Protein AF-0000000079722649 (afdb_homodimer)

Organism: NCBI:txid2484901

Sequence (412 aa):
MKKNTEKSTYHHGALKRALIEASLKLLKEDGYQALSLRKVAKLAGVSQSAPYRHYPDLESLMAEIATEGFKLLAEKLKKLRTQFANRSLLQFRESGIRYVEFALKNPDLFKIMYGNQIHDHSKYDTLIAAEEETFDVLVNIISDCKRDGLLVTSDVKKTSMASWTMVHGIAVLLSGKQMMFRKIDFKNAKTITKDMIEHLYLGMKPMKKNTEKSTYHHGALKRALIEASLKLLKEDGYQALSLRKVAKLAGVSQSAPYRHYPDLESLMAEIATEGFKLLAEKLKKLRTQFANRSLLQFRESGIRYVEFALKNPDLFKIMYGNQIHDHSKYDTLIAAEEETFDVLVNIISDCKRDGLLVTSDVKKTSMASWTMVHGIAVLLSGKQMMFRKIDFKNAKTITKDMIEHLYLGMKP

Secondary structure (DSSP, 8-state):
--HHHHHHHHHHHHHHHHHHHHHHHHHHHH-GGG--HHHHHHHHTS-TTGGGGT-SSHHHHHHHHHHHHHHHHHHHHHHHHHHTTT-HHHHHHHHHHHHHHHHHH-HHHHHHHHSSSSS-GGG-HHHHHHHHHHHHHHHHHHHHHHHTTS---S-HHHHHHHHHHHHHHHHHHHHTT-GGGTT--HHHHHHHHHHHHHHHHHTT--/--HHHHHHHHHHHHHHHHHHHHHHHHHHHH-GGG--HHHHHHHHTS-TTGGGGT-SSHHHHHHHHHHHHHHHHHHHHHHHHHHTTT-HHHHHHHHHHHHHHHHHH-HHHHHHHHSSSSS-GGG-HHHHHHHHHHHHHHHHHHHHHHHTTS---S-HHHHHHHHHHHHHHHHHHHHTT-GGGTT--HHHHHHHHHHHHHHHHHTT--

Nearest PDB structures (foldseek):
  5wm9-assembly1_A  TM=8.405E-01  e=3.262E-05  Mycobacterium tuberculosis H37Rv
  3him-assembly1_A  TM=7.443E-01  e=5.423E-05  Rhodococcus jostii
  3crj-assembly1_B  TM=7.479E-01  e=4.721E-05  Haloarcula marismortui ATCC 43049
  7w2q-assembly1_B  TM=6.969E-01  e=2.711E-05  Pseudomonas aeruginosa PAO1
  3on4-assembly2_H  TM=6.379E-01  e=5.769E-03  Legionella pneumophila subsp. pneumophila str. Philadelphia 1

Solvent-accessible surface area (backbone atoms only — not comparable to full-atom values): 21420 Å² total; per-residue (Å²): 126,71,73,63,52,57,56,49,52,52,49,50,54,48,50,54,50,38,39,47,53,26,41,54,49,41,30,72,76,64,28,59,86,61,66,43,63,54,56,25,18,54,68,47,70,48,55,67,66,57,55,51,79,80,24,87,44,64,51,54,45,46,46,50,49,23,24,50,50,31,46,53,51,30,52,61,51,56,48,34,56,70,76,37,58,98,34,40,63,59,35,50,57,47,42,47,41,52,53,34,48,47,33,63,76,32,51,46,57,43,41,49,57,64,37,78,72,46,87,55,62,83,80,35,66,65,35,46,51,24,51,50,53,33,53,44,53,51,33,50,34,52,46,44,16,35,74,71,62,61,32,53,73,97,44,56,64,60,53,36,48,43,54,45,28,27,43,49,16,47,28,51,33,49,63,56,39,38,79,92,31,48,80,56,48,76,75,50,46,50,52,53,46,52,55,42,50,47,46,46,43,51,33,22,48,110,124,70,71,65,52,56,55,48,53,52,49,49,54,48,48,54,50,38,39,48,54,28,41,55,49,41,29,73,75,64,29,60,88,61,68,42,63,55,56,24,18,54,68,48,70,46,56,67,66,56,55,51,81,78,24,88,45,64,49,54,46,46,45,50,48,24,24,49,50,32,46,55,51,31,50,61,50,54,46,34,56,70,75,38,58,96,31,40,63,58,36,47,56,48,42,47,42,52,51,33,48,47,34,64,75,32,52,42,58,43,42,49,57,64,36,77,72,48,86,56,61,82,81,35,66,67,36,47,52,24,50,50,54,33,53,44,53,51,34,51,34,51,46,46,16,36,75,70,61,61,32,53,74,96,45,56,65,62,52,36,49,43,53,46,28,28,42,48,14,48,27,51,33,49,63,55,39,39,78,93,32,46,81,56,47,76,75,51,45,48,54,52,47,53,55,43,52,48,47,47,41,52,33,22,48,110

Structure (mmCIF, N/CA/C/O backbone):
data_AF-0000000079722649-model_v1
#
loop_
_entity.id
_entity.type
_entity.pdbx_description
1 polymer 'TetR/AcrR family transcriptional regulator'
#
loop_
_atom_site.group_PDB
_atom_site.id
_atom_site.type_symbol
_atom_site.label_atom_id
_atom_site.label_alt_id
_atom_site.label_comp_id
_atom_site.label_asym_id
_atom_site.label_entity_id
_atom_site.label_seq_id
_atom_site.pdbx_PDB_ins_code
_atom_site.Cartn_x
_atom_site.Cartn_y
_atom_site.Cartn_z
_atom_site.occupancy
_atom_site.B_iso_or_equiv
_atom_site.auth_seq_id
_atom_site.auth_comp_id
_atom_site.auth_asym_id
_atom_site.auth_atom_id
_atom_site.pdbx_PDB_model_num
ATOM 1 N N . MET A 1 1 ? -51.219 10.266 13.273 1 37.66 1 MET A N 1
ATOM 2 C CA . MET A 1 1 ? -49.844 10.422 13.734 1 37.66 1 MET A CA 1
ATOM 3 C C . MET A 1 1 ? -48.875 9.562 12.906 1 37.66 1 MET A C 1
ATOM 5 O O . MET A 1 1 ? -47.688 9.461 13.227 1 37.66 1 MET A O 1
ATOM 9 N N . LYS A 1 2 ? -49.375 8.602 12.352 1 44.41 2 LYS A N 1
ATOM 10 C CA . LYS A 1 2 ? -48.594 7.66 11.555 1 44.41 2 LYS A CA 1
ATOM 11 C C . LYS A 1 2 ? -48.125 8.305 10.25 1 44.41 2 LYS A C 1
ATOM 13 O O . LYS A 1 2 ? -47.312 7.727 9.531 1 44.41 2 LYS A O 1
ATOM 18 N N . LYS A 1 3 ? -48.75 9.102 9.633 1 47.66 3 LYS A N 1
ATOM 19 C CA . LYS A 1 3 ? -48.375 9.656 8.336 1 47.66 3 LYS A CA 1
ATOM 20 C C . LYS A 1 3 ? -47.094 10.461 8.453 1 47.66 3 LYS A C 1
ATOM 22 O O . LYS A 1 3 ? -46.375 10.656 7.457 1 47.66 3 LYS A O 1
ATOM 27 N N . ASN A 1 4 ? -46.781 11.211 9.539 1 44.97 4 ASN A N 1
ATOM 28 C CA . ASN A 1 4 ? -45.625 12.078 9.734 1 44.97 4 ASN A CA 1
ATOM 29 C C . ASN A 1 4 ? -44.344 11.281 9.852 1 44.97 4 ASN A C 1
ATOM 31 O O . ASN A 1 4 ? -43.25 11.844 9.805 1 44.97 4 ASN A O 1
ATOM 35 N N . THR A 1 5 ? -44.438 10.062 10.281 1 47.91 5 THR A N 1
ATOM 36 C CA . THR A 1 5 ? -43.25 9.25 10.453 1 47.91 5 THR A CA 1
ATOM 37 C C . THR A 1 5 ? -42.625 8.914 9.102 1 47.91 5 THR A C 1
ATOM 39 O O . THR A 1 5 ? -41.406 8.797 8.984 1 47.91 5 THR A O 1
ATOM 42 N N . GLU A 1 6 ? -43.469 8.617 8.133 1 45.78 6 GLU A N 1
ATOM 43 C CA . GLU A 1 6 ? -42.906 8.211 6.836 1 45.78 6 GLU A CA 1
ATOM 44 C C . GLU A 1 6 ? -42.188 9.359 6.16 1 45.78 6 GLU A C 1
ATOM 46 O O . GLU A 1 6 ? -41.219 9.133 5.414 1 45.78 6 GLU A O 1
ATOM 51 N N . LYS A 1 7 ? -42.688 10.484 6.203 1 45.16 7 LYS A N 1
ATOM 52 C CA . LYS A 1 7 ? -42.031 11.641 5.617 1 45.16 7 LYS A CA 1
ATOM 53 C C . LYS A 1 7 ? -40.688 11.914 6.32 1 45.16 7 LYS A C 1
ATOM 55 O O . LYS A 1 7 ? -39.75 12.375 5.699 1 45.16 7 LYS A O 1
ATOM 60 N N . SER A 1 8 ? -40.688 11.688 7.613 1 47.81 8 SER A N 1
ATOM 61 C CA . SER A 1 8 ? -39.469 11.93 8.391 1 47.81 8 SER A CA 1
ATOM 62 C C . SER A 1 8 ? -38.375 10.953 8.016 1 47.81 8 SER A C 1
ATOM 64 O O . SER A 1 8 ? -37.219 11.352 7.863 1 47.81 8 SER A O 1
ATOM 66 N N . THR A 1 9 ? -38.781 9.672 7.867 1 47.19 9 THR A N 1
ATOM 67 C CA . THR A 1 9 ? -37.781 8.672 7.5 1 47.19 9 THR A CA 1
ATOM 68 C C . THR A 1 9 ? -37.25 8.922 6.09 1 47.19 9 THR A C 1
ATOM 70 O O . THR A 1 9 ? -36.062 8.711 5.82 1 47.19 9 THR A O 1
ATOM 73 N N . TYR A 1 10 ? -38.219 9.242 5.277 1 45.28 10 TYR A N 1
ATOM 74 C CA . TYR A 1 10 ? -37.844 9.57 3.904 1 45.28 10 TYR A CA 1
ATOM 75 C C . TYR A 1 10 ? -36.906 10.773 3.863 1 45.28 10 TYR A C 1
ATOM 77 O O . TYR A 1 10 ? -35.938 10.773 3.119 1 45.28 10 TYR A O 1
ATOM 85 N N . HIS A 1 11 ? -37.219 11.703 4.703 1 54.72 11 HIS A N 1
ATOM 86 C CA . HIS A 1 11 ? -36.438 12.922 4.738 1 54.72 11 HIS A CA 1
ATOM 87 C C . HIS A 1 11 ? -35.062 12.656 5.332 1 54.72 11 HIS A C 1
ATOM 89 O O . HIS A 1 11 ? -34.062 13.273 4.926 1 54.72 11 HIS A O 1
ATOM 95 N N . HIS A 1 12 ? -35.094 11.586 6.238 1 58.84 12 HIS A N 1
ATOM 96 C CA . HIS A 1 12 ? -33.812 11.273 6.859 1 58.84 12 HIS A CA 1
ATOM 97 C C . HIS A 1 12 ? -32.875 10.578 5.871 1 58.84 12 HIS A C 1
ATOM 99 O O . HIS A 1 12 ? -31.703 10.914 5.797 1 58.84 12 HIS A O 1
ATOM 105 N N . GLY A 1 13 ? -33.469 9.695 5.117 1 70.88 13 GLY A N 1
ATOM 106 C CA . GLY A 1 13 ? -32.688 9.016 4.094 1 70.88 13 GLY A CA 1
ATOM 107 C C . GLY A 1 13 ? -32.219 9.945 2.988 1 70.88 13 GLY A C 1
ATOM 108 O O . GLY A 1 13 ? -31.094 9.797 2.484 1 70.88 13 GLY A O 1
ATOM 109 N N . ALA A 1 14 ? -32.969 10.961 2.816 1 83.75 14 ALA A N 1
ATOM 110 C CA . ALA A 1 14 ? -32.656 11.914 1.753 1 83.75 14 ALA A CA 1
ATOM 111 C C . ALA A 1 14 ? -31.5 12.812 2.145 1 83.75 14 ALA A C 1
ATOM 113 O O . ALA A 1 14 ? -30.641 13.125 1.314 1 83.75 14 ALA A O 1
ATOM 114 N N . LEU A 1 15 ? -31.469 13.141 3.496 1 90.19 15 LEU A N 1
ATOM 115 C CA . LEU A 1 15 ? -30.391 14 3.971 1 90.19 15 LEU A CA 1
ATOM 116 C C . LEU A 1 15 ? -29.047 13.273 3.918 1 90.19 15 LEU A C 1
ATOM 118 O O . LEU A 1 15 ? -28.062 13.828 3.436 1 90.19 15 LEU A O 1
ATOM 122 N N . LYS A 1 16 ? -29.062 12.047 4.359 1 92.25 16 LYS A N 1
ATOM 123 C CA . LYS A 1 16 ? -27.828 11.266 4.348 1 92.25 16 LYS A CA 1
ATOM 124 C C . LYS A 1 16 ? -27.297 11.117 2.928 1 92.25 16 LYS A C 1
ATOM 126 O O . LYS A 1 16 ? -26.094 11.281 2.691 1 92.25 16 LYS A O 1
ATOM 131 N N . ARG A 1 17 ? -28.172 10.836 2.092 1 94 17 ARG A N 1
ATOM 132 C CA . ARG A 1 17 ? -27.781 10.672 0.696 1 94 17 ARG A CA 1
ATOM 133 C C . ARG A 1 17 ? -27.219 11.969 0.127 1 94 17 ARG A C 1
ATOM 135 O O . ARG A 1 17 ? -26.203 11.961 -0.571 1 94 17 ARG A O 1
ATOM 142 N N . ALA A 1 18 ? -27.859 13.031 0.412 1 94.81 18 ALA A N 1
ATOM 143 C CA . ALA A 1 18 ? -27.406 14.336 -0.063 1 94.81 18 ALA A CA 1
ATOM 144 C C . ALA A 1 18 ? -26.016 14.672 0.476 1 94.81 18 ALA A C 1
ATOM 146 O O . ALA A 1 18 ? -25.172 15.195 -0.254 1 94.81 18 ALA A O 1
ATOM 147 N N . LEU A 1 19 ? -25.812 14.359 1.713 1 96.06 19 LEU A N 1
ATOM 148 C CA . LEU A 1 19 ? -24.516 14.641 2.344 1 96.06 19 LEU A CA 1
ATOM 149 C C . LEU A 1 19 ? -23.422 13.781 1.737 1 96.06 19 LEU A C 1
ATOM 151 O O . LEU A 1 19 ? -22.312 14.266 1.495 1 96.06 19 LEU A O 1
ATOM 155 N N . ILE A 1 20 ? -23.734 12.562 1.486 1 96.56 20 ILE A N 1
ATOM 156 C CA . ILE A 1 20 ? -22.75 11.648 0.913 1 96.56 20 ILE A CA 1
ATOM 157 C C . ILE A 1 20 ? -22.438 12.078 -0.517 1 96.56 20 ILE A C 1
ATOM 159 O O . ILE A 1 20 ? -21.266 12.133 -0.901 1 96.56 20 ILE A O 1
ATOM 163 N N . GLU A 1 21 ? -23.438 12.422 -1.278 1 96.62 21 GLU A N 1
ATOM 164 C CA . GLU A 1 21 ? -23.219 12.891 -2.643 1 96.62 21 GLU A CA 1
ATOM 165 C C . GLU A 1 21 ? -22.375 14.164 -2.662 1 96.62 21 GLU A C 1
ATOM 167 O O . GLU A 1 21 ? -21.453 14.289 -3.475 1 96.62 21 GLU A O 1
ATOM 172 N N . ALA A 1 22 ? -22.656 15.039 -1.782 1 96.62 22 ALA A N 1
ATOM 173 C CA . ALA A 1 22 ? -21.875 16.266 -1.646 1 96.62 22 ALA A CA 1
ATOM 174 C C . ALA A 1 22 ? -20.438 15.961 -1.251 1 96.62 22 ALA A C 1
ATOM 176 O O . ALA A 1 22 ? -19.5 16.594 -1.76 1 96.62 22 ALA A O 1
ATOM 177 N N . SER A 1 23 ? -20.312 15.023 -0.349 1 96.94 23 SER A N 1
ATOM 178 C CA . SER A 1 23 ? -18.984 14.641 0.112 1 96.94 23 SER A CA 1
ATOM 179 C C . SER A 1 23 ? -18.141 14.07 -1.029 1 96.94 23 SER A C 1
ATOM 181 O O . SER A 1 23 ? -16.984 14.453 -1.207 1 96.94 23 SER A O 1
ATOM 183 N N . LEU A 1 24 ? -18.719 13.195 -1.759 1 96.19 24 LEU A N 1
ATOM 184 C CA . LEU A 1 24 ? -18 12.562 -2.869 1 96.19 24 LEU A CA 1
ATOM 185 C C . LEU A 1 24 ? -17.641 13.594 -3.932 1 96.19 24 LEU A C 1
ATOM 187 O O . LEU A 1 24 ? -16.547 13.547 -4.504 1 96.19 24 LEU A O 1
ATOM 191 N N . LYS A 1 25 ? -18.5 14.516 -4.195 1 95.81 25 LYS A N 1
ATOM 192 C CA . LYS A 1 25 ? -18.219 15.602 -5.125 1 95.81 25 LYS A CA 1
ATOM 193 C C . LYS A 1 25 ? -17.078 16.469 -4.625 1 95.81 25 LYS A C 1
ATOM 195 O O . LYS A 1 25 ? -16.172 16.828 -5.391 1 95.81 25 LYS A O 1
ATOM 200 N N . LEU A 1 26 ? -17.156 16.781 -3.354 1 95.81 26 LEU A N 1
ATOM 201 C CA . LEU A 1 26 ? -16.109 17.594 -2.744 1 95.81 26 LEU A CA 1
ATOM 202 C C . LEU A 1 26 ? -14.75 16.891 -2.846 1 95.81 26 LEU A C 1
ATOM 204 O O . LEU A 1 26 ? -13.742 17.531 -3.158 1 95.81 26 LEU A O 1
ATOM 208 N N . LEU A 1 27 ? -14.727 15.625 -2.617 1 94.56 27 LEU A N 1
ATOM 209 C CA . LEU A 1 27 ? -13.492 14.852 -2.709 1 94.56 27 LEU A CA 1
ATOM 210 C C . LEU A 1 27 ? -12.914 14.906 -4.121 1 94.56 27 LEU A C 1
ATOM 212 O O . LEU A 1 27 ? -11.703 15.062 -4.293 1 94.56 27 LEU A O 1
ATOM 216 N N . LYS A 1 28 ? -13.773 14.812 -5.043 1 93.12 28 LYS A N 1
ATOM 217 C CA . LYS A 1 28 ? -13.359 14.797 -6.441 1 93.12 28 LYS A CA 1
ATOM 218 C C . LYS A 1 28 ? -12.836 16.156 -6.879 1 93.12 28 LYS A C 1
ATOM 220 O O . LYS A 1 28 ? -11.836 16.25 -7.598 1 93.12 28 LYS A O 1
ATOM 225 N N . GLU A 1 29 ? -13.398 17.203 -6.379 1 93.69 29 GLU A N 1
ATOM 226 C CA . GLU A 1 29 ? -13.109 18.547 -6.879 1 93.69 29 GLU A CA 1
ATOM 227 C C . GLU A 1 29 ? -12.016 19.219 -6.055 1 93.69 29 GLU A C 1
ATOM 229 O O . GLU A 1 29 ? -11.148 19.906 -6.602 1 93.69 29 GLU A O 1
ATOM 234 N N . ASP A 1 30 ? -12.086 18.969 -4.652 1 93.19 30 ASP A N 1
ATOM 235 C CA . ASP A 1 30 ? -11.227 19.766 -3.785 1 93.19 30 ASP A CA 1
ATOM 236 C C . ASP A 1 30 ? -10.281 18.875 -2.982 1 93.19 30 ASP A C 1
ATOM 238 O O . ASP A 1 30 ? -9.367 19.375 -2.318 1 93.19 30 ASP A O 1
ATOM 242 N N . GLY A 1 31 ? -10.516 17.625 -3.047 1 91.19 31 GLY A N 1
ATOM 243 C CA . GLY A 1 31 ? -9.633 16.703 -2.338 1 91.19 31 GLY A CA 1
ATOM 244 C C . GLY A 1 31 ? -10.031 16.5 -0.888 1 91.19 31 GLY A C 1
ATOM 245 O O . GLY A 1 31 ? -10.922 17.188 -0.381 1 91.19 31 GLY A O 1
ATOM 246 N N . TYR A 1 32 ? -9.344 15.562 -0.221 1 87.56 32 TYR A N 1
ATOM 247 C CA . TYR A 1 32 ? -9.758 15.117 1.105 1 87.56 32 TYR A CA 1
ATOM 248 C C . TYR A 1 32 ? -9.477 16.188 2.152 1 87.56 32 TYR A C 1
ATOM 250 O O . TYR A 1 32 ? -10.188 16.297 3.152 1 87.56 32 TYR A O 1
ATOM 258 N N . GLN A 1 33 ? -8.539 17 1.928 1 86.12 33 GLN A N 1
ATOM 259 C CA . GLN A 1 33 ? -8.164 18.031 2.898 1 86.12 33 GLN A CA 1
ATOM 260 C C . GLN A 1 33 ? -9.25 19.094 3.021 1 86.12 33 GLN A C 1
ATOM 262 O O . GLN A 1 33 ? -9.305 19.812 4.016 1 86.12 33 GLN A O 1
ATOM 267 N N . ALA A 1 34 ? -10.062 19.156 2.119 1 91.62 34 ALA A N 1
ATOM 268 C CA . ALA A 1 34 ? -11.109 20.172 2.094 1 91.62 34 ALA A CA 1
ATOM 269 C C . ALA A 1 34 ? -12.367 19.672 2.803 1 91.62 34 ALA A C 1
ATOM 271 O O . ALA A 1 34 ? -13.305 20.438 3.041 1 91.62 34 ALA A O 1
ATOM 272 N N . LEU A 1 35 ? -12.375 18.438 3.154 1 94.5 35 LEU A N 1
ATOM 273 C CA . LEU A 1 35 ? -13.586 17.828 3.701 1 94.5 35 LEU A CA 1
ATOM 274 C C . LEU A 1 35 ? -13.867 18.359 5.109 1 94.5 35 LEU A C 1
ATOM 276 O O . LEU A 1 35 ? -13 18.281 5.984 1 94.5 35 LEU A O 1
ATOM 280 N N . SER A 1 36 ? -15 18.969 5.254 1 95.5 36 SER A N 1
ATOM 281 C CA . SER A 1 36 ? -15.531 19.391 6.551 1 95.5 36 SER A CA 1
ATOM 282 C C . SER A 1 36 ? -17.047 19.281 6.582 1 95.5 36 SER A C 1
ATOM 284 O O . SER A 1 36 ? -17.703 19.328 5.539 1 95.5 36 SER A O 1
ATOM 286 N N . LEU A 1 37 ? -17.594 19.156 7.797 1 95.81 37 LEU A N 1
ATOM 287 C CA . LEU A 1 37 ? -19.031 19.062 7.926 1 95.81 37 LEU A CA 1
ATOM 288 C C . LEU A 1 37 ? -19.719 20.328 7.422 1 95.81 37 LEU A C 1
ATOM 290 O O . LEU A 1 37 ? -20.75 20.266 6.754 1 95.81 37 LEU A O 1
ATOM 294 N N . ARG A 1 38 ? -19.094 21.406 7.703 1 95.25 38 ARG A N 1
ATOM 295 C CA . ARG A 1 38 ? -19.641 22.688 7.289 1 95.25 38 ARG A CA 1
ATOM 296 C C . ARG A 1 38 ? -19.656 22.828 5.77 1 95.25 38 ARG A C 1
ATOM 298 O O . ARG A 1 38 ? -20.656 23.234 5.18 1 95.25 38 ARG A O 1
ATOM 305 N N . LYS A 1 39 ? -18.578 22.453 5.109 1 96.12 39 LYS A N 1
ATOM 306 C CA . LYS A 1 39 ? -18.484 22.562 3.658 1 96.12 39 LYS A CA 1
ATOM 307 C C . LYS A 1 39 ? -19.422 21.594 2.969 1 96.12 39 LYS A C 1
ATOM 309 O O . LYS A 1 39 ? -20.047 21.922 1.955 1 96.12 39 LYS A O 1
ATOM 314 N N . VAL A 1 40 ? -19.547 20.422 3.535 1 96.81 40 VAL A N 1
ATOM 315 C CA . VAL A 1 40 ? -20.438 19.406 2.98 1 96.81 40 VAL A CA 1
ATOM 316 C C . VAL A 1 40 ? -21.891 19.875 3.082 1 96.81 40 VAL A C 1
ATOM 318 O O . VAL A 1 40 ? -22.672 19.719 2.133 1 96.81 40 VAL A O 1
ATOM 321 N N . ALA A 1 41 ? -22.234 20.422 4.219 1 96.62 41 ALA A N 1
ATOM 322 C CA . ALA A 1 41 ? -23.578 20.969 4.406 1 96.62 41 ALA A CA 1
ATOM 323 C C . ALA A 1 41 ? -23.906 22.047 3.375 1 96.62 41 ALA A C 1
ATOM 325 O O . ALA A 1 41 ? -24.969 22.016 2.75 1 96.62 41 ALA A O 1
ATOM 326 N N . LYS A 1 42 ? -22.969 22.906 3.188 1 96.5 42 LYS A N 1
ATOM 327 C CA . LYS A 1 42 ? -23.125 24 2.223 1 96.5 42 LYS A CA 1
ATOM 328 C C . LYS A 1 42 ? -23.344 23.453 0.812 1 96.5 42 LYS A C 1
ATOM 330 O O . LYS A 1 42 ? -24.266 23.859 0.11 1 96.5 42 LYS A O 1
ATOM 335 N N . LEU A 1 43 ? -22.578 22.547 0.438 1 95.44 43 LEU A N 1
ATOM 336 C CA . LEU A 1 43 ? -22.656 21.984 -0.904 1 95.44 43 LEU A CA 1
ATOM 337 C C . LEU A 1 43 ? -23.953 21.203 -1.1 1 95.44 43 LEU A C 1
ATOM 339 O O . LEU A 1 43 ? -24.5 21.172 -2.201 1 95.44 43 LEU A O 1
ATOM 343 N N . ALA A 1 44 ? -24.406 20.594 -0.014 1 95.88 44 ALA A N 1
ATOM 344 C CA . ALA A 1 44 ? -25.641 19.797 -0.062 1 95.88 44 ALA A CA 1
ATOM 345 C C . ALA A 1 44 ? -26.875 20.703 -0.021 1 95.88 44 ALA A C 1
ATOM 347 O O . ALA A 1 44 ? -28 20.234 -0.211 1 95.88 44 ALA A O 1
ATOM 348 N N . GLY A 1 45 ? -26.625 21.922 0.284 1 96 45 GLY A N 1
ATOM 349 C CA . GLY A 1 45 ? -27.734 22.875 0.331 1 96 45 GLY A CA 1
ATOM 350 C C . GLY A 1 45 ? -28.578 22.75 1.588 1 96 45 GLY A C 1
ATOM 351 O O . GLY A 1 45 ? -29.797 22.922 1.547 1 96 45 GLY A O 1
ATOM 352 N N . VAL A 1 46 ? -27.969 22.328 2.641 1 95 46 VAL A N 1
ATOM 353 C CA . VAL A 1 46 ? -28.688 22.188 3.906 1 95 46 VAL A CA 1
ATOM 354 C C . VAL A 1 46 ? -28.062 23.109 4.953 1 95 46 VAL A C 1
ATOM 356 O O . VAL A 1 46 ? -27 23.703 4.719 1 95 46 VAL A O 1
ATOM 359 N N . SER A 1 47 ? -28.766 23.172 6.059 1 93.81 47 SER A N 1
ATOM 360 C CA . SER A 1 47 ? -28.234 24 7.137 1 93.81 47 SER A CA 1
ATOM 361 C C . SER A 1 47 ? -26.922 23.438 7.676 1 93.81 47 SER A C 1
ATOM 363 O O . SER A 1 47 ? -26.688 22.234 7.617 1 93.81 47 SER A O 1
ATOM 365 N N . GLN A 1 48 ? -26.047 24.297 8.25 1 92.94 48 GLN A N 1
ATOM 366 C CA . GLN A 1 48 ? -24.75 23.922 8.789 1 92.94 48 GLN A CA 1
ATOM 367 C C . GLN A 1 48 ? -24.875 22.906 9.922 1 92.94 48 GLN A C 1
ATOM 369 O O . GLN A 1 48 ? -23.969 22.109 10.148 1 92.94 48 GLN A O 1
ATOM 374 N N . SER A 1 49 ? -26.047 22.922 10.578 1 92.62 49 SER A N 1
ATOM 375 C CA . SER A 1 49 ? -26.219 22.047 11.734 1 92.62 49 SER A CA 1
ATOM 376 C C . SER A 1 49 ? -26.812 20.703 11.336 1 92.62 49 SER A C 1
ATOM 378 O O . SER A 1 49 ? -26.766 19.75 12.094 1 92.62 49 SER A O 1
ATOM 380 N N . ALA A 1 50 ? -27.312 20.578 10.203 1 92.5 50 ALA A N 1
ATOM 381 C CA . ALA A 1 50 ? -28.094 19.422 9.758 1 92.5 50 ALA A CA 1
ATOM 382 C C . ALA A 1 50 ? -27.234 18.156 9.789 1 92.5 50 ALA A C 1
ATOM 384 O O . ALA A 1 50 ? -27.688 17.109 10.25 1 92.5 50 ALA A O 1
ATOM 385 N N . PRO A 1 51 ? -25.922 18.234 9.32 1 93.06 51 PRO A N 1
ATOM 386 C CA . PRO A 1 51 ? -25.125 17.016 9.297 1 93.06 51 PRO A CA 1
ATOM 387 C C . PRO A 1 51 ? -24.922 16.406 10.688 1 93.06 51 PRO A C 1
ATOM 389 O O . PRO A 1 51 ? -24.781 15.188 10.82 1 93.06 51 PRO A O 1
ATOM 392 N N . TYR A 1 52 ? -25 17.219 11.688 1 92.38 52 TYR A N 1
ATOM 393 C CA . TYR A 1 52 ? -24.688 16.781 13.047 1 92.38 52 TYR A CA 1
ATOM 394 C C . TYR A 1 52 ? -25.797 15.875 13.586 1 92.38 52 TYR A C 1
ATOM 396 O O . TYR A 1 52 ? -25.594 15.18 14.586 1 92.38 52 TYR A O 1
ATOM 404 N N . ARG A 1 53 ? -26.906 15.812 12.977 1 90.94 53 ARG A N 1
ATOM 405 C CA . ARG A 1 53 ? -27.984 14.891 13.32 1 90.94 53 ARG A CA 1
ATOM 406 C C . ARG A 1 53 ? -27.594 13.453 13.023 1 90.94 53 ARG A C 1
ATOM 408 O O . ARG A 1 53 ? -28.062 12.523 13.68 1 90.94 53 ARG A O 1
ATOM 415 N N . HIS A 1 54 ? -26.672 13.367 12.047 1 91.88 54 HIS A N 1
ATOM 416 C CA . HIS A 1 54 ? -26.281 12.031 11.602 1 91.88 54 HIS A CA 1
ATOM 417 C C . HIS A 1 54 ? -24.828 11.742 11.906 1 91.88 54 HIS A C 1
ATOM 419 O O . HIS A 1 54 ? -24.438 10.578 12.07 1 91.88 54 HIS A O 1
ATOM 425 N N . TYR A 1 55 ? -24.094 12.805 11.945 1 95.75 55 TYR A N 1
ATOM 426 C CA . TYR A 1 55 ? -22.656 12.648 12.133 1 95.75 55 TYR A CA 1
ATOM 427 C C . TYR A 1 55 ? -22.156 13.547 13.266 1 95.75 55 TYR A C 1
ATOM 429 O O . TYR A 1 55 ? -21.906 14.734 13.055 1 95.75 55 TYR A O 1
ATOM 437 N N . PRO A 1 56 ? -21.922 12.922 14.367 1 94.81 56 PRO A N 1
ATOM 438 C CA . PRO A 1 56 ? -21.484 13.711 15.516 1 94.81 56 PRO A CA 1
ATOM 439 C C . PRO A 1 56 ? -20.125 14.352 15.305 1 94.81 56 PRO A C 1
ATOM 441 O O . PRO A 1 56 ? -19.766 15.32 15.992 1 94.81 56 PRO A O 1
ATOM 444 N N . ASP A 1 57 ? -19.297 13.789 14.398 1 95.31 57 ASP A N 1
ATOM 445 C CA . ASP A 1 57 ? -17.984 14.336 14.078 1 95.31 57 ASP A CA 1
ATOM 446 C C . ASP A 1 57 ? -17.594 13.992 12.641 1 95.31 57 ASP A C 1
ATOM 448 O O . ASP A 1 57 ? -18.312 13.273 11.945 1 95.31 57 ASP A O 1
ATOM 452 N N . LEU A 1 58 ? -16.516 14.555 12.234 1 95 58 LEU A N 1
ATOM 453 C CA . LEU A 1 58 ? -16.031 14.352 10.867 1 95 58 LEU A CA 1
ATOM 454 C C . LEU A 1 58 ? -15.68 12.891 10.625 1 95 58 LEU A C 1
ATOM 456 O O . LEU A 1 58 ? -15.898 12.375 9.523 1 95 58 LEU A O 1
ATOM 460 N N . GLU A 1 59 ? -15.156 12.25 11.609 1 95.94 59 GLU A N 1
ATOM 461 C CA . GLU A 1 59 ? -14.781 10.844 11.461 1 95.94 59 GLU A CA 1
ATOM 462 C C . GLU A 1 59 ? -15.992 9.984 11.125 1 95.94 59 GLU A C 1
ATOM 464 O O . GLU A 1 59 ? -15.906 9.078 10.289 1 95.94 59 GLU A O 1
ATOM 469 N N . SER A 1 60 ? -17.078 10.25 11.766 1 96.56 60 SER A N 1
ATOM 470 C CA . SER A 1 60 ? -18.297 9.484 11.484 1 96.56 60 SER A CA 1
ATOM 471 C C . SER A 1 60 ? -18.766 9.711 10.055 1 96.56 60 SER A C 1
ATOM 473 O O . SER A 1 60 ? -19.266 8.781 9.406 1 96.56 60 SER A O 1
ATOM 475 N N . LEU A 1 61 ? -18.641 10.914 9.555 1 96.5 61 LEU A N 1
ATOM 476 C CA . LEU A 1 61 ? -18.953 11.172 8.148 1 96.5 61 LEU A CA 1
ATOM 477 C C . LEU A 1 61 ? -17.984 10.43 7.234 1 96.5 61 LEU A C 1
ATOM 479 O O . LEU A 1 61 ? -18.406 9.812 6.25 1 96.5 61 LEU A O 1
ATOM 483 N N . MET A 1 62 ? -16.734 10.43 7.535 1 97.19 62 MET A N 1
ATOM 484 C CA . MET A 1 62 ? -15.727 9.742 6.738 1 97.19 62 MET A CA 1
ATOM 485 C C . MET A 1 62 ? -15.992 8.242 6.699 1 97.19 62 MET A C 1
ATOM 487 O O . MET A 1 62 ? -15.781 7.594 5.676 1 97.19 62 MET A O 1
ATOM 491 N N . ALA A 1 63 ? -16.438 7.75 7.844 1 97.19 63 ALA A N 1
ATOM 492 C CA . ALA A 1 63 ? -16.797 6.332 7.883 1 97.19 63 ALA A CA 1
ATOM 493 C C . ALA A 1 63 ? -17.906 6.012 6.891 1 97.19 63 ALA A C 1
ATOM 495 O O . ALA A 1 63 ? -17.859 4.984 6.211 1 97.19 63 ALA A O 1
ATOM 496 N N . GLU A 1 64 ? -18.828 6.867 6.832 1 97.25 64 GLU A N 1
ATOM 497 C CA . GLU A 1 64 ? -19.906 6.664 5.879 1 97.25 64 GLU A CA 1
ATOM 498 C C . GLU A 1 64 ? -19.438 6.836 4.441 1 97.25 64 GLU A C 1
ATOM 500 O O . GLU A 1 64 ? -19.844 6.094 3.549 1 97.25 64 GLU A O 1
ATOM 505 N N . ILE A 1 65 ? -18.609 7.781 4.199 1 97.56 65 ILE A N 1
ATOM 506 C CA . ILE A 1 65 ? -18.016 7.977 2.885 1 97.56 65 ILE A CA 1
ATOM 507 C C . ILE A 1 65 ? -17.25 6.719 2.475 1 97.56 65 ILE A C 1
ATOM 509 O O . ILE A 1 65 ? -17.375 6.246 1.346 1 97.56 65 ILE A O 1
ATOM 513 N N . ALA A 1 66 ? -16.469 6.195 3.387 1 97.75 66 ALA A N 1
ATOM 514 C CA . ALA A 1 66 ? -15.727 4.961 3.125 1 97.75 66 ALA A CA 1
ATOM 515 C C . ALA A 1 66 ? -16.672 3.807 2.816 1 97.75 66 ALA A C 1
ATOM 517 O O . ALA A 1 66 ? -16.422 3.02 1.9 1 97.75 66 ALA A O 1
ATOM 518 N N . THR A 1 67 ? -17.75 3.711 3.613 1 98.06 67 THR A N 1
ATOM 519 C CA . THR A 1 67 ? -18.766 2.686 3.367 1 98.06 67 THR A CA 1
ATOM 520 C C . THR A 1 67 ? -19.281 2.768 1.936 1 98.06 67 THR A C 1
ATOM 522 O O . THR A 1 67 ? -19.344 1.757 1.232 1 98.06 67 THR A O 1
ATOM 525 N N . GLU A 1 68 ? -19.578 3.939 1.534 1 97.81 68 GLU A N 1
ATOM 526 C CA . GLU A 1 68 ? -20.062 4.141 0.171 1 97.81 68 GLU A CA 1
ATOM 527 C C . GLU A 1 68 ? -18.984 3.803 -0.853 1 97.81 68 GLU A C 1
ATOM 529 O O . GLU A 1 68 ? -19.281 3.256 -1.917 1 97.81 68 GLU A O 1
ATOM 534 N N . GLY A 1 69 ? -17.781 4.168 -0.578 1 98.12 69 GLY A N 1
ATOM 535 C CA . GLY A 1 69 ? -16.672 3.807 -1.447 1 98.12 69 GLY A CA 1
ATOM 536 C C . GLY A 1 69 ? -16.547 2.311 -1.668 1 98.12 69 GLY A C 1
ATOM 537 O O . GLY A 1 69 ? -16.422 1.854 -2.805 1 98.12 69 GLY A O 1
ATOM 538 N N . PHE A 1 70 ? -16.625 1.532 -0.601 1 98.5 70 PHE A N 1
ATOM 539 C CA . PHE A 1 70 ? -16.562 0.079 -0.702 1 98.5 70 PHE A CA 1
ATOM 540 C C . PHE A 1 70 ? -17.75 -0.465 -1.48 1 98.5 70 PHE A C 1
ATOM 542 O O . PHE A 1 70 ? -17.609 -1.396 -2.277 1 98.5 70 PHE A O 1
ATOM 549 N N . LYS A 1 71 ? -18.922 0.117 -1.247 1 98.31 71 LYS A N 1
ATOM 550 C CA . LYS A 1 71 ? -20.109 -0.314 -1.99 1 98.31 71 LYS A CA 1
ATOM 551 C C . LYS A 1 71 ? -19.938 -0.061 -3.486 1 98.31 71 LYS A C 1
ATOM 553 O O . LYS A 1 71 ? -20.266 -0.917 -4.309 1 98.31 71 LYS A O 1
ATOM 558 N N . LEU A 1 72 ? -19.438 1.101 -3.826 1 98 72 LEU A N 1
ATOM 559 C CA . LEU A 1 72 ? -19.188 1.442 -5.223 1 98 72 LEU A CA 1
ATOM 560 C C . LEU A 1 72 ? -18.188 0.474 -5.848 1 98 72 LEU A C 1
ATOM 562 O O . LEU A 1 72 ? -18.391 0.001 -6.969 1 98 72 LEU A O 1
ATOM 566 N N . LEU A 1 73 ? -17.141 0.142 -5.141 1 98.62 73 LEU A N 1
ATOM 567 C CA . LEU A 1 73 ? -16.125 -0.802 -5.617 1 98.62 73 LEU A CA 1
ATOM 568 C C . LEU A 1 73 ? -16.734 -2.191 -5.801 1 98.62 73 LEU A C 1
ATOM 570 O O . LEU A 1 73 ? -16.531 -2.828 -6.836 1 98.62 73 LEU A O 1
ATOM 574 N N . ALA A 1 74 ? -17.516 -2.629 -4.797 1 98.62 74 ALA A N 1
ATOM 575 C CA . ALA A 1 74 ? -18.156 -3.934 -4.883 1 98.62 74 ALA A CA 1
ATOM 576 C C . ALA A 1 74 ? -19.062 -4.02 -6.105 1 98.62 74 ALA A C 1
ATOM 578 O O . ALA A 1 74 ? -19.062 -5.023 -6.82 1 98.62 74 ALA A O 1
ATOM 579 N N . GLU A 1 75 ? -19.766 -2.945 -6.324 1 98.19 75 GLU A N 1
ATOM 580 C CA . GLU A 1 75 ? -20.672 -2.916 -7.465 1 98.19 75 GLU A CA 1
ATOM 581 C C . GLU A 1 75 ? -19.906 -3.025 -8.781 1 98.19 75 GLU A C 1
ATOM 583 O O . GLU A 1 75 ? -20.328 -3.744 -9.695 1 98.19 75 GLU A O 1
ATOM 588 N N . LYS A 1 76 ? -18.828 -2.342 -8.922 1 98.12 76 LYS A N 1
ATOM 589 C CA . LYS A 1 76 ? -18 -2.408 -10.117 1 98.12 76 LYS A CA 1
ATOM 590 C C . LYS A 1 76 ? -17.469 -3.82 -10.336 1 98.12 76 LYS A C 1
ATOM 592 O O . LYS A 1 76 ? -17.422 -4.301 -11.477 1 98.12 76 LYS A O 1
ATOM 597 N N . LEU A 1 77 ? -17.078 -4.484 -9.258 1 98.5 77 LEU A N 1
ATOM 598 C CA . LEU A 1 77 ? -16.547 -5.836 -9.352 1 98.5 77 LEU A CA 1
ATOM 599 C C . LEU A 1 77 ? -17.641 -6.84 -9.672 1 98.5 77 LEU A C 1
ATOM 601 O O . LEU A 1 77 ? -17.422 -7.762 -10.461 1 98.5 77 LEU A O 1
ATOM 605 N N . LYS A 1 78 ? -18.812 -6.637 -9.078 1 98.19 78 LYS A N 1
ATOM 606 C CA . LYS A 1 78 ? -19.938 -7.539 -9.312 1 98.19 78 LYS A CA 1
ATOM 607 C C . LYS A 1 78 ? -20.375 -7.508 -10.773 1 98.19 78 LYS A C 1
ATOM 609 O O . LYS A 1 78 ? -20.812 -8.523 -11.32 1 98.19 78 LYS A O 1
ATOM 614 N N . LYS A 1 79 ? -20.234 -6.41 -11.391 1 98 79 LYS A N 1
ATOM 615 C CA . LYS A 1 79 ? -20.641 -6.25 -12.781 1 98 79 LYS A CA 1
ATOM 616 C C . LYS A 1 79 ? -19.797 -7.148 -13.695 1 98 79 LYS A C 1
ATOM 618 O O . LYS A 1 79 ? -20.219 -7.461 -14.82 1 98 79 LYS A O 1
ATOM 623 N N . LEU A 1 80 ? -18.625 -7.547 -13.281 1 97.81 80 LEU A N 1
ATOM 624 C CA . LEU A 1 80 ? -17.734 -8.398 -14.07 1 97.81 80 LEU A CA 1
ATOM 625 C C . LEU A 1 80 ? -18.406 -9.75 -14.359 1 97.81 80 LEU A C 1
ATOM 627 O O . LEU A 1 80 ? -18.156 -10.352 -15.398 1 97.81 80 LEU A O 1
ATOM 631 N N . ARG A 1 81 ? -19.25 -10.234 -13.422 1 94.5 81 ARG A N 1
ATOM 632 C CA . ARG A 1 81 ? -19.938 -11.508 -13.594 1 94.5 81 ARG A CA 1
ATOM 633 C C . ARG A 1 81 ? -20.859 -11.477 -14.812 1 94.5 81 ARG A C 1
ATOM 635 O O . ARG A 1 81 ? -20.969 -12.469 -15.531 1 94.5 81 ARG A O 1
ATOM 642 N N . THR A 1 82 ? -21.484 -10.328 -15 1 95.5 82 THR A N 1
ATOM 643 C CA . THR A 1 82 ? -22.375 -10.195 -16.141 1 95.5 82 THR A CA 1
ATOM 644 C C . THR A 1 82 ? -21.578 -9.883 -17.406 1 95.5 82 THR A C 1
ATOM 646 O O . THR A 1 82 ? -21.891 -10.406 -18.484 1 95.5 82 THR A O 1
ATOM 649 N N . GLN A 1 83 ? -20.594 -9.086 -17.344 1 97.12 83 GLN A N 1
ATOM 650 C CA . GLN A 1 83 ? -19.781 -8.656 -18.484 1 97.12 83 GLN A CA 1
ATOM 651 C C . GLN A 1 83 ? -19 -9.82 -19.062 1 97.12 83 GLN A C 1
ATOM 653 O O . GLN A 1 83 ? -18.797 -9.898 -20.281 1 97.12 83 GLN A O 1
ATOM 658 N N . PHE A 1 84 ? -18.469 -10.672 -18.25 1 97.38 84 PHE A N 1
ATOM 659 C CA . PHE A 1 84 ? -17.672 -11.812 -18.656 1 97.38 84 PHE A CA 1
ATOM 660 C C . PHE A 1 84 ? -18.297 -13.117 -18.172 1 97.38 84 PHE A C 1
ATOM 662 O O . PHE A 1 84 ? -17.609 -13.953 -17.562 1 97.38 84 PHE A O 1
ATOM 669 N N . ALA A 1 85 ? -19.562 -13.258 -18.469 1 94.69 85 ALA A N 1
ATOM 670 C CA . ALA A 1 85 ? -20.312 -14.438 -18.047 1 94.69 85 ALA A CA 1
ATOM 671 C C . ALA A 1 85 ? -19.625 -15.719 -18.5 1 94.69 85 ALA A C 1
ATOM 673 O O . ALA A 1 85 ? -19.141 -15.812 -19.625 1 94.69 85 ALA A O 1
ATOM 674 N N . ASN A 1 86 ? -19.453 -16.688 -17.672 1 94 86 ASN A N 1
ATOM 675 C CA . ASN A 1 86 ? -18.891 -18.016 -17.906 1 94 86 ASN A CA 1
ATOM 676 C C . ASN A 1 86 ? -17.406 -17.953 -18.234 1 94 86 ASN A C 1
ATOM 678 O O . ASN A 1 86 ? -16.859 -18.875 -18.844 1 94 86 ASN A O 1
ATOM 682 N N . ARG A 1 87 ? -16.75 -16.875 -17.938 1 97.81 87 ARG A N 1
ATOM 683 C CA . ARG A 1 87 ? -15.32 -16.703 -18.109 1 97.81 87 ARG A CA 1
ATOM 684 C C . ARG A 1 87 ? -14.664 -16.281 -16.781 1 97.81 87 ARG A C 1
ATOM 686 O O . ARG A 1 87 ? -14.188 -15.164 -16.656 1 97.81 87 ARG A O 1
ATOM 693 N N . SER A 1 88 ? -14.633 -17.234 -15.844 1 97.44 88 SER A N 1
ATOM 694 C CA . SER A 1 88 ? -14.25 -16.969 -14.469 1 97.44 88 SER A CA 1
ATOM 695 C C . SER A 1 88 ? -12.812 -16.484 -14.375 1 97.44 88 SER A C 1
ATOM 697 O O . SER A 1 88 ? -12.5 -15.586 -13.586 1 97.44 88 SER A O 1
ATOM 699 N N . LEU A 1 89 ? -11.922 -17.016 -15.242 1 97.19 89 LEU A N 1
ATOM 700 C CA . LEU A 1 89 ? -10.531 -16.578 -15.203 1 97.19 89 LEU A CA 1
ATOM 701 C C . LEU A 1 89 ? -10.398 -15.133 -15.68 1 97.19 89 LEU A C 1
ATOM 703 O O . LEU A 1 89 ? -9.586 -14.375 -15.156 1 97.19 89 LEU A O 1
ATOM 707 N N . LEU A 1 90 ? -11.164 -14.805 -16.688 1 97.75 90 LEU A N 1
ATOM 708 C CA . LEU A 1 90 ? -11.172 -13.422 -17.141 1 97.75 90 LEU A CA 1
ATOM 709 C C . LEU A 1 90 ? -11.742 -12.492 -16.078 1 97.75 90 LEU A C 1
ATOM 711 O O . LEU A 1 90 ? -11.258 -11.367 -15.898 1 97.75 90 LEU A O 1
ATOM 715 N N . GLN A 1 91 ? -12.773 -12.961 -15.352 1 98.31 91 GLN A N 1
ATOM 716 C CA . GLN A 1 91 ? -13.297 -12.195 -14.227 1 98.31 91 GLN A CA 1
ATOM 717 C C . GLN A 1 91 ? -12.219 -11.961 -13.172 1 98.31 91 GLN A C 1
ATOM 719 O O . GLN A 1 91 ? -12.117 -10.859 -12.617 1 98.31 91 GLN A O 1
ATOM 724 N N . PHE A 1 92 ? -11.414 -12.992 -12.969 1 98.06 92 PHE A N 1
ATOM 725 C CA . PHE A 1 92 ? -10.328 -12.891 -12 1 98.06 92 PHE A CA 1
ATOM 726 C C . PHE A 1 92 ? -9.328 -11.82 -12.414 1 98.06 92 PHE A C 1
ATOM 728 O O . PHE A 1 92 ? -9.055 -10.891 -11.648 1 98.06 92 PHE A O 1
ATOM 735 N N . ARG A 1 93 ? -8.883 -11.859 -13.609 1 97.31 93 ARG A N 1
ATOM 736 C CA . ARG A 1 93 ? -7.93 -10.883 -14.117 1 97.31 93 ARG A CA 1
ATOM 737 C C . ARG A 1 93 ? -8.531 -9.477 -14.117 1 97.31 93 ARG A C 1
ATOM 739 O O . ARG A 1 93 ? -7.914 -8.531 -13.617 1 97.31 93 ARG A O 1
ATOM 746 N N . GLU A 1 94 ? -9.75 -9.32 -14.578 1 98.19 94 GLU A N 1
ATOM 747 C CA . GLU A 1 94 ? -10.398 -8.023 -14.711 1 98.19 94 GLU A CA 1
ATOM 748 C C . GLU A 1 94 ? -10.734 -7.43 -13.344 1 98.19 94 GLU A C 1
ATOM 750 O O . GLU A 1 94 ? -10.75 -6.211 -13.172 1 98.19 94 GLU A O 1
ATOM 755 N N . SER A 1 95 ? -10.984 -8.281 -12.359 1 98.5 95 SER A N 1
ATOM 756 C CA . SER A 1 95 ? -11.242 -7.766 -11.016 1 98.5 95 SER A CA 1
ATOM 757 C C . SER A 1 95 ? -10.047 -6.988 -10.484 1 98.5 95 SER A C 1
ATOM 759 O O . SER A 1 95 ? -10.211 -5.941 -9.859 1 98.5 95 SER A O 1
ATOM 761 N N . GLY A 1 96 ? -8.836 -7.512 -10.734 1 98.25 96 GLY A N 1
ATOM 762 C CA . GLY A 1 96 ? -7.645 -6.773 -10.352 1 98.25 96 GLY A CA 1
ATOM 763 C C . GLY A 1 96 ? -7.492 -5.457 -11.086 1 98.25 96 GLY A C 1
ATOM 764 O O . GLY A 1 96 ? -7.16 -4.438 -10.477 1 98.25 96 GLY A O 1
ATOM 765 N N . ILE A 1 97 ? -7.785 -5.477 -12.312 1 97.62 97 ILE A N 1
ATOM 766 C CA . ILE A 1 97 ? -7.668 -4.285 -13.148 1 97.62 97 ILE A CA 1
ATOM 767 C C . ILE A 1 97 ? -8.664 -3.229 -12.68 1 97.62 97 ILE A C 1
ATOM 769 O O . ILE A 1 97 ? -8.312 -2.061 -12.508 1 97.62 97 ILE A O 1
ATOM 773 N N . ARG A 1 98 ? -9.891 -3.639 -12.398 1 98.19 98 ARG A N 1
ATOM 774 C CA . ARG A 1 98 ? -10.93 -2.711 -11.953 1 98.19 98 ARG A CA 1
ATOM 775 C C . ARG A 1 98 ? -10.602 -2.139 -10.578 1 98.19 98 ARG A C 1
ATOM 777 O O . ARG A 1 98 ? -10.922 -0.986 -10.289 1 98.19 98 ARG A O 1
ATOM 784 N N . TYR A 1 99 ? -10.031 -2.967 -9.75 1 98.44 99 TYR A N 1
ATOM 785 C CA . TYR A 1 99 ? -9.602 -2.498 -8.438 1 98.44 99 TYR A CA 1
ATOM 786 C C . TYR A 1 99 ? -8.578 -1.374 -8.57 1 98.44 99 TYR A C 1
ATOM 788 O O . TYR A 1 99 ? -8.727 -0.316 -7.957 1 98.44 99 TYR A O 1
ATOM 796 N N . VAL A 1 100 ? -7.574 -1.581 -9.422 1 98.19 100 VAL A N 1
ATOM 797 C CA . VAL A 1 100 ? -6.52 -0.597 -9.625 1 98.19 100 VAL A CA 1
ATOM 798 C C . VAL A 1 100 ? -7.098 0.656 -10.281 1 98.19 100 VAL A C 1
ATOM 800 O O . VAL A 1 100 ? -6.785 1.777 -9.875 1 98.19 100 VAL A O 1
ATOM 803 N N . GLU A 1 101 ? -7.941 0.49 -11.203 1 97.69 101 GLU A N 1
ATOM 804 C CA . GLU A 1 101 ? -8.586 1.622 -11.859 1 97.69 101 GLU A CA 1
ATOM 805 C C . GLU A 1 101 ? -9.398 2.449 -10.867 1 97.69 101 GLU A C 1
ATOM 807 O O . GLU A 1 101 ? -9.398 3.68 -10.938 1 97.69 101 GLU A O 1
ATOM 812 N N . PHE A 1 102 ? -10.094 1.755 -10.047 1 98.06 102 PHE A N 1
ATOM 813 C CA . PHE A 1 102 ? -10.875 2.438 -9.023 1 98.06 102 PHE A CA 1
ATOM 814 C C . PHE A 1 102 ? -9.992 3.33 -8.172 1 98.06 102 PHE A C 1
ATOM 816 O O . PHE A 1 102 ? -10.328 4.488 -7.91 1 98.06 102 PHE A O 1
ATOM 823 N N . ALA A 1 103 ? -8.883 2.785 -7.691 1 97.25 103 ALA A N 1
ATOM 824 C CA . ALA A 1 103 ? -7.938 3.539 -6.879 1 97.25 103 ALA A CA 1
ATOM 825 C C . ALA A 1 103 ? -7.434 4.777 -7.621 1 97.25 103 ALA A C 1
ATOM 827 O O . ALA A 1 103 ? -7.375 5.867 -7.051 1 97.25 103 ALA A O 1
ATOM 828 N N . LEU A 1 104 ? -7.113 4.637 -8.906 1 96.06 104 LEU A N 1
ATOM 829 C CA . LEU A 1 104 ? -6.516 5.711 -9.695 1 96.06 104 LEU A CA 1
ATOM 830 C C . LEU A 1 104 ? -7.547 6.785 -10.031 1 96.06 104 LEU A C 1
ATOM 832 O O . LEU A 1 104 ? -7.215 7.969 -10.094 1 96.06 104 LEU A O 1
ATOM 836 N N . LYS A 1 105 ? -8.781 6.391 -10.188 1 95.44 105 LYS A N 1
ATOM 837 C CA . LYS A 1 105 ? -9.836 7.324 -10.57 1 95.44 105 LYS A CA 1
ATOM 838 C C . LYS A 1 105 ? -10.422 8.031 -9.352 1 95.44 105 LYS A C 1
ATOM 840 O O . LYS A 1 105 ? -11.062 9.078 -9.477 1 95.44 105 LYS A O 1
ATOM 845 N N . ASN A 1 106 ? -10.258 7.41 -8.211 1 95.5 106 ASN A N 1
ATOM 846 C CA . ASN A 1 106 ? -10.82 7.953 -6.977 1 95.5 106 ASN A CA 1
ATOM 847 C C . ASN A 1 106 ? -9.766 8.047 -5.875 1 95.5 106 ASN A C 1
ATOM 849 O O . ASN A 1 106 ? -9.945 7.504 -4.785 1 95.5 106 ASN A O 1
ATOM 853 N N . PRO A 1 107 ? -8.727 8.781 -6.133 1 93.56 107 PRO A N 1
ATOM 854 C CA . PRO A 1 107 ? -7.59 8.742 -5.207 1 93.56 107 PRO A CA 1
ATOM 855 C C . PRO A 1 107 ? -7.957 9.219 -3.803 1 93.56 107 PRO A C 1
ATOM 857 O O . PRO A 1 107 ? -7.535 8.609 -2.814 1 93.56 107 PRO A O 1
ATOM 860 N N . ASP A 1 108 ? -8.742 10.281 -3.639 1 94.75 108 ASP A N 1
ATOM 861 C CA . ASP A 1 108 ? -9.07 10.797 -2.316 1 94.75 108 ASP A CA 1
ATOM 862 C C . ASP A 1 108 ? -10.062 9.883 -1.6 1 94.75 108 ASP A C 1
ATOM 864 O O . ASP A 1 108 ? -9.961 9.68 -0.388 1 94.75 108 ASP A O 1
ATOM 868 N N . LEU A 1 109 ? -11.016 9.383 -2.367 1 96.44 109 LEU A N 1
ATOM 869 C CA . LEU A 1 109 ? -11.93 8.398 -1.788 1 96.44 109 LEU A CA 1
ATOM 870 C C . LEU A 1 109 ? -11.172 7.16 -1.325 1 96.44 109 LEU A C 1
ATOM 872 O O . LEU A 1 109 ? -11.391 6.676 -0.213 1 96.44 109 LEU A O 1
ATOM 876 N N . PHE A 1 110 ? -10.281 6.648 -2.148 1 96.25 110 PHE A N 1
ATOM 877 C CA . PHE A 1 110 ? -9.469 5.477 -1.834 1 96.25 110 PHE A CA 1
ATOM 878 C C . PHE A 1 110 ? -8.641 5.715 -0.575 1 96.25 110 PHE A C 1
ATOM 880 O O . PHE A 1 110 ? -8.516 4.82 0.265 1 96.25 110 PHE A O 1
ATOM 887 N N . LYS A 1 111 ? -8.164 6.879 -0.453 1 93.38 111 LYS A N 1
ATOM 888 C CA . LYS A 1 111 ? -7.398 7.266 0.729 1 93.38 111 LYS A CA 1
ATOM 889 C C . LYS A 1 111 ? -8.266 7.211 1.985 1 93.38 111 LYS A C 1
ATOM 891 O O . LYS A 1 111 ? -7.797 6.805 3.051 1 93.38 111 LYS A O 1
ATOM 896 N N . ILE A 1 112 ? -9.484 7.633 1.901 1 95.12 112 ILE A N 1
ATOM 897 C CA . ILE A 1 112 ? -10.391 7.586 3.045 1 95.12 112 ILE A CA 1
ATOM 898 C C . ILE A 1 112 ? -10.719 6.133 3.379 1 95.12 112 ILE A C 1
ATOM 900 O O . ILE A 1 112 ? -10.766 5.75 4.551 1 95.12 112 ILE A O 1
ATOM 904 N N . MET A 1 113 ? -10.898 5.328 2.357 1 96.62 113 MET A N 1
ATOM 905 C CA . MET A 1 113 ? -11.266 3.924 2.533 1 96.62 113 MET A CA 1
ATOM 906 C C . MET A 1 113 ? -10.156 3.16 3.258 1 96.62 113 MET A C 1
ATOM 908 O O . MET A 1 113 ? -10.438 2.303 4.098 1 96.62 113 MET A O 1
ATOM 912 N N . TYR A 1 114 ? -8.914 3.471 2.934 1 94.12 114 TYR A N 1
ATOM 913 C CA . TYR A 1 114 ? -7.812 2.627 3.387 1 94.12 114 TYR A CA 1
ATOM 914 C C . TYR A 1 114 ? -6.816 3.43 4.215 1 94.12 114 TYR A C 1
ATOM 916 O O . TYR A 1 114 ? -5.82 2.885 4.699 1 94.12 114 TYR A O 1
ATOM 924 N N . GLY A 1 115 ? -7.121 4.68 4.418 1 84.88 115 GLY A N 1
ATOM 925 C CA . GLY A 1 115 ? -6.184 5.52 5.145 1 84.88 115 GLY A CA 1
ATOM 926 C C . GLY A 1 115 ? -6.434 5.535 6.641 1 84.88 115 GLY A C 1
ATOM 927 O O . GLY A 1 115 ? -7.156 4.684 7.164 1 84.88 115 GLY A O 1
ATOM 928 N N . ASN A 1 116 ? -5.754 6.457 7.297 1 82.62 116 ASN A N 1
ATOM 929 C CA . ASN A 1 116 ? -5.797 6.508 8.75 1 82.62 116 ASN A CA 1
ATOM 930 C C . ASN A 1 116 ? -6.73 7.613 9.242 1 82.62 116 ASN A C 1
ATOM 932 O O . ASN A 1 116 ? -6.668 8.008 10.414 1 82.62 116 ASN A O 1
ATOM 936 N N . GLN A 1 117 ? -7.527 8.055 8.375 1 86.44 117 GLN A N 1
ATOM 937 C CA . GLN A 1 117 ? -8.461 9.109 8.75 1 86.44 117 GLN A CA 1
ATOM 938 C C . GLN A 1 117 ? -9.555 8.562 9.672 1 86.44 117 GLN A C 1
ATOM 940 O O . GLN A 1 117 ? -10.156 9.32 10.445 1 86.44 117 GLN A O 1
ATOM 945 N N . ILE A 1 118 ? -9.875 7.363 9.492 1 91.75 118 ILE A N 1
ATOM 946 C CA . ILE A 1 118 ? -10.766 6.645 10.391 1 91.75 118 ILE A CA 1
ATOM 947 C C . ILE A 1 118 ? -9.938 5.797 11.359 1 91.75 118 ILE A C 1
ATOM 949 O O . ILE A 1 118 ? -9.258 4.852 10.953 1 91.75 118 ILE A O 1
ATOM 953 N N . HIS A 1 119 ? -10.023 6.094 12.562 1 88.62 119 HIS A N 1
ATOM 954 C CA . HIS A 1 119 ? -9.141 5.504 13.562 1 88.62 119 HIS A CA 1
ATOM 955 C C . HIS A 1 119 ? -9.336 3.994 13.648 1 88.62 119 HIS A C 1
ATOM 957 O O . HIS A 1 119 ? -8.359 3.244 13.75 1 88.62 119 HIS A O 1
ATOM 963 N N . ASP A 1 120 ? -10.547 3.607 13.68 1 91.25 120 ASP A N 1
ATOM 964 C CA . ASP A 1 120 ? -10.891 2.195 13.812 1 91.25 120 ASP A CA 1
ATOM 965 C C . ASP A 1 120 ? -12.164 1.864 13.039 1 91.25 120 ASP A C 1
ATOM 967 O O . ASP A 1 120 ? -13.266 2.184 13.492 1 91.25 120 ASP A O 1
ATOM 971 N N . HIS A 1 121 ? -11.953 1.133 11.992 1 95.19 121 HIS A N 1
ATOM 972 C CA . HIS A 1 121 ? -13.094 0.783 11.164 1 95.19 121 HIS A CA 1
ATOM 973 C C . HIS A 1 121 ? -14.094 -0.082 11.922 1 95.19 121 HIS A C 1
ATOM 975 O O . HIS A 1 121 ? -15.289 -0.075 11.625 1 95.19 121 HIS A O 1
ATOM 981 N N . SER A 1 122 ? -13.625 -0.8 12.891 1 93.31 122 SER A N 1
ATOM 982 C CA . SER A 1 122 ? -14.453 -1.776 13.594 1 93.31 122 SER A CA 1
ATOM 983 C C . SER A 1 122 ? -15.539 -1.09 14.414 1 93.31 122 SER A C 1
ATOM 985 O O . SER A 1 122 ? -16.484 -1.737 14.867 1 93.31 122 SER A O 1
ATOM 987 N N . LYS A 1 123 ? -15.438 0.176 14.641 1 94.5 123 LYS A N 1
ATOM 988 C CA . LYS A 1 123 ? -16.438 0.943 15.367 1 94.5 123 LYS A CA 1
ATOM 989 C C . LYS A 1 123 ? -17.688 1.164 14.508 1 94.5 123 LYS A C 1
ATOM 991 O O . LYS A 1 123 ? -18.734 1.584 15.023 1 94.5 123 LYS A O 1
ATOM 996 N N . TYR A 1 124 ? -17.594 0.853 13.25 1 96.25 124 TYR A N 1
ATOM 997 C CA . TYR A 1 124 ? -18.672 1.12 12.305 1 96.25 124 TYR A CA 1
ATOM 998 C C . TYR A 1 124 ? -19.109 -0.157 11.594 1 96.25 124 TYR A C 1
ATOM 1000 O O . TYR A 1 124 ? -18.516 -0.54 10.578 1 96.25 124 TYR A O 1
ATOM 1008 N N . ASP A 1 125 ? -20.172 -0.706 11.984 1 96.88 125 ASP A N 1
ATOM 1009 C CA . ASP A 1 125 ? -20.641 -2.01 11.516 1 96.88 125 ASP A CA 1
ATOM 1010 C C . ASP A 1 125 ? -20.891 -1.992 10.008 1 96.88 125 ASP A C 1
ATOM 1012 O O . ASP A 1 125 ? -20.562 -2.945 9.305 1 96.88 125 ASP A O 1
ATOM 1016 N N . THR A 1 126 ? -21.516 -0.922 9.57 1 97 126 THR A N 1
ATOM 1017 C CA . THR A 1 126 ? -21.859 -0.842 8.156 1 97 126 THR A CA 1
ATOM 1018 C C . THR A 1 126 ? -20.594 -0.78 7.301 1 97 126 THR A C 1
ATOM 1020 O O . THR A 1 126 ? -20.562 -1.312 6.191 1 97 126 THR A O 1
ATOM 1023 N N . LEU A 1 127 ? -19.562 -0.124 7.824 1 97.44 127 LEU A N 1
ATOM 1024 C CA . LEU A 1 127 ? -18.281 -0.051 7.129 1 97.44 127 LEU A CA 1
ATOM 1025 C C . LEU A 1 127 ? -17.641 -1.429 7.039 1 97.44 127 LEU A C 1
ATOM 1027 O 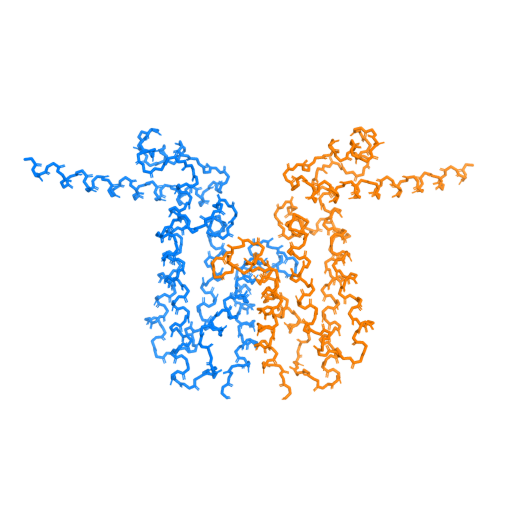O . LEU A 1 127 ? -17.219 -1.849 5.957 1 97.44 127 LEU A O 1
ATOM 1031 N N . ILE A 1 128 ? -17.672 -2.168 8.117 1 96.94 128 ILE A N 1
ATOM 1032 C CA . ILE A 1 128 ? -17.109 -3.512 8.148 1 96.94 128 ILE A CA 1
ATOM 1033 C C . ILE A 1 128 ? -17.875 -4.414 7.18 1 96.94 128 ILE A C 1
ATOM 1035 O O . ILE A 1 128 ? -17.266 -5.184 6.43 1 96.94 128 ILE A O 1
ATOM 1039 N N . ALA A 1 129 ? -19.156 -4.32 7.18 1 97.88 129 ALA A N 1
ATOM 1040 C CA . ALA A 1 129 ? -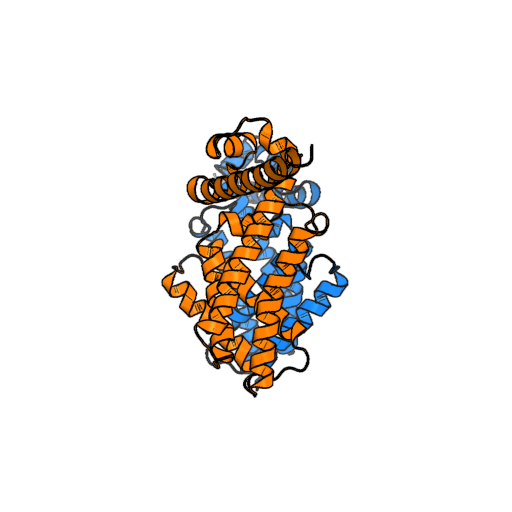19.984 -5.137 6.289 1 97.88 129 ALA A CA 1
ATOM 1041 C C . ALA A 1 129 ? -19.656 -4.848 4.828 1 97.88 129 ALA A C 1
ATOM 1043 O O . ALA A 1 129 ? -19.578 -5.766 4.012 1 97.88 129 ALA A O 1
ATOM 1044 N N . ALA A 1 130 ? -19.469 -3.555 4.504 1 98.06 130 ALA A N 1
ATOM 1045 C CA . ALA A 1 130 ? -19.156 -3.172 3.131 1 98.06 130 ALA A CA 1
ATOM 1046 C C . ALA A 1 130 ? -17.766 -3.689 2.727 1 98.06 130 ALA A C 1
ATOM 1048 O O . ALA A 1 130 ? -17.578 -4.133 1.592 1 98.06 130 ALA A O 1
ATOM 1049 N N . GLU A 1 131 ? -16.797 -3.641 3.607 1 97.38 131 GLU A N 1
ATOM 1050 C CA . GLU A 1 131 ? -15.477 -4.211 3.385 1 97.38 131 GLU A CA 1
ATOM 1051 C C . GLU A 1 131 ? -15.562 -5.699 3.051 1 97.38 131 GLU A C 1
ATOM 1053 O O . GLU A 1 131 ? -14.984 -6.152 2.064 1 97.38 131 GLU A O 1
ATOM 1058 N N . GLU A 1 132 ? -16.297 -6.367 3.881 1 96.94 132 GLU A N 1
ATOM 1059 C CA . GLU A 1 132 ? -16.422 -7.812 3.736 1 96.94 132 GLU A CA 1
ATOM 1060 C C . GLU A 1 132 ? -17.125 -8.172 2.43 1 96.94 132 GLU A C 1
ATOM 1062 O O . GLU A 1 132 ? -16.719 -9.109 1.735 1 96.94 132 GLU A O 1
ATOM 1067 N N . GLU A 1 133 ? -18.156 -7.449 2.127 1 97.81 133 GLU A N 1
ATOM 1068 C CA . GLU A 1 133 ? -18.875 -7.695 0.883 1 97.81 133 GLU A CA 1
ATOM 1069 C C . GLU A 1 133 ? -17.969 -7.52 -0.329 1 97.81 133 GLU A C 1
ATOM 1071 O O . GLU A 1 133 ? -18.016 -8.305 -1.275 1 97.81 133 GLU A O 1
ATOM 1076 N N . THR A 1 134 ? -17.172 -6.492 -0.285 1 98.12 134 THR A N 1
ATOM 1077 C CA . THR A 1 134 ? -16.266 -6.219 -1.391 1 98.12 134 THR A CA 1
ATOM 1078 C C . THR A 1 134 ? -15.258 -7.352 -1.553 1 98.12 134 THR A C 1
ATOM 1080 O O . THR A 1 134 ? -15.039 -7.844 -2.664 1 98.12 134 THR A O 1
ATOM 1083 N N . PHE A 1 135 ? -14.703 -7.812 -0.46 1 97.88 135 PHE A N 1
ATOM 1084 C CA . PHE A 1 135 ? -13.742 -8.906 -0.49 1 97.88 135 PHE A CA 1
ATOM 1085 C C . PHE A 1 135 ? -14.398 -10.195 -0.955 1 97.88 135 PHE A C 1
ATOM 1087 O O . PHE A 1 135 ? -13.797 -10.984 -1.686 1 97.88 135 PHE A O 1
ATOM 1094 N N . ASP A 1 136 ? -15.609 -10.414 -0.568 1 98.19 136 ASP A N 1
ATOM 1095 C CA . ASP A 1 136 ? -16.344 -11.633 -0.904 1 98.19 136 ASP A CA 1
ATOM 1096 C C . ASP A 1 136 ? -16.547 -11.742 -2.412 1 98.19 136 ASP A C 1
ATOM 1098 O O . ASP A 1 136 ? -16.641 -12.852 -2.949 1 98.19 136 ASP A O 1
ATOM 1102 N N . VAL A 1 137 ? -16.656 -10.617 -3.072 1 98.5 137 VAL A N 1
ATOM 1103 C CA . VAL A 1 137 ? -16.766 -10.688 -4.523 1 98.5 137 VAL A CA 1
ATOM 1104 C C . VAL A 1 137 ? -15.562 -11.406 -5.109 1 98.5 137 VAL A C 1
ATOM 1106 O O . VAL A 1 137 ? -15.703 -12.281 -5.973 1 98.5 137 VAL A O 1
ATOM 1109 N N . LEU A 1 138 ? -14.359 -11.062 -4.664 1 98.25 138 LEU A N 1
ATOM 1110 C CA . LEU A 1 138 ? -13.141 -11.719 -5.129 1 98.25 138 LEU A CA 1
ATOM 1111 C C . LEU A 1 138 ? -13.133 -13.195 -4.738 1 98.25 138 LEU A C 1
ATOM 1113 O O . LEU A 1 138 ? -12.758 -14.055 -5.543 1 98.25 138 LEU A O 1
ATOM 1117 N N . VAL A 1 139 ? -13.57 -13.477 -3.518 1 98.31 139 VAL A N 1
ATOM 1118 C CA . VAL A 1 139 ? -13.641 -14.859 -3.045 1 98.31 139 VAL A CA 1
ATOM 1119 C C . VAL A 1 139 ? -14.523 -15.68 -3.975 1 98.31 139 VAL A C 1
ATOM 1121 O O . VAL A 1 139 ? -14.164 -16.797 -4.359 1 98.31 139 VAL A O 1
ATOM 1124 N N . ASN A 1 140 ? -15.625 -15.117 -4.32 1 98.38 140 ASN A N 1
ATOM 1125 C CA . ASN A 1 140 ? -16.562 -15.82 -5.199 1 98.38 140 ASN A CA 1
ATOM 1126 C C . ASN A 1 140 ? -15.969 -16.047 -6.586 1 98.38 140 ASN A C 1
ATOM 1128 O O . ASN A 1 140 ? -16.141 -17.109 -7.184 1 98.38 140 ASN A O 1
ATOM 1132 N N . ILE A 1 141 ? -15.281 -15.078 -7.078 1 98.12 141 ILE A N 1
ATOM 1133 C CA . ILE A 1 141 ? -14.656 -15.195 -8.391 1 98.12 141 ILE A CA 1
ATOM 1134 C C . ILE A 1 141 ? -13.617 -16.312 -8.367 1 98.12 141 ILE A C 1
ATOM 1136 O O . ILE A 1 141 ? -13.578 -17.156 -9.273 1 98.12 141 ILE A O 1
ATOM 1140 N N . ILE A 1 142 ? -12.781 -16.375 -7.348 1 97.69 142 ILE A N 1
ATOM 1141 C CA . ILE A 1 142 ? -11.734 -17.391 -7.234 1 97.69 142 ILE A CA 1
ATOM 1142 C C . ILE A 1 142 ? -12.367 -18.766 -7.023 1 97.69 142 ILE A C 1
ATOM 1144 O O . ILE A 1 142 ? -11.898 -19.75 -7.574 1 97.69 142 ILE A O 1
ATOM 1148 N N . SER A 1 143 ? -13.461 -18.797 -6.227 1 98.19 143 SER A N 1
ATOM 1149 C CA . SER A 1 143 ? -14.219 -20.031 -6.062 1 98.19 143 SER A CA 1
ATOM 1150 C C . SER A 1 143 ? -14.727 -20.547 -7.402 1 98.19 143 SER A C 1
ATOM 1152 O O . SER A 1 143 ? -14.656 -21.75 -7.676 1 98.19 143 SER A O 1
ATOM 1154 N N . ASP A 1 144 ? -15.242 -19.672 -8.227 1 97.94 144 ASP A N 1
ATOM 1155 C CA . ASP A 1 144 ? -15.711 -20.047 -9.562 1 97.94 144 ASP A CA 1
ATOM 1156 C C . ASP A 1 144 ? -14.57 -20.562 -10.422 1 97.94 144 ASP A C 1
ATOM 1158 O O . ASP A 1 144 ? -14.727 -21.547 -11.141 1 97.94 144 ASP A O 1
ATOM 1162 N N . CYS A 1 145 ? -13.445 -19.906 -10.406 1 97.88 145 CYS A N 1
ATOM 1163 C CA . CYS A 1 145 ? -12.281 -20.359 -11.156 1 97.88 145 CYS A CA 1
ATOM 1164 C C . CYS A 1 145 ? -11.883 -21.766 -10.734 1 97.88 145 CYS A C 1
ATOM 1166 O O . CYS A 1 145 ? -11.539 -22.594 -11.578 1 97.88 145 CYS A O 1
ATOM 1168 N N . LYS A 1 146 ? -11.914 -21.984 -9.422 1 97.5 146 LYS A N 1
ATOM 1169 C CA . LYS A 1 146 ? -11.609 -23.312 -8.898 1 97.5 146 LYS A CA 1
ATOM 1170 C C . LYS A 1 146 ? -12.617 -24.344 -9.391 1 97.5 146 LYS A C 1
ATOM 1172 O O . LYS A 1 146 ? -12.234 -25.422 -9.875 1 97.5 146 LYS A O 1
ATOM 1177 N N . ARG A 1 147 ? -13.836 -24.047 -9.242 1 97.25 147 ARG A N 1
ATOM 1178 C CA . ARG A 1 147 ? -14.914 -24.922 -9.68 1 97.25 147 ARG A CA 1
ATOM 1179 C C . ARG A 1 147 ? -14.773 -25.266 -11.164 1 97.25 147 ARG A C 1
ATOM 1181 O O . ARG A 1 147 ? -15.008 -26.406 -11.562 1 97.25 147 ARG A O 1
ATOM 1188 N N . ASP A 1 148 ? -14.359 -24.297 -11.953 1 96.94 148 ASP A N 1
ATOM 1189 C CA . ASP A 1 148 ? -14.234 -24.453 -13.398 1 96.94 148 ASP A CA 1
ATOM 1190 C C . ASP A 1 148 ? -12.938 -25.156 -13.766 1 96.94 148 ASP A C 1
ATOM 1192 O O . ASP A 1 148 ? -12.656 -25.391 -14.945 1 96.94 148 ASP A O 1
ATOM 1196 N N . GLY A 1 149 ? -12.117 -25.469 -12.836 1 96.75 149 GLY A N 1
ATOM 1197 C CA . GLY A 1 149 ? -10.859 -26.172 -13.062 1 96.75 149 GLY A CA 1
ATOM 1198 C C . GLY A 1 149 ? -9.773 -25.281 -13.641 1 96.75 149 GLY A C 1
ATOM 1199 O O . GLY A 1 149 ? -8.812 -25.781 -14.227 1 96.75 149 GLY A O 1
ATOM 1200 N N . LEU A 1 150 ? -9.93 -23.969 -13.422 1 96.56 150 LEU A N 1
ATOM 1201 C CA . LEU A 1 150 ? -9.008 -23.016 -14.039 1 96.56 150 LEU A CA 1
ATOM 1202 C C . LEU A 1 150 ? -7.98 -22.516 -13.031 1 96.56 150 LEU A C 1
ATOM 1204 O O . LEU A 1 150 ? -6.969 -21.922 -13.414 1 96.56 150 LEU A O 1
ATOM 1208 N N . LEU A 1 151 ? -8.258 -22.719 -11.758 1 94.69 151 LEU A N 1
ATOM 1209 C CA . LEU A 1 151 ? -7.352 -22.406 -10.656 1 94.69 151 LEU A CA 1
ATOM 1210 C C . LEU A 1 151 ? -7.324 -23.547 -9.641 1 94.69 151 LEU A C 1
ATOM 1212 O O . LEU A 1 151 ? -8.359 -24.156 -9.344 1 94.69 151 LEU A O 1
ATOM 1216 N N . VAL A 1 152 ? -6.152 -23.844 -9.164 1 94.44 152 VAL A N 1
ATOM 1217 C CA . VAL A 1 152 ? -5.996 -24.859 -8.125 1 94.44 152 VAL A CA 1
ATOM 1218 C C . VAL A 1 152 ? -5.602 -24.203 -6.809 1 94.44 152 VAL A C 1
ATOM 1220 O O . VAL A 1 152 ? -4.613 -23.469 -6.75 1 94.44 152 VAL A O 1
ATOM 1223 N N . THR A 1 153 ? -6.391 -24.422 -5.848 1 92.69 153 THR A N 1
ATOM 1224 C CA . THR A 1 153 ? -6.094 -23.922 -4.512 1 92.69 153 THR A CA 1
ATOM 1225 C C . THR A 1 153 ? -6.758 -24.797 -3.445 1 92.69 153 THR A C 1
ATOM 1227 O O . THR A 1 153 ? -7.855 -25.312 -3.66 1 92.69 153 THR A O 1
ATOM 1230 N N . SER A 1 154 ? -5.957 -24.938 -2.328 1 90.81 154 SER A N 1
ATOM 1231 C CA . SER A 1 154 ? -6.516 -25.688 -1.209 1 90.81 154 SER A CA 1
ATOM 1232 C C . SER A 1 154 ? -7.301 -24.781 -0.27 1 90.81 154 SER A C 1
ATOM 1234 O O . SER A 1 154 ? -8.039 -25.25 0.593 1 90.81 154 SER A O 1
ATOM 1236 N N . ASP A 1 155 ? -7.184 -23.469 -0.412 1 94.19 155 ASP A N 1
ATOM 1237 C CA . ASP A 1 155 ? -7.82 -22.484 0.461 1 94.19 155 ASP A CA 1
ATOM 1238 C C . ASP A 1 155 ? -8.203 -21.234 -0.314 1 94.19 155 ASP A C 1
ATOM 1240 O O . ASP A 1 155 ? -7.383 -20.328 -0.48 1 94.19 155 ASP A O 1
ATOM 1244 N N . VAL A 1 156 ? -9.477 -21.125 -0.677 1 96.75 156 VAL A N 1
ATOM 1245 C CA . VAL A 1 156 ? -9.977 -20.062 -1.545 1 96.75 156 VAL A CA 1
ATOM 1246 C C . VAL A 1 156 ? -9.789 -18.719 -0.866 1 96.75 156 VAL A C 1
ATOM 1248 O O . VAL A 1 156 ? -9.383 -17.734 -1.508 1 96.75 156 VAL A O 1
ATOM 1251 N N . LYS A 1 157 ? -10.016 -18.609 0.402 1 95.69 157 LYS A N 1
ATOM 1252 C CA . LYS A 1 157 ? -9.898 -17.344 1.13 1 95.69 157 LYS A CA 1
ATOM 1253 C C . LYS A 1 157 ? -8.445 -16.875 1.19 1 95.69 157 LYS A C 1
ATOM 1255 O O . LYS A 1 157 ? -8.164 -15.695 0.989 1 95.69 157 LYS A O 1
ATOM 1260 N N . LYS A 1 158 ? -7.559 -17.797 1.428 1 92.38 158 LYS A N 1
ATOM 1261 C CA . LYS A 1 158 ? -6.141 -17.438 1.479 1 92.38 158 LYS A CA 1
ATOM 1262 C C . LYS A 1 158 ? -5.633 -17 0.111 1 92.38 158 LYS A C 1
ATOM 1264 O O . LYS A 1 158 ? -4.852 -16.047 0.01 1 92.38 158 LYS A O 1
ATOM 1269 N N . THR A 1 159 ? -6.078 -17.719 -0.894 1 94.19 159 THR A N 1
ATOM 1270 C CA . THR A 1 159 ? -5.715 -17.344 -2.254 1 94.19 159 THR A CA 1
ATOM 1271 C C . THR A 1 159 ? -6.27 -15.969 -2.602 1 94.19 159 THR A C 1
ATOM 1273 O O . THR A 1 159 ? -5.594 -15.164 -3.248 1 94.19 159 THR A O 1
ATOM 1276 N N . SER A 1 160 ? -7.492 -15.688 -2.141 1 96.62 160 SER A N 1
ATOM 1277 C CA . SER A 1 160 ? -8.102 -14.383 -2.359 1 96.62 160 SER A CA 1
ATOM 1278 C C . SER A 1 160 ? -7.309 -13.281 -1.65 1 96.62 160 SER A C 1
ATOM 1280 O O . SER A 1 160 ? -7.086 -12.211 -2.213 1 96.62 160 SER A O 1
ATOM 1282 N N . MET A 1 161 ? -6.848 -13.555 -0.48 1 94.38 161 MET A N 1
ATOM 1283 C CA . MET A 1 161 ? -6.055 -12.594 0.285 1 94.38 161 MET A CA 1
ATOM 1284 C C . MET A 1 161 ? -4.73 -12.305 -0.414 1 94.38 161 MET A C 1
ATOM 1286 O O . MET A 1 161 ? -4.328 -11.148 -0.535 1 94.38 161 MET A O 1
ATOM 1290 N N . ALA A 1 162 ? -4.102 -13.359 -0.894 1 93.12 162 ALA A N 1
ATOM 1291 C CA . ALA A 1 162 ? -2.842 -13.195 -1.612 1 93.12 162 ALA A CA 1
ATOM 1292 C C . ALA A 1 162 ? -3.037 -12.359 -2.875 1 93.12 162 ALA A C 1
ATOM 1294 O O . ALA A 1 162 ? -2.256 -11.445 -3.148 1 93.12 162 ALA A O 1
ATOM 1295 N N . SER A 1 163 ? -4.078 -12.664 -3.568 1 95.5 163 SER A N 1
ATOM 1296 C CA . SER A 1 163 ? -4.375 -11.938 -4.797 1 95.5 163 SER A CA 1
ATOM 1297 C C . SER A 1 163 ? -4.68 -10.469 -4.512 1 95.5 163 SER A C 1
ATOM 1299 O O . SER A 1 163 ? -4.168 -9.578 -5.191 1 95.5 163 SER A O 1
ATOM 1301 N N . TRP A 1 164 ? -5.426 -10.266 -3.48 1 96.88 164 TRP A N 1
ATOM 1302 C CA . TRP A 1 164 ? -5.816 -8.906 -3.123 1 96.88 164 TRP A CA 1
ATOM 1303 C C . TRP A 1 164 ? -4.613 -8.094 -2.652 1 96.88 164 TRP A C 1
ATOM 1305 O O . TRP A 1 164 ? -4.465 -6.926 -3.018 1 96.88 164 TRP A O 1
ATOM 1315 N N . THR A 1 165 ? -3.77 -8.672 -1.834 1 95.88 165 THR A N 1
ATOM 1316 C CA . THR A 1 165 ? -2.613 -7.953 -1.311 1 95.88 165 THR A CA 1
ATOM 1317 C C . THR A 1 165 ? -1.708 -7.484 -2.445 1 95.88 165 THR A C 1
ATOM 1319 O O . THR A 1 165 ? -1.201 -6.363 -2.42 1 95.88 165 THR A O 1
ATOM 1322 N N . MET A 1 166 ? -1.502 -8.297 -3.441 1 95.12 166 MET A N 1
ATOM 1323 C CA . MET A 1 166 ? -0.686 -7.902 -4.586 1 95.12 166 MET A CA 1
ATOM 1324 C C . MET A 1 166 ? -1.322 -6.734 -5.332 1 95.12 166 MET A C 1
ATOM 1326 O O . MET A 1 166 ? -0.662 -5.73 -5.602 1 95.12 166 MET A O 1
ATOM 1330 N N . VAL A 1 167 ? -2.604 -6.879 -5.621 1 97.56 167 VAL A N 1
ATOM 1331 C CA . VAL A 1 167 ? -3.301 -5.863 -6.406 1 97.56 167 VAL A CA 1
ATOM 1332 C C . VAL A 1 167 ? -3.379 -4.562 -5.617 1 97.56 167 VAL A C 1
ATOM 1334 O O . VAL A 1 167 ? -3.246 -3.475 -6.184 1 97.56 167 VAL A O 1
ATOM 1337 N N . HIS A 1 168 ? -3.588 -4.688 -4.32 1 97.5 168 HIS A N 1
ATOM 1338 C CA . HIS A 1 168 ? -3.578 -3.502 -3.469 1 97.5 168 HIS A CA 1
ATOM 1339 C C . HIS A 1 168 ? -2.213 -2.824 -3.482 1 97.5 168 HIS A C 1
ATOM 1341 O O . HIS A 1 168 ? -2.125 -1.595 -3.531 1 97.5 168 HIS A O 1
ATOM 1347 N N . GLY A 1 169 ? -1.177 -3.609 -3.438 1 97.06 169 GLY A N 1
ATOM 1348 C CA . GLY A 1 169 ? 0.161 -3.053 -3.57 1 97.06 169 GLY A CA 1
ATOM 1349 C C . GLY A 1 169 ? 0.362 -2.283 -4.859 1 97.06 169 GLY A C 1
ATOM 1350 O O . GLY A 1 169 ? 0.915 -1.182 -4.855 1 97.06 169 GLY A O 1
ATOM 1351 N N . ILE A 1 170 ? -0.117 -2.797 -5.945 1 97 170 ILE A N 1
ATOM 1352 C CA . ILE A 1 170 ? -0.044 -2.127 -7.238 1 97 170 ILE A CA 1
ATOM 1353 C C . ILE A 1 170 ? -0.8 -0.803 -7.18 1 97 170 ILE A C 1
ATOM 1355 O O . ILE A 1 170 ? -0.28 0.236 -7.594 1 97 170 ILE A O 1
ATOM 1359 N N . ALA A 1 171 ? -1.979 -0.886 -6.602 1 97.31 171 ALA A N 1
ATOM 1360 C CA . ALA A 1 171 ? -2.844 0.29 -6.535 1 97.31 171 ALA A CA 1
ATOM 1361 C C . ALA A 1 171 ? -2.188 1.406 -5.727 1 97.31 171 ALA A C 1
ATOM 1363 O O . ALA A 1 171 ? -2.186 2.566 -6.148 1 97.31 171 ALA A O 1
ATOM 1364 N N . VAL A 1 172 ? -1.643 1.031 -4.641 1 95.5 172 VAL A N 1
ATOM 1365 C CA . VAL A 1 172 ? -1.043 2.016 -3.746 1 95.5 172 VAL A CA 1
ATOM 1366 C C . VAL A 1 172 ? 0.209 2.605 -4.391 1 95.5 172 VAL A C 1
ATOM 1368 O O . VAL A 1 172 ? 0.419 3.82 -4.359 1 95.5 172 VAL A O 1
ATOM 1371 N N . LEU A 1 173 ? 1.008 1.813 -5.02 1 95.12 173 LEU A N 1
ATOM 1372 C CA . LEU A 1 173 ? 2.246 2.283 -5.633 1 95.12 173 LEU A CA 1
ATOM 1373 C C . LEU A 1 173 ? 1.952 3.166 -6.84 1 95.12 173 LEU A C 1
ATOM 1375 O O . LEU A 1 173 ? 2.609 4.191 -7.039 1 95.12 173 LEU A O 1
ATOM 1379 N N . LEU A 1 174 ? 0.987 2.797 -7.625 1 94.81 174 LEU A N 1
ATOM 1380 C CA . LEU A 1 174 ? 0.599 3.598 -8.781 1 94.81 174 LEU A CA 1
ATOM 1381 C C . LEU A 1 174 ? -0.026 4.918 -8.344 1 94.81 174 LEU A C 1
ATOM 1383 O O . LEU A 1 174 ? 0.325 5.98 -8.867 1 94.81 174 LEU A O 1
ATOM 1387 N N . SER A 1 175 ? -0.905 4.848 -7.367 1 92.5 175 SER A N 1
ATOM 1388 C CA . SER A 1 175 ? -1.595 6.043 -6.887 1 92.5 175 SER A CA 1
ATOM 1389 C C . SER A 1 175 ? -0.616 7.035 -6.273 1 92.5 175 SER A C 1
ATOM 1391 O O . SER A 1 175 ? -0.779 8.25 -6.422 1 92.5 175 SER A O 1
ATOM 1393 N N . GLY A 1 176 ? 0.347 6.516 -5.59 1 89.81 176 GLY A N 1
ATOM 1394 C CA . GLY A 1 176 ? 1.339 7.359 -4.941 1 89.81 176 GLY A CA 1
ATOM 1395 C C . GLY A 1 176 ? 2.486 7.738 -5.855 1 89.81 176 GLY A C 1
ATOM 1396 O O . GLY A 1 176 ? 3.381 8.492 -5.457 1 89.81 176 GLY A O 1
ATOM 1397 N N . LYS A 1 177 ? 2.49 7.207 -7.082 1 88.62 177 LYS A N 1
ATOM 1398 C CA . LYS A 1 177 ? 3.576 7.438 -8.031 1 88.62 177 LYS A CA 1
ATOM 1399 C C . LYS A 1 177 ? 4.934 7.141 -7.398 1 88.62 177 LYS A C 1
ATOM 1401 O O . LYS A 1 177 ? 5.84 7.977 -7.445 1 88.62 177 LYS A O 1
ATOM 1406 N N . GLN A 1 178 ? 5.027 5.961 -6.902 1 87.94 178 GLN A N 1
ATOM 1407 C CA . GLN A 1 178 ? 6.199 5.602 -6.113 1 87.94 178 GLN A CA 1
ATOM 1408 C C . GLN A 1 178 ? 7.152 4.719 -6.914 1 87.94 178 GLN A C 1
ATOM 1410 O O . GLN A 1 178 ? 6.715 3.848 -7.668 1 87.94 178 GLN A O 1
ATOM 1415 N N . MET A 1 179 ? 8.469 5.027 -6.742 1 89.75 179 MET A N 1
ATOM 1416 C CA . MET A 1 179 ? 9.531 4.18 -7.281 1 89.75 179 MET A CA 1
ATOM 1417 C C . MET A 1 179 ? 9.359 3.986 -8.781 1 89.75 179 MET A C 1
ATOM 1419 O O . MET A 1 179 ? 9.227 4.961 -9.531 1 89.75 179 MET A O 1
ATOM 1423 N N . MET A 1 180 ? 9.453 2.768 -9.273 1 85.62 180 MET A N 1
ATOM 1424 C CA . MET A 1 180 ? 9.391 2.48 -10.703 1 85.62 180 MET A CA 1
ATOM 1425 C C . MET A 1 180 ? 7.977 2.684 -11.234 1 85.62 180 MET A C 1
ATOM 1427 O O . MET A 1 180 ? 7.746 2.619 -12.445 1 85.62 180 MET A O 1
ATOM 1431 N N . PHE A 1 181 ? 7.055 3.045 -10.398 1 88.25 181 PHE A N 1
ATOM 1432 C CA . PHE A 1 181 ? 5.672 3.234 -10.82 1 88.25 181 PHE A CA 1
ATOM 1433 C C . PHE A 1 181 ? 5.379 4.711 -11.062 1 88.25 181 PHE A C 1
ATOM 1435 O O . PHE A 1 181 ? 4.289 5.066 -11.523 1 88.25 181 PHE A O 1
ATOM 1442 N N . ARG A 1 182 ? 6.309 5.582 -10.867 1 88.38 182 ARG A N 1
ATOM 1443 C CA . ARG A 1 182 ? 6.137 7.031 -10.93 1 88.38 182 ARG A CA 1
ATOM 1444 C C . ARG A 1 182 ? 5.758 7.484 -12.336 1 88.38 182 ARG A C 1
ATOM 1446 O O . ARG A 1 182 ? 5.02 8.453 -12.5 1 88.38 182 ARG A O 1
ATOM 1453 N N . LYS A 1 183 ? 6.254 6.762 -13.297 1 85.81 183 LYS A N 1
ATOM 1454 C CA . LYS A 1 183 ? 6.086 7.254 -14.664 1 85.81 183 LYS A CA 1
ATOM 1455 C C . LYS A 1 183 ? 5.047 6.438 -15.422 1 85.81 183 LYS A C 1
ATOM 1457 O O . LYS A 1 183 ? 4.891 6.59 -16.625 1 85.81 183 LYS A O 1
ATOM 1462 N N . ILE A 1 184 ? 4.402 5.617 -14.688 1 87.69 184 ILE A N 1
ATOM 1463 C CA . ILE A 1 184 ? 3.412 4.773 -15.344 1 87.69 184 ILE A CA 1
ATOM 1464 C C . ILE A 1 184 ? 2.09 5.527 -15.469 1 87.69 184 ILE A C 1
ATOM 1466 O O . ILE A 1 184 ? 1.525 5.969 -14.469 1 87.69 184 ILE A O 1
ATOM 1470 N N . ASP A 1 185 ? 1.681 5.695 -16.688 1 86.06 185 ASP A N 1
ATOM 1471 C CA . ASP A 1 185 ? 0.405 6.371 -16.906 1 86.06 185 ASP A CA 1
ATOM 1472 C C . ASP A 1 185 ? -0.759 5.387 -16.812 1 86.06 185 ASP A C 1
ATOM 1474 O O . ASP A 1 185 ? -0.554 4.191 -16.594 1 86.06 185 ASP A O 1
ATOM 1478 N N . PHE A 1 186 ? -1.972 5.879 -16.906 1 83.69 186 PHE A N 1
ATOM 1479 C CA . PHE A 1 186 ? -3.188 5.102 -16.703 1 83.69 186 PHE A CA 1
ATOM 1480 C C . PHE A 1 186 ? -3.258 3.941 -17.688 1 83.69 186 PHE A C 1
ATOM 1482 O O . PHE A 1 186 ? -3.648 2.832 -17.328 1 83.69 186 PHE A O 1
ATOM 1489 N N . LYS A 1 187 ? -2.895 4.168 -18.922 1 85 187 LYS A N 1
ATOM 1490 C CA . LYS A 1 187 ? -2.924 3.117 -19.938 1 85 187 LYS A CA 1
ATOM 1491 C C . LYS A 1 187 ? -1.961 1.986 -19.578 1 85 187 LYS A C 1
ATOM 1493 O O . LYS A 1 187 ? -2.316 0.81 -19.688 1 85 187 LYS A O 1
ATOM 1498 N N . ASN A 1 188 ? -0.827 2.32 -19.109 1 92.81 188 ASN A N 1
ATOM 1499 C CA . ASN A 1 188 ? 0.18 1.321 -18.781 1 92.81 188 ASN A CA 1
ATOM 1500 C C . ASN A 1 188 ? -0.115 0.663 -17.438 1 92.81 188 ASN A C 1
ATOM 1502 O O . ASN A 1 188 ? 0.395 -0.42 -17.141 1 92.81 188 ASN A O 1
ATOM 1506 N N . ALA A 1 189 ? -0.973 1.369 -16.656 1 94.5 189 ALA A N 1
ATOM 1507 C CA . ALA A 1 189 ? -1.381 0.794 -15.383 1 94.5 189 ALA A CA 1
ATOM 1508 C C . ALA A 1 189 ? -2.123 -0.523 -15.586 1 94.5 189 ALA A C 1
ATOM 1510 O O . ALA A 1 189 ? -1.904 -1.486 -14.852 1 94.5 189 ALA A O 1
ATOM 1511 N N . LYS A 1 190 ? -2.939 -0.551 -16.609 1 94.94 190 LYS A N 1
ATOM 1512 C CA . LYS A 1 190 ? -3.666 -1.774 -16.938 1 94.94 190 LYS A CA 1
ATOM 1513 C C . LYS A 1 190 ? -2.709 -2.902 -17.312 1 94.94 190 LYS A C 1
ATOM 1515 O O . LYS A 1 190 ? -2.842 -4.023 -16.812 1 94.94 190 LYS A O 1
ATOM 1520 N N . THR A 1 191 ? -1.763 -2.59 -18.141 1 94.44 191 THR A N 1
ATOM 1521 C CA . THR A 1 191 ? -0.816 -3.584 -18.625 1 94.44 191 THR A CA 1
ATOM 1522 C C . THR A 1 191 ? 0.028 -4.141 -17.484 1 94.44 191 THR A C 1
ATOM 1524 O O . THR A 1 191 ? 0.207 -5.355 -17.375 1 94.44 191 THR A O 1
ATOM 1527 N N . ILE A 1 192 ? 0.498 -3.281 -16.656 1 93.5 192 ILE A N 1
ATOM 1528 C CA . ILE A 1 192 ? 1.351 -3.725 -15.555 1 93.5 192 ILE A CA 1
ATOM 1529 C C . ILE A 1 192 ? 0.538 -4.574 -14.578 1 93.5 192 ILE A C 1
ATOM 1531 O O . ILE A 1 192 ? 1.037 -5.574 -14.055 1 93.5 192 ILE A O 1
ATOM 1535 N N . THR A 1 193 ? -0.716 -4.168 -14.305 1 96.19 193 THR A N 1
ATOM 1536 C CA . THR A 1 193 ? -1.59 -4.941 -13.43 1 96.19 193 THR A CA 1
ATOM 1537 C C . THR A 1 193 ? -1.814 -6.34 -14 1 96.19 193 THR A C 1
ATOM 1539 O O . THR A 1 193 ? -1.684 -7.336 -13.281 1 96.19 193 THR A O 1
ATOM 1542 N N . LYS A 1 194 ? -2.066 -6.402 -15.281 1 94.44 194 LYS A N 1
ATOM 1543 C CA . LYS A 1 194 ? -2.258 -7.684 -15.953 1 94.44 194 LYS A CA 1
ATOM 1544 C C . LYS A 1 194 ? -1.02 -8.57 -15.82 1 94.44 194 LYS A C 1
ATOM 1546 O O . LYS A 1 194 ? -1.13 -9.758 -15.508 1 94.44 194 LYS A O 1
ATOM 1551 N N . ASP A 1 195 ? 0.116 -7.984 -16.031 1 91.69 195 ASP A N 1
ATOM 1552 C CA . ASP A 1 195 ? 1.373 -8.727 -15.977 1 91.69 195 ASP A CA 1
ATOM 1553 C C . ASP A 1 195 ? 1.602 -9.297 -14.578 1 91.69 195 ASP A C 1
ATOM 1555 O O . ASP A 1 195 ? 2.031 -10.445 -14.43 1 91.69 195 ASP A O 1
ATOM 1559 N N . MET A 1 196 ? 1.318 -8.539 -13.602 1 91.62 196 MET A N 1
ATOM 1560 C CA . MET A 1 196 ? 1.553 -8.977 -12.234 1 91.62 196 MET A CA 1
ATOM 1561 C C . MET A 1 196 ? 0.553 -10.055 -11.82 1 91.62 196 MET A C 1
ATOM 1563 O O . MET A 1 196 ? 0.917 -11.023 -11.156 1 91.62 196 MET A O 1
ATOM 1567 N N . ILE A 1 197 ? -0.691 -9.875 -12.195 1 93.12 197 ILE A N 1
ATOM 1568 C CA . ILE A 1 197 ? -1.711 -10.875 -11.906 1 93.12 197 ILE A CA 1
ATOM 1569 C C . ILE A 1 197 ? -1.34 -12.203 -12.57 1 93.12 197 ILE A C 1
ATOM 1571 O O . ILE A 1 197 ? -1.573 -13.273 -12.008 1 93.12 197 ILE A O 1
ATOM 1575 N N . GLU A 1 198 ? -0.776 -12.133 -13.758 1 91 198 GLU A N 1
ATOM 1576 C CA . GLU A 1 198 ? -0.335 -13.336 -14.461 1 91 198 GLU A CA 1
ATOM 1577 C C . GLU A 1 198 ? 0.727 -14.078 -13.656 1 91 198 GLU A C 1
ATOM 1579 O O . GLU A 1 198 ? 0.731 -15.312 -13.617 1 91 198 GLU A O 1
ATOM 1584 N N . HIS A 1 199 ? 1.604 -13.367 -13.047 1 87.81 199 HIS A N 1
ATOM 1585 C CA . HIS A 1 199 ? 2.623 -13.992 -12.211 1 87.81 199 HIS A CA 1
ATOM 1586 C C . HIS A 1 199 ? 1.989 -14.773 -11.062 1 87.81 199 HIS A C 1
ATOM 1588 O O . HIS A 1 199 ? 2.424 -15.883 -10.742 1 87.81 199 HIS A O 1
ATOM 1594 N N . LEU A 1 200 ? 1.005 -14.188 -10.445 1 87.62 200 LEU A N 1
ATOM 1595 C CA . LEU A 1 200 ? 0.293 -14.852 -9.359 1 87.62 200 LEU A CA 1
ATOM 1596 C C . LEU A 1 200 ? -0.457 -16.078 -9.867 1 87.62 200 LEU A C 1
ATOM 1598 O O . LEU A 1 200 ? -0.423 -17.141 -9.234 1 87.62 200 LEU A O 1
ATOM 1602 N N . TYR A 1 201 ? -1.028 -15.93 -11.031 1 89.69 201 TYR A N 1
ATOM 1603 C CA . TYR A 1 201 ? -1.826 -17 -11.609 1 89.69 201 TYR A CA 1
ATOM 1604 C C . TYR A 1 201 ? -0.96 -18.219 -11.93 1 89.69 201 TYR A C 1
ATOM 1606 O O . TYR A 1 201 ? -1.408 -19.359 -11.805 1 89.69 201 TYR A O 1
ATOM 1614 N N . LEU A 1 202 ? 0.246 -18.016 -12.328 1 86.31 202 LEU A N 1
ATOM 1615 C CA . LEU A 1 202 ? 1.144 -19.125 -12.672 1 86.31 202 LEU A CA 1
ATOM 1616 C C . LEU A 1 202 ? 1.309 -20.078 -11.5 1 86.31 202 LEU A C 1
ATOM 1618 O O . LEU A 1 202 ? 1.476 -21.281 -11.695 1 86.31 202 LEU A O 1
ATOM 1622 N N . GLY A 1 203 ? 1.146 -19.531 -10.281 1 84 203 GLY A N 1
ATOM 1623 C CA . GLY A 1 203 ? 1.276 -20.359 -9.094 1 84 203 GLY A CA 1
ATOM 1624 C C . GLY A 1 203 ? 0.01 -21.125 -8.758 1 84 203 GLY A C 1
ATOM 1625 O O . GLY A 1 203 ? 0.023 -22.016 -7.895 1 84 203 GLY A O 1
ATOM 1626 N N . MET A 1 204 ? -1.019 -20.844 -9.508 1 89 204 MET A N 1
ATOM 1627 C CA . MET A 1 204 ? -2.32 -21.438 -9.203 1 89 204 MET A CA 1
ATOM 1628 C C . MET A 1 204 ? -2.859 -22.203 -10.398 1 89 204 MET A C 1
ATOM 1630 O O . MET A 1 204 ? -3.969 -22.75 -10.352 1 89 204 MET A O 1
ATOM 1634 N N . LYS A 1 205 ? -2.146 -22.109 -11.438 1 89.38 205 LYS A N 1
ATOM 1635 C CA . LYS A 1 205 ? -2.604 -22.781 -12.648 1 89.38 205 LYS A CA 1
ATOM 1636 C C . LYS A 1 205 ? -2.627 -24.297 -12.469 1 89.38 205 LYS A C 1
ATOM 1638 O O . LYS A 1 205 ? -1.749 -24.859 -11.812 1 89.38 205 LYS A O 1
ATOM 1643 N N . PRO A 1 206 ? -3.662 -24.984 -13.023 1 87.75 206 PRO A N 1
ATOM 1644 C CA . PRO A 1 206 ? -3.736 -26.438 -12.93 1 87.75 206 PRO A CA 1
ATOM 1645 C C . PRO A 1 206 ? -2.52 -27.125 -13.539 1 87.75 206 PRO A C 1
ATOM 1647 O O . PRO A 1 206 ? -1.91 -26.609 -14.477 1 87.75 206 PRO A O 1
ATOM 1650 N N . MET B 1 1 ? 45.656 28.109 4.375 1 37.75 1 MET B N 1
ATOM 1651 C CA . MET B 1 1 ? 44.25 28.25 4.023 1 37.75 1 MET B CA 1
ATOM 1652 C C . MET B 1 1 ? 43.594 26.875 3.816 1 37.75 1 MET B C 1
ATOM 1654 O O . MET B 1 1 ? 42.469 26.797 3.389 1 37.75 1 MET B O 1
ATOM 1658 N N . LYS B 1 2 ? 44.344 25.984 3.461 1 45.59 2 LYS B N 1
ATOM 1659 C CA . LYS B 1 2 ? 43.875 24.625 3.186 1 45.59 2 LYS B CA 1
ATOM 1660 C C . LYS B 1 2 ? 43.406 23.938 4.461 1 45.59 2 LYS B C 1
ATOM 1662 O O . LYS B 1 2 ? 42.812 22.859 4.406 1 45.59 2 LYS B O 1
ATOM 1667 N N . LYS B 1 3 ? 43.906 24.078 5.531 1 47.94 3 LYS B N 1
ATOM 1668 C CA . LYS B 1 3 ? 43.531 23.344 6.742 1 47.94 3 LYS B CA 1
ATOM 1669 C C . LYS B 1 3 ? 42.094 23.656 7.152 1 47.94 3 LYS B C 1
ATOM 1671 O O . LYS B 1 3 ? 41.469 22.875 7.871 1 47.94 3 LYS B O 1
ATOM 1676 N N . ASN B 1 4 ? 41.531 24.875 6.988 1 44.81 4 ASN B N 1
ATOM 1677 C CA . ASN B 1 4 ? 40.188 25.312 7.375 1 44.81 4 ASN B CA 1
ATOM 1678 C C . ASN B 1 4 ? 39.094 24.609 6.547 1 44.81 4 ASN B C 1
ATOM 1680 O O . ASN B 1 4 ? 37.938 24.594 6.93 1 44.81 4 ASN B O 1
ATOM 1684 N N . THR B 1 5 ? 39.438 24.203 5.355 1 48.03 5 THR B N 1
ATOM 1685 C CA . THR B 1 5 ? 38.469 23.547 4.504 1 48.03 5 THR B CA 1
ATOM 1686 C C . THR B 1 5 ? 38.062 22.188 5.066 1 48.03 5 THR B C 1
ATOM 1688 O O . THR B 1 5 ? 36.938 21.75 4.93 1 48.03 5 THR B O 1
ATOM 1691 N N . GLU B 1 6 ? 39.031 21.453 5.574 1 45.78 6 GLU B N 1
ATOM 1692 C CA . GLU B 1 6 ? 38.75 20.094 6.055 1 45.78 6 GLU B CA 1
ATOM 1693 C C . GLU B 1 6 ? 37.844 20.125 7.281 1 45.78 6 GLU B C 1
ATOM 1695 O O . GLU B 1 6 ? 37.062 19.203 7.504 1 45.78 6 GLU B O 1
ATOM 1700 N N . LYS B 1 7 ? 38.094 20.969 8.172 1 45.44 7 LYS B N 1
ATOM 1701 C CA . LYS B 1 7 ? 37.25 21.094 9.344 1 45.44 7 LYS B CA 1
ATOM 1702 C C . LYS B 1 7 ? 35.844 21.5 8.953 1 45.44 7 LYS B C 1
ATOM 1704 O O . LYS B 1 7 ? 34.875 21.094 9.609 1 45.44 7 LYS B O 1
ATOM 1709 N N . SER B 1 8 ? 35.719 22.328 7.965 1 47.44 8 SER B N 1
ATOM 1710 C CA . SER B 1 8 ? 34.406 22.797 7.512 1 47.44 8 SER B CA 1
ATOM 1711 C C . SER B 1 8 ? 33.625 21.656 6.902 1 47.44 8 SER B C 1
ATOM 1713 O O . SER B 1 8 ? 32.406 21.516 7.168 1 47.44 8 SER B O 1
ATOM 1715 N N . THR B 1 9 ? 34.281 20.828 6.07 1 47.12 9 THR B N 1
ATOM 1716 C CA . THR B 1 9 ? 33.594 19.703 5.445 1 47.12 9 THR B CA 1
ATOM 1717 C C . THR B 1 9 ? 33.188 18.688 6.492 1 47.12 9 THR B C 1
ATOM 1719 O O . THR B 1 9 ? 32.125 18.062 6.379 1 47.12 9 THR B O 1
ATOM 1722 N N . TYR B 1 10 ? 34.156 18.484 7.367 1 45.06 10 TYR B N 1
ATOM 1723 C CA . TYR B 1 10 ? 33.875 17.578 8.461 1 45.06 10 TYR B CA 1
ATOM 1724 C C . TYR B 1 10 ? 32.688 18.062 9.297 1 45.06 10 TYR B C 1
ATOM 1726 O O . TYR B 1 10 ? 31.828 17.281 9.68 1 45.06 10 TYR B O 1
ATOM 1734 N N . HIS B 1 11 ? 32.688 19.328 9.516 1 54.38 11 HIS B N 1
ATOM 1735 C CA . HIS B 1 11 ? 31.641 19.922 10.328 1 54.38 11 HIS B CA 1
ATOM 1736 C C . HIS B 1 11 ? 30.297 19.891 9.594 1 54.38 11 HIS B C 1
ATOM 1738 O O . HIS B 1 11 ? 29.25 19.734 10.219 1 54.38 11 HIS B O 1
ATOM 1744 N N . HIS B 1 12 ? 30.484 19.938 8.211 1 58.16 12 HIS B N 1
ATOM 1745 C CA . HIS B 1 12 ? 29.25 19.906 7.426 1 58.16 12 HIS B CA 1
ATOM 1746 C C . HIS B 1 12 ? 28.609 18.531 7.445 1 58.16 12 HIS B C 1
ATOM 1748 O O . HIS B 1 12 ? 27.406 18.406 7.617 1 58.16 12 HIS B O 1
ATOM 1754 N N . GLY B 1 13 ? 29.453 17.562 7.336 1 70.69 13 GLY B N 1
ATOM 1755 C CA . GLY B 1 13 ? 28.969 16.188 7.41 1 70.69 13 GLY B CA 1
ATOM 1756 C C . GLY B 1 13 ? 28.422 15.82 8.773 1 70.69 13 GLY B C 1
ATOM 1757 O O . GLY B 1 13 ? 27.422 15.102 8.875 1 70.69 13 GLY B O 1
ATOM 1758 N N . ALA B 1 14 ? 28.953 16.484 9.734 1 83.56 14 ALA B N 1
ATOM 1759 C CA . ALA B 1 14 ? 28.547 16.203 11.109 1 83.56 14 ALA B CA 1
ATOM 1760 C C . ALA B 1 14 ? 27.172 16.797 11.406 1 83.56 14 ALA B C 1
ATOM 1762 O O . ALA B 1 14 ? 26.344 16.172 12.086 1 83.56 14 ALA B O 1
ATOM 1763 N N . LEU B 1 15 ? 26.938 18.016 10.773 1 90 15 LEU B N 1
ATOM 1764 C CA . LEU B 1 15 ? 25.641 18.656 11 1 90 15 LEU B CA 1
ATOM 1765 C C . LEU B 1 15 ? 24.516 17.859 10.344 1 90 15 LEU B C 1
ATOM 1767 O O . LEU B 1 15 ? 23.484 17.625 10.969 1 90 15 LEU B O 1
ATOM 1771 N N . LYS B 1 16 ? 24.75 17.453 9.133 1 92.19 16 LYS B N 1
ATOM 1772 C CA . LYS B 1 16 ? 23.734 16.672 8.414 1 92.19 16 LYS B CA 1
ATOM 1773 C C . LYS B 1 16 ? 23.406 15.383 9.172 1 92.19 16 LYS B C 1
ATOM 1775 O O . LYS B 1 16 ? 22.219 15.039 9.32 1 92.19 16 LYS B O 1
ATOM 1780 N N . ARG B 1 17 ? 24.406 14.789 9.594 1 94 17 ARG B N 1
ATOM 1781 C CA . ARG B 1 17 ? 24.219 13.547 10.336 1 94 17 ARG B CA 1
ATOM 1782 C C . ARG B 1 17 ? 23.438 13.797 11.625 1 94 17 ARG B C 1
ATOM 1784 O O . ARG B 1 17 ? 22.531 13.031 11.961 1 94 17 ARG B O 1
ATOM 1791 N N . ALA B 1 18 ? 23.781 14.805 12.305 1 94.81 18 ALA B N 1
ATOM 1792 C CA . ALA B 1 18 ? 23.094 15.156 13.547 1 94.81 18 ALA B CA 1
ATOM 1793 C C . ALA B 1 18 ? 21.625 15.453 13.297 1 94.81 18 ALA B C 1
ATOM 1795 O O . ALA B 1 18 ? 20.766 15.031 14.078 1 94.81 18 ALA B O 1
ATOM 1796 N N . LEU B 1 19 ? 21.359 16.141 12.242 1 96 19 LEU B N 1
ATOM 1797 C CA . LEU B 1 19 ? 19.984 16.5 11.906 1 96 19 LEU B CA 1
ATOM 1798 C C . LEU B 1 19 ? 19.188 15.258 11.539 1 96 19 LEU B C 1
ATOM 1800 O O . LEU B 1 19 ? 18.031 15.125 11.9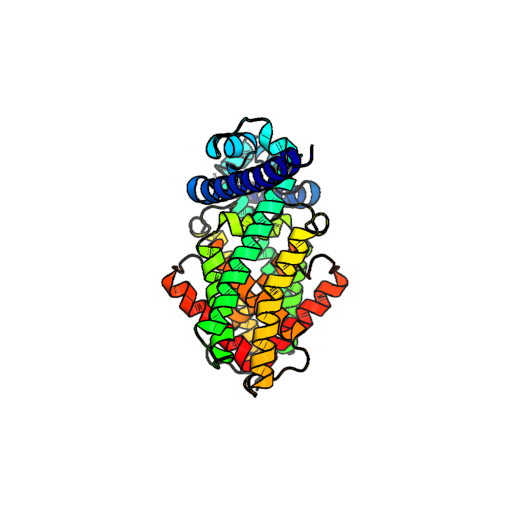45 1 96 19 LEU B O 1
ATOM 1804 N N . ILE B 1 20 ? 19.781 14.398 10.82 1 96.5 20 ILE B N 1
ATOM 1805 C CA . ILE B 1 20 ? 19.109 13.172 10.398 1 96.5 20 ILE B CA 1
ATOM 1806 C C . ILE B 1 20 ? 18.844 12.289 11.617 1 96.5 20 ILE B C 1
ATOM 1808 O O . ILE B 1 20 ? 17.734 11.766 11.781 1 96.5 20 ILE B O 1
ATOM 1812 N N . GLU B 1 21 ? 19.828 12.156 12.477 1 96.56 21 GLU B N 1
ATOM 1813 C CA . GLU B 1 21 ? 19.656 11.367 13.688 1 96.56 21 GLU B CA 1
ATOM 1814 C C . GLU B 1 21 ? 18.547 11.945 14.57 1 96.56 21 GLU B C 1
ATOM 1816 O O . GLU B 1 21 ? 17.719 11.203 15.094 1 96.56 21 GLU B O 1
ATOM 1821 N N . ALA B 1 22 ? 18.531 13.219 14.688 1 96.62 22 ALA B N 1
ATOM 1822 C CA . ALA B 1 22 ? 17.484 13.898 15.445 1 96.62 22 ALA B CA 1
ATOM 1823 C C . ALA B 1 22 ? 16.125 13.68 14.805 1 96.62 22 ALA B C 1
ATOM 1825 O O . ALA B 1 22 ? 15.125 13.469 15.508 1 96.62 22 ALA B O 1
ATOM 1826 N N . SER B 1 23 ? 16.109 13.75 13.492 1 96.94 23 SER B N 1
ATOM 1827 C CA . SER B 1 23 ? 14.859 13.555 12.766 1 96.94 23 SER B CA 1
ATOM 1828 C C . SER B 1 23 ? 14.297 12.156 12.992 1 96.94 23 SER B C 1
ATOM 1830 O O . SER B 1 23 ? 13.109 12 13.273 1 96.94 23 SER B O 1
ATOM 1832 N N . LEU B 1 24 ? 15.125 11.203 12.859 1 96.19 24 LEU B N 1
ATOM 1833 C CA . LEU B 1 24 ? 14.703 9.812 13.039 1 96.19 24 LEU B CA 1
ATOM 1834 C C . LEU B 1 24 ? 14.227 9.57 14.469 1 96.19 24 LEU B C 1
ATOM 1836 O O . LEU B 1 24 ? 13.242 8.859 14.688 1 96.19 24 LEU B O 1
ATOM 1840 N N . LYS B 1 25 ? 14.891 10.133 15.422 1 95.88 25 LYS B N 1
ATOM 1841 C CA . LYS B 1 25 ? 14.469 10.047 16.812 1 95.88 25 LYS B CA 1
ATOM 1842 C C . LYS B 1 25 ? 13.102 10.695 17.016 1 95.88 25 LYS B C 1
ATOM 1844 O O . LYS B 1 25 ? 12.234 10.125 17.688 1 95.88 25 LYS B O 1
ATOM 1849 N N . LEU B 1 26 ? 12.969 11.852 16.438 1 95.75 26 LEU B N 1
ATOM 1850 C CA . LEU B 1 26 ? 11.703 12.57 16.547 1 95.75 26 LEU B CA 1
ATOM 1851 C C . LEU B 1 26 ? 10.562 11.758 15.945 1 95.75 26 LEU B C 1
ATOM 1853 O O . LEU B 1 26 ? 9.477 11.688 16.516 1 95.75 26 LEU B O 1
ATOM 1857 N N . LEU B 1 27 ? 10.797 11.141 14.836 1 94.56 27 LEU B N 1
ATOM 1858 C CA . LEU B 1 27 ? 9.797 10.312 14.18 1 94.56 27 LEU B CA 1
ATOM 1859 C C . LEU B 1 27 ? 9.375 9.156 15.078 1 94.56 27 LEU B C 1
ATOM 1861 O O . LEU B 1 27 ? 8.188 8.844 15.18 1 94.56 27 LEU B O 1
ATOM 1865 N N . LYS B 1 28 ? 10.336 8.594 15.695 1 93.12 28 LYS B N 1
ATOM 1866 C CA . LYS B 1 28 ? 10.078 7.434 16.547 1 93.12 28 LYS B CA 1
ATOM 1867 C C . LYS B 1 28 ? 9.312 7.828 17.797 1 93.12 28 LYS B C 1
ATOM 1869 O O . LYS B 1 28 ? 8.406 7.113 18.234 1 93.12 28 LYS B O 1
ATOM 1874 N N . GLU B 1 29 ? 9.57 8.984 18.328 1 93.69 29 GLU B N 1
ATOM 1875 C CA . GLU B 1 29 ? 9.031 9.375 19.625 1 93.69 29 GLU B CA 1
ATOM 1876 C C . GLU B 1 29 ? 7.727 10.148 19.484 1 93.69 29 GLU B C 1
ATOM 1878 O O . GLU B 1 29 ? 6.789 9.953 20.25 1 93.69 29 GLU B O 1
ATOM 1883 N N . ASP B 1 30 ? 7.703 11.07 18.391 1 93.19 30 ASP B N 1
ATOM 1884 C CA . ASP B 1 30 ? 6.594 12.023 18.344 1 93.19 30 ASP B CA 1
ATOM 1885 C C . ASP B 1 30 ? 5.797 11.859 17.047 1 93.19 30 ASP B C 1
ATOM 1887 O O . ASP B 1 30 ? 4.73 12.453 16.891 1 93.19 30 ASP B O 1
ATOM 1891 N N . GLY B 1 31 ? 6.32 11.094 16.172 1 91.25 31 GLY B N 1
ATOM 1892 C CA . GLY B 1 31 ? 5.605 10.859 14.922 1 91.25 31 GLY B CA 1
ATOM 1893 C C . GLY B 1 31 ? 5.883 11.914 13.875 1 91.25 31 GLY B C 1
ATOM 1894 O O . GLY B 1 31 ? 6.531 12.93 14.156 1 91.25 31 GLY B O 1
ATOM 1895 N N . TYR B 1 32 ? 5.363 11.688 12.664 1 87.75 32 TYR B N 1
ATOM 1896 C CA . TYR B 1 32 ? 5.719 12.5 11.516 1 87.75 32 TYR B CA 1
ATOM 1897 C C . TYR B 1 32 ? 5.09 13.883 11.609 1 87.75 32 TYR B C 1
ATOM 1899 O O . TYR B 1 32 ? 5.648 14.867 11.109 1 87.75 32 TYR B O 1
ATOM 1907 N N . GLN B 1 33 ? 4.012 13.992 12.258 1 86.19 33 GLN B N 1
ATOM 1908 C CA . GLN B 1 33 ? 3.314 15.266 12.359 1 86.19 33 GLN B CA 1
ATOM 1909 C C . GLN B 1 33 ? 4.109 16.266 13.195 1 86.19 33 GLN B C 1
ATOM 1911 O O . GLN B 1 33 ? 3.887 17.484 13.102 1 86.19 33 GLN B O 1
ATOM 1916 N N . ALA B 1 34 ? 4.977 15.812 13.906 1 91.56 34 ALA B N 1
ATOM 1917 C CA . ALA B 1 34 ? 5.762 16.672 14.797 1 91.56 34 ALA B CA 1
ATOM 1918 C C . ALA B 1 34 ? 7.016 17.172 14.102 1 91.56 34 ALA B C 1
ATOM 1920 O O . ALA B 1 34 ? 7.715 18.047 14.617 1 91.56 34 ALA B O 1
ATOM 1921 N N . LEU B 1 35 ? 7.273 16.688 12.953 1 94.44 35 LEU B N 1
ATOM 1922 C CA . LEU B 1 35 ? 8.523 17 12.273 1 94.44 35 LEU B CA 1
ATOM 1923 C C . LEU B 1 35 ? 8.523 18.438 11.773 1 94.44 35 LEU B C 1
ATOM 1925 O O . LEU B 1 35 ? 7.609 18.859 11.062 1 94.44 35 LEU B O 1
ATOM 1929 N N . SER B 1 36 ? 9.469 19.188 12.273 1 95.44 36 SER B N 1
ATOM 1930 C CA . SER B 1 36 ? 9.75 20.531 11.789 1 95.44 36 SER B CA 1
ATOM 1931 C C . SER B 1 36 ? 11.242 20.844 11.852 1 95.44 36 SER B C 1
ATOM 1933 O O . SER B 1 36 ? 11.977 20.234 12.633 1 95.44 36 SER B O 1
ATOM 1935 N N . LEU B 1 37 ? 11.656 21.797 11.016 1 95.81 37 LEU B N 1
ATOM 1936 C CA . LEU B 1 37 ? 13.062 22.172 11.016 1 95.81 37 LEU B CA 1
ATOM 1937 C C . LEU B 1 37 ? 13.484 22.734 12.367 1 95.81 37 LEU B C 1
ATOM 1939 O O . LEU B 1 37 ? 14.57 22.422 12.859 1 95.81 37 LEU B O 1
ATOM 1943 N N . ARG B 1 38 ? 12.609 23.469 12.93 1 95.19 38 ARG B N 1
ATOM 1944 C CA . ARG B 1 38 ? 12.898 24.078 14.227 1 95.19 38 ARG B CA 1
ATOM 1945 C C . ARG B 1 38 ? 13.039 23.031 15.312 1 95.19 38 ARG B C 1
ATOM 1947 O O . ARG B 1 38 ? 13.984 23.062 16.109 1 95.19 38 ARG B O 1
ATOM 1954 N N . LYS B 1 39 ? 12.156 22.062 15.367 1 96.06 39 LYS B N 1
ATOM 1955 C CA . LYS B 1 39 ? 12.188 21.016 16.375 1 96.06 39 LYS B CA 1
ATOM 1956 C C . LYS B 1 39 ? 13.406 20.109 16.188 1 96.06 39 LYS B C 1
ATOM 1958 O O . LYS B 1 39 ? 14.039 19.703 17.172 1 96.06 39 LYS B O 1
ATOM 1963 N N . VAL B 1 40 ? 13.734 19.844 14.953 1 96.81 40 VAL B N 1
ATOM 1964 C CA . VAL B 1 40 ? 14.891 19 14.648 1 96.81 40 VAL B CA 1
ATOM 1965 C C . VAL B 1 40 ? 16.172 19.688 15.086 1 96.81 40 VAL B C 1
ATOM 1967 O O . VAL B 1 40 ? 17.062 19.062 15.672 1 96.81 40 VAL B O 1
ATOM 1970 N N . ALA B 1 41 ? 16.25 20.969 14.805 1 96.62 41 ALA B N 1
ATOM 1971 C CA . ALA B 1 41 ? 17.422 21.75 15.219 1 96.62 41 ALA B CA 1
ATOM 1972 C C . ALA B 1 41 ? 17.578 21.703 16.734 1 96.62 41 ALA B C 1
ATOM 1974 O O . ALA B 1 41 ? 18.688 21.469 17.234 1 96.62 41 ALA B O 1
ATOM 1975 N N . LYS B 1 42 ? 16.516 21.891 17.422 1 96.44 42 LYS B N 1
ATOM 1976 C CA . LYS B 1 42 ? 16.531 21.875 18.875 1 96.44 42 LYS B CA 1
ATOM 1977 C C . LYS B 1 42 ? 17 20.516 19.406 1 96.44 42 LYS B C 1
ATOM 1979 O O . LYS B 1 42 ? 17.875 20.453 20.266 1 96.44 42 LYS B O 1
ATOM 1984 N N . LEU B 1 43 ? 16.516 19.516 18.891 1 95.38 43 LEU B N 1
ATOM 1985 C CA . LEU B 1 43 ? 16.844 18.172 19.344 1 95.38 43 LEU B CA 1
ATOM 1986 C C . LEU B 1 43 ? 18.297 17.844 19.016 1 95.38 43 LEU B C 1
ATOM 1988 O O . LEU B 1 43 ? 18.953 17.125 19.781 1 95.38 43 LEU B O 1
ATOM 1992 N N . ALA B 1 44 ? 18.766 18.375 17.906 1 95.81 44 ALA B N 1
ATOM 1993 C CA . ALA B 1 44 ? 20.141 18.125 17.469 1 95.81 44 ALA B CA 1
ATOM 1994 C C . ALA B 1 44 ? 21.125 19 18.25 1 95.81 44 ALA B C 1
ATOM 1996 O O . ALA B 1 44 ? 22.344 18.828 18.141 1 95.81 44 ALA B O 1
ATOM 1997 N N . GLY B 1 45 ? 20.578 19.953 18.953 1 95.94 45 GLY B N 1
ATOM 1998 C CA . GLY B 1 45 ? 21.438 20.812 19.734 1 95.94 45 GLY B CA 1
ATOM 1999 C C . GLY B 1 45 ? 22.141 21.875 18.922 1 95.94 45 GLY B C 1
ATOM 2000 O O . GLY B 1 45 ? 23.297 22.234 19.203 1 95.94 45 GLY B O 1
ATOM 2001 N N . VAL B 1 46 ? 21.547 22.266 17.859 1 94.88 46 VAL B N 1
ATOM 2002 C CA . VAL B 1 46 ? 22.141 23.297 17 1 94.88 46 VAL B CA 1
ATOM 2003 C C . VAL B 1 46 ? 21.203 24.5 16.953 1 94.88 46 VAL B C 1
ATOM 2005 O O . VAL B 1 46 ? 20.078 24.453 17.438 1 94.88 46 VAL B O 1
ATOM 2008 N N . SER B 1 47 ? 21.766 25.531 16.344 1 93.69 47 SER B N 1
ATOM 2009 C CA . SER B 1 47 ? 20.953 26.734 16.219 1 93.69 47 SER B CA 1
ATOM 2010 C C . SER B 1 47 ? 19.75 26.5 15.305 1 93.69 47 SER B C 1
ATOM 2012 O O . SER B 1 47 ? 19.797 25.656 14.406 1 93.69 47 SER B O 1
ATOM 2014 N N . GLN B 1 48 ? 18.641 27.266 15.484 1 92.88 48 GLN B N 1
ATOM 2015 C CA . GLN B 1 48 ? 17.406 27.141 14.727 1 92.88 48 GLN B CA 1
ATOM 2016 C C . GLN B 1 48 ? 17.641 27.391 13.234 1 92.88 48 GLN B C 1
ATOM 2018 O O . GLN B 1 48 ? 16.922 26.859 12.391 1 92.88 48 GLN B O 1
ATOM 2023 N N . SER B 1 49 ? 18.688 28.156 12.938 1 92.5 49 SER B N 1
ATOM 2024 C CA . SER B 1 49 ? 18.938 28.531 11.547 1 92.5 49 SER B CA 1
ATOM 2025 C C . SER B 1 49 ? 19.859 27.531 10.867 1 92.5 49 SER B C 1
ATOM 2027 O O . SER B 1 49 ? 19.938 27.484 9.633 1 92.5 49 SER B O 1
ATOM 2029 N N . ALA B 1 50 ? 20.5 26.719 11.562 1 92.44 50 ALA B N 1
ATOM 2030 C CA . ALA B 1 50 ? 21.562 25.828 11.055 1 92.44 50 ALA B CA 1
ATOM 2031 C C . ALA B 1 50 ? 21.016 24.875 10 1 92.44 50 ALA B C 1
ATOM 2033 O O . ALA B 1 50 ? 21.641 24.688 8.953 1 92.44 50 ALA B O 1
ATOM 2034 N N . PRO B 1 51 ? 19.781 24.281 10.227 1 93 51 PRO B N 1
ATOM 2035 C CA . PRO B 1 51 ? 19.281 23.328 9.234 1 93 51 PRO B CA 1
ATOM 2036 C C . PRO B 1 51 ? 19.078 23.953 7.855 1 93 51 PRO B C 1
ATOM 2038 O O . PRO B 1 51 ? 19.219 23.266 6.836 1 93 51 PRO B O 1
ATOM 2041 N N . TYR B 1 52 ? 18.859 25.219 7.816 1 92.31 52 TYR B N 1
ATOM 2042 C CA . TYR B 1 52 ? 18.516 25.906 6.57 1 92.31 52 TYR B CA 1
ATOM 2043 C C . TYR B 1 52 ? 19.734 26 5.648 1 92.31 52 TYR B C 1
ATOM 2045 O O . TYR B 1 52 ? 19.594 26.281 4.457 1 92.31 52 TYR B O 1
ATOM 2053 N N . ARG B 1 53 ? 20.891 25.766 6.125 1 90.88 53 ARG B N 1
ATOM 2054 C CA . ARG B 1 53 ? 22.094 25.719 5.324 1 90.88 53 ARG B CA 1
ATOM 2055 C C . ARG B 1 53 ? 22.094 24.5 4.395 1 90.88 53 ARG B C 1
ATOM 2057 O O . ARG B 1 53 ? 22.688 24.531 3.316 1 90.88 53 ARG B O 1
ATOM 2064 N N . HIS B 1 54 ? 21.312 23.516 4.863 1 91.81 54 HIS B N 1
ATOM 2065 C CA . HIS B 1 54 ? 21.297 22.266 4.113 1 91.81 54 HIS B CA 1
ATOM 2066 C C . HIS B 1 54 ? 19.922 21.969 3.537 1 91.81 54 HIS B C 1
ATOM 2068 O O . HIS B 1 54 ? 19.797 21.281 2.52 1 91.81 54 HIS B O 1
ATOM 2074 N N . TYR B 1 55 ? 18.969 22.484 4.23 1 95.75 55 TYR B N 1
ATOM 2075 C CA . TYR B 1 55 ? 17.594 22.203 3.838 1 95.75 55 TYR B CA 1
ATOM 2076 C C . TYR B 1 55 ? 16.781 23.484 3.723 1 95.75 55 TYR B C 1
ATOM 2078 O O . TYR B 1 55 ? 16.281 24 4.723 1 95.75 55 TYR B O 1
ATOM 2086 N N . PRO B 1 56 ? 16.578 23.875 2.502 1 94.75 56 PRO B N 1
ATOM 2087 C CA . PRO B 1 56 ? 15.852 25.125 2.303 1 94.75 56 PRO B CA 1
ATOM 2088 C C . PRO B 1 56 ? 14.398 25.062 2.781 1 94.75 56 PRO B C 1
ATOM 2090 O O . PRO B 1 56 ? 13.773 26.094 3.02 1 94.75 56 PRO B O 1
ATOM 2093 N N . ASP B 1 57 ? 13.836 23.844 2.869 1 95.31 57 ASP B N 1
ATOM 2094 C CA . ASP B 1 57 ? 12.477 23.641 3.352 1 95.31 57 ASP B CA 1
ATOM 2095 C C . ASP B 1 57 ? 12.312 22.25 3.988 1 95.31 57 ASP B C 1
ATOM 2097 O O . ASP B 1 57 ? 13.25 21.453 3.975 1 95.31 57 ASP B O 1
ATOM 2101 N N . LEU B 1 58 ? 11.195 22.047 4.555 1 95 58 LEU B N 1
ATOM 2102 C CA . LEU B 1 58 ? 10.93 20.797 5.242 1 95 58 LEU B CA 1
ATOM 2103 C C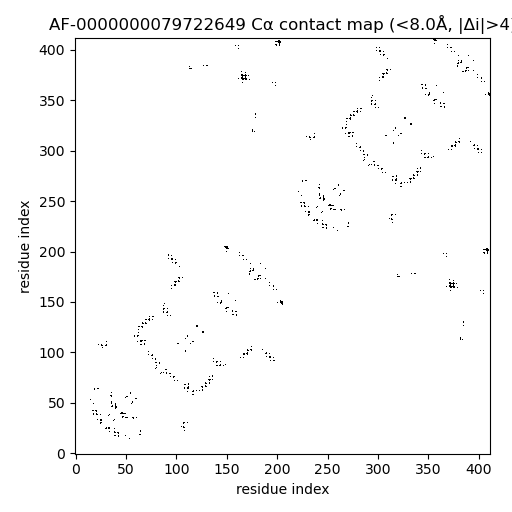 . LEU B 1 58 ? 10.945 19.625 4.266 1 95 58 LEU B C 1
ATOM 2105 O O . LEU B 1 58 ? 11.391 18.531 4.609 1 95 58 LEU B O 1
ATOM 2109 N N . GLU B 1 59 ? 10.477 19.844 3.086 1 95.94 59 GLU B N 1
ATOM 2110 C CA . GLU B 1 59 ? 10.453 18.781 2.09 1 95.94 59 GLU B CA 1
ATOM 2111 C C . GLU B 1 59 ? 11.859 18.266 1.789 1 95.94 59 GLU B C 1
ATOM 2113 O O . GLU B 1 59 ? 12.07 17.062 1.639 1 95.94 59 GLU B O 1
ATOM 2118 N N . SER B 1 60 ? 12.781 19.172 1.684 1 96.56 60 SER B N 1
ATOM 2119 C CA . SER B 1 60 ? 14.156 18.766 1.422 1 96.56 60 SER B CA 1
ATOM 2120 C C . SER B 1 60 ? 14.719 17.938 2.57 1 96.56 60 SER B C 1
ATOM 2122 O O . SER B 1 60 ? 15.484 16.984 2.346 1 96.56 60 SER B O 1
ATOM 2124 N N . LEU B 1 61 ? 14.375 18.281 3.789 1 96.56 61 LEU B N 1
ATOM 2125 C CA . LEU B 1 61 ? 14.758 17.453 4.934 1 96.56 61 LEU B CA 1
ATOM 2126 C C . LEU B 1 61 ? 14.094 16.078 4.867 1 96.56 61 LEU B C 1
ATOM 2128 O O . LEU B 1 61 ? 14.75 15.062 5.09 1 96.56 61 LEU B O 1
ATOM 2132 N N . MET B 1 62 ? 12.859 16.016 4.539 1 97.19 62 MET B N 1
ATOM 2133 C CA . MET B 1 62 ? 12.125 14.766 4.43 1 97.19 62 MET B CA 1
ATOM 2134 C C . MET B 1 62 ? 12.734 13.867 3.355 1 97.19 62 MET B C 1
ATOM 2136 O O . MET B 1 62 ? 12.789 12.648 3.514 1 97.19 62 MET B O 1
ATOM 2140 N N . ALA B 1 63 ? 13.164 14.531 2.295 1 97.25 63 ALA B N 1
ATOM 2141 C CA . ALA B 1 63 ? 13.82 13.766 1.239 1 97.25 63 ALA B CA 1
ATOM 2142 C C . ALA B 1 63 ? 15.078 13.078 1.764 1 97.25 63 ALA B C 1
ATOM 2144 O O . ALA B 1 63 ? 15.344 11.922 1.428 1 97.25 63 ALA B O 1
ATOM 2145 N N . GLU B 1 64 ? 15.781 13.766 2.539 1 97.25 64 GLU B N 1
ATOM 2146 C CA . GLU B 1 64 ? 16.984 13.172 3.121 1 97.25 64 GLU B CA 1
ATOM 2147 C C . GLU B 1 64 ? 16.625 12.094 4.133 1 97.25 64 GLU B C 1
ATOM 2149 O O . GLU B 1 64 ? 17.297 11.055 4.203 1 97.25 64 GLU B O 1
ATOM 2154 N N . ILE B 1 65 ? 15.641 12.305 4.918 1 97.62 65 ILE B N 1
ATOM 2155 C CA . ILE B 1 65 ? 15.156 11.297 5.859 1 97.62 65 ILE B CA 1
ATOM 2156 C C . ILE B 1 65 ? 14.75 10.039 5.098 1 97.62 65 ILE B C 1
ATOM 2158 O O . ILE B 1 65 ? 15.109 8.93 5.492 1 97.62 65 ILE B O 1
ATOM 2162 N N . ALA B 1 66 ? 14.016 10.219 4.023 1 97.75 66 ALA B N 1
ATOM 2163 C CA . ALA B 1 66 ? 13.609 9.094 3.188 1 97.75 66 ALA B CA 1
ATOM 2164 C C . ALA B 1 66 ? 14.82 8.367 2.621 1 97.75 66 ALA B C 1
ATOM 2166 O O . ALA B 1 66 ? 14.859 7.133 2.594 1 97.75 66 ALA B O 1
ATOM 2167 N N . THR B 1 67 ? 15.797 9.148 2.145 1 98.06 67 THR B N 1
ATOM 2168 C CA . THR B 1 67 ? 17.031 8.562 1.64 1 98.06 67 THR B CA 1
ATOM 2169 C C . THR B 1 67 ? 17.672 7.656 2.688 1 98.06 67 THR B C 1
ATOM 2171 O O . THR B 1 67 ? 18.031 6.516 2.391 1 98.06 67 THR B O 1
ATOM 2174 N N . GLU B 1 68 ? 17.734 8.148 3.861 1 97.81 68 GLU B N 1
ATOM 2175 C CA . GLU B 1 68 ? 18.297 7.359 4.949 1 97.81 68 GLU B CA 1
ATOM 2176 C C . GLU B 1 68 ? 17.453 6.133 5.25 1 97.81 68 GLU B C 1
ATOM 2178 O O . GLU B 1 68 ? 17.969 5.062 5.562 1 97.81 68 GLU B O 1
ATOM 2183 N N . GLY B 1 69 ? 16.156 6.285 5.219 1 98.12 69 GLY B N 1
ATOM 2184 C CA . GLY B 1 69 ? 15.266 5.152 5.395 1 98.12 69 GLY B CA 1
ATOM 2185 C C . GLY B 1 69 ? 15.516 4.035 4.402 1 98.12 69 GLY B C 1
ATOM 2186 O O . GLY B 1 69 ? 15.617 2.867 4.785 1 98.12 69 GLY B O 1
ATOM 2187 N N . PHE B 1 70 ? 15.664 4.379 3.129 1 98.56 70 PHE B N 1
ATOM 2188 C CA . PHE B 1 70 ? 15.945 3.387 2.096 1 98.56 70 PHE B CA 1
ATOM 2189 C C . PHE B 1 70 ? 17.297 2.738 2.322 1 98.56 70 PHE B C 1
ATOM 2191 O O . PHE B 1 70 ? 17.469 1.531 2.125 1 98.56 70 PHE B O 1
ATOM 2198 N N . LYS B 1 71 ? 18.281 3.541 2.734 1 98.31 71 LYS B N 1
ATOM 2199 C CA . LYS B 1 71 ? 19.609 2.986 3.023 1 98.31 71 LYS B CA 1
ATOM 2200 C C . LYS B 1 71 ? 19.531 1.979 4.168 1 98.31 71 LYS B C 1
ATOM 2202 O O . LYS B 1 71 ? 20.141 0.91 4.098 1 98.31 71 LYS B O 1
ATOM 2207 N N . LEU B 1 72 ? 18.828 2.332 5.211 1 98.06 72 LEU B N 1
ATOM 2208 C CA . LEU B 1 72 ? 18.641 1.438 6.352 1 98.06 72 LEU B CA 1
ATOM 2209 C C . LEU B 1 72 ? 17.969 0.141 5.922 1 98.06 72 LEU B C 1
ATOM 2211 O O . LEU B 1 72 ? 18.391 -0.947 6.32 1 98.06 72 LEU B O 1
ATOM 2215 N N . LEU B 1 73 ? 16.953 0.215 5.098 1 98.62 73 LEU B N 1
ATOM 2216 C CA . LEU B 1 73 ? 16.25 -0.957 4.59 1 98.62 73 LEU B CA 1
ATOM 2217 C C . LEU B 1 73 ? 17.172 -1.815 3.729 1 98.62 73 LEU B C 1
ATOM 2219 O O . LEU B 1 73 ? 17.234 -3.033 3.904 1 98.62 73 LEU B O 1
ATOM 2223 N N . ALA B 1 74 ? 17.922 -1.15 2.832 1 98.62 74 ALA B N 1
ATOM 2224 C CA . ALA B 1 74 ? 18.859 -1.874 1.976 1 98.62 74 ALA B CA 1
ATOM 2225 C C . ALA B 1 74 ? 19.875 -2.641 2.809 1 98.62 74 ALA B C 1
ATOM 2227 O O . ALA B 1 74 ? 20.188 -3.801 2.516 1 98.62 74 ALA B O 1
ATOM 2228 N N . GLU B 1 75 ? 20.328 -1.979 3.832 1 98.19 75 GLU B N 1
ATOM 2229 C CA . GLU B 1 75 ? 21.328 -2.609 4.695 1 98.19 75 GLU B CA 1
ATOM 2230 C C . GLU B 1 75 ? 20.75 -3.842 5.391 1 98.19 75 GLU B C 1
ATOM 2232 O O . GLU B 1 75 ? 21.422 -4.875 5.488 1 98.19 75 GLU B O 1
ATOM 2237 N N . LYS B 1 76 ? 19.562 -3.762 5.879 1 98.19 76 LYS B N 1
ATOM 2238 C CA . LYS B 1 76 ? 18.906 -4.895 6.52 1 98.19 76 LYS B CA 1
ATOM 2239 C C . LYS B 1 76 ? 18.734 -6.055 5.543 1 98.19 76 LYS B C 1
ATOM 2241 O O . LYS B 1 76 ? 18.922 -7.215 5.914 1 98.19 76 LYS B O 1
ATOM 2246 N N . LEU B 1 77 ? 18.406 -5.742 4.301 1 98.5 77 LEU B N 1
ATOM 2247 C CA . LEU B 1 77 ? 18.203 -6.77 3.287 1 98.5 77 LEU B CA 1
ATOM 2248 C C . LEU B 1 77 ? 19.531 -7.383 2.859 1 98.5 77 LEU B C 1
ATOM 2250 O O . LEU B 1 77 ? 19.625 -8.602 2.66 1 98.5 77 LEU B O 1
ATOM 2254 N N . LYS B 1 78 ? 20.562 -6.535 2.754 1 98.19 78 LYS B N 1
ATOM 2255 C CA . LYS B 1 78 ? 21.875 -7.012 2.35 1 98.19 78 LYS B CA 1
ATOM 2256 C C . LYS B 1 78 ? 22.438 -7.992 3.375 1 98.19 78 LYS B C 1
ATOM 2258 O O . LYS B 1 78 ? 23.156 -8.93 3.016 1 98.19 78 LYS B O 1
ATOM 2263 N N . LYS B 1 79 ? 22.125 -7.805 4.578 1 98 79 LYS B N 1
ATOM 2264 C CA . LYS B 1 79 ? 22.625 -8.664 5.648 1 98 79 LYS B CA 1
ATOM 2265 C C . LYS B 1 79 ? 22.125 -10.094 5.484 1 98 79 LYS B C 1
ATOM 2267 O O . LYS B 1 79 ? 22.719 -11.031 6.023 1 98 79 LYS B O 1
ATOM 2272 N N . LEU B 1 80 ? 21.031 -10.305 4.781 1 97.81 80 LEU B N 1
ATOM 2273 C CA . LEU B 1 80 ? 20.453 -11.633 4.566 1 97.81 80 LEU B CA 1
ATOM 2274 C C . LEU B 1 80 ? 21.438 -12.523 3.814 1 97.81 80 LEU B C 1
ATOM 2276 O O . LEU B 1 80 ? 21.453 -13.742 4.016 1 97.81 80 LEU B O 1
ATOM 2280 N N . ARG B 1 81 ? 22.281 -11.922 2.934 1 94.56 81 ARG B N 1
ATOM 2281 C CA . ARG B 1 81 ? 23.25 -12.688 2.164 1 94.56 81 ARG B CA 1
ATOM 2282 C C . ARG B 1 81 ? 24.25 -13.375 3.082 1 94.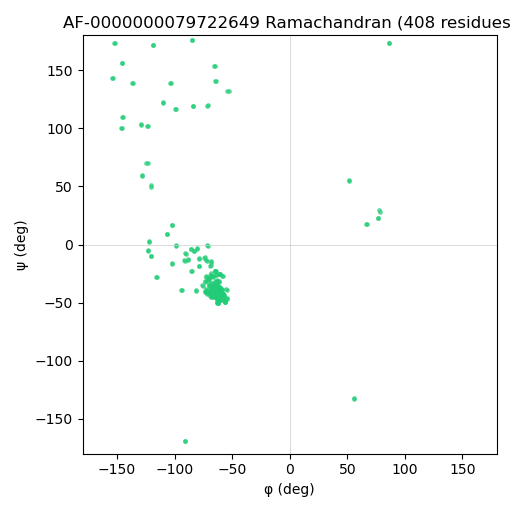56 81 ARG B C 1
ATOM 2284 O O . ARG B 1 81 ? 24.672 -14.5 2.816 1 94.56 81 ARG B O 1
ATOM 2291 N N . THR B 1 82 ? 24.625 -12.656 4.133 1 95.5 82 THR B N 1
ATOM 2292 C CA . THR B 1 82 ? 25.578 -13.234 5.074 1 95.5 82 THR B CA 1
ATOM 2293 C C . THR B 1 82 ? 24.859 -14.172 6.047 1 95.5 82 THR B C 1
ATOM 2295 O O . THR B 1 82 ? 25.406 -15.234 6.391 1 95.5 82 THR B O 1
ATOM 2298 N N . GLN B 1 83 ? 23.719 -13.867 6.496 1 97.06 83 GLN B N 1
ATOM 2299 C CA . GLN B 1 83 ? 22.953 -14.641 7.473 1 97.06 83 GLN B CA 1
ATOM 2300 C C . GLN B 1 83 ? 22.516 -15.984 6.891 1 97.06 83 GLN B C 1
ATOM 2302 O O . GLN B 1 83 ? 22.469 -16.984 7.598 1 97.06 83 GLN B O 1
ATOM 2307 N N . PHE B 1 84 ? 22.125 -16 5.656 1 97.38 84 PHE B N 1
ATOM 2308 C CA . PHE B 1 84 ? 21.656 -17.188 4.973 1 97.38 84 PHE B CA 1
ATOM 2309 C C . PHE B 1 84 ? 22.516 -17.5 3.75 1 97.38 84 PHE B C 1
ATOM 2311 O O . PHE B 1 84 ? 21.984 -17.719 2.658 1 97.38 84 PHE B O 1
ATOM 2318 N N . ALA B 1 85 ? 23.812 -17.5 3.975 1 94.62 85 ALA B N 1
ATOM 2319 C CA . ALA B 1 85 ? 24.766 -17.75 2.896 1 94.62 85 ALA B CA 1
ATOM 2320 C C . ALA B 1 85 ? 24.438 -19.047 2.152 1 94.62 85 ALA B C 1
ATOM 2322 O O . ALA B 1 85 ? 24.109 -20.062 2.773 1 94.62 85 ALA B O 1
ATOM 2323 N N . ASN B 1 86 ? 24.406 -19.062 0.864 1 93.94 86 ASN B N 1
ATOM 2324 C CA . ASN B 1 86 ? 24.188 -20.172 -0.049 1 93.94 86 ASN B CA 1
ATOM 2325 C C . ASN B 1 86 ? 22.766 -20.734 0.06 1 93.94 86 ASN B C 1
ATOM 2327 O O . ASN B 1 86 ? 22.516 -21.875 -0.294 1 93.94 86 ASN B O 1
ATOM 2331 N N . ARG B 1 87 ? 21.859 -20 0.622 1 97.81 87 ARG B N 1
ATOM 2332 C CA . ARG B 1 87 ? 20.438 -20.344 0.697 1 97.81 87 ARG B CA 1
ATOM 2333 C C . ARG B 1 87 ? 19.578 -19.25 0.079 1 97.81 87 ARG B C 1
ATOM 2335 O O . ARG B 1 87 ? 18.844 -18.562 0.786 1 97.81 87 ARG B O 1
ATOM 2342 N N . SER B 1 88 ? 19.672 -19.141 -1.252 1 97.44 88 SER B N 1
ATOM 2343 C CA . SER B 1 88 ? 19.094 -18.016 -1.987 1 97.44 88 SER B CA 1
ATOM 2344 C C . SER B 1 88 ? 17.578 -17.984 -1.836 1 97.44 88 SER B C 1
ATOM 2346 O O . SER B 1 88 ? 16.984 -16.906 -1.711 1 97.44 88 SER B O 1
ATOM 2348 N N . LEU B 1 89 ? 16.938 -19.156 -1.771 1 97.12 89 LEU B N 1
ATOM 2349 C CA . LEU B 1 89 ? 15.484 -19.188 -1.616 1 97.12 89 LEU B CA 1
ATOM 2350 C C . LEU B 1 89 ? 15.078 -18.688 -0.235 1 97.12 89 LEU B C 1
ATOM 2352 O O . LEU B 1 89 ? 14.055 -18.016 -0.091 1 97.12 89 LEU B O 1
ATOM 2356 N N . LEU B 1 90 ? 15.844 -19.062 0.746 1 97.75 90 LEU B N 1
ATOM 2357 C CA . LEU B 1 90 ? 15.578 -18.547 2.088 1 97.75 90 LEU B CA 1
ATOM 2358 C C . LEU B 1 90 ? 15.805 -17.031 2.146 1 97.75 90 LEU B C 1
ATOM 2360 O O . LEU B 1 90 ? 15.062 -16.328 2.83 1 97.75 90 LEU B O 1
ATOM 2364 N N . GLN B 1 91 ? 16.828 -16.547 1.439 1 98.31 91 GLN B N 1
ATOM 2365 C CA . GLN B 1 91 ? 17.047 -15.109 1.338 1 98.31 91 GLN B CA 1
ATOM 2366 C C . GLN B 1 91 ? 15.836 -14.422 0.714 1 98.31 91 GLN B C 1
ATOM 2368 O O . GLN B 1 91 ? 15.422 -13.352 1.167 1 98.31 91 GLN B O 1
ATOM 2373 N N . PHE B 1 92 ? 15.266 -15.086 -0.285 1 98.06 92 PHE B N 1
ATOM 2374 C CA . PHE B 1 92 ? 14.094 -14.547 -0.957 1 98.06 92 PHE B CA 1
ATOM 2375 C C . PHE B 1 92 ? 12.922 -14.422 0.013 1 98.06 92 PHE B C 1
ATOM 2377 O O . PHE B 1 92 ? 12.352 -13.344 0.18 1 98.06 92 PHE B O 1
ATOM 2384 N N . ARG B 1 93 ? 12.625 -15.453 0.713 1 97.25 93 ARG B N 1
ATOM 2385 C CA . ARG B 1 93 ? 11.539 -15.453 1.681 1 97.25 93 ARG B CA 1
ATOM 2386 C C . ARG B 1 93 ? 11.797 -14.445 2.797 1 97.25 93 ARG B C 1
ATOM 2388 O O . ARG B 1 93 ? 10.93 -13.633 3.115 1 97.25 93 ARG B O 1
ATOM 2395 N N . GLU B 1 94 ? 12.992 -14.414 3.338 1 98.19 94 GLU B N 1
ATOM 2396 C CA . GLU B 1 94 ? 13.336 -13.555 4.469 1 98.19 94 GLU B CA 1
ATOM 2397 C C . GLU B 1 94 ? 13.375 -12.086 4.059 1 98.19 94 GLU B C 1
ATOM 2399 O O . GLU B 1 94 ? 13.094 -11.203 4.871 1 98.19 94 GLU B O 1
ATOM 2404 N N . SER B 1 95 ? 13.711 -11.82 2.803 1 98.5 95 SER B N 1
ATOM 2405 C CA . SER B 1 95 ? 13.703 -10.438 2.344 1 98.5 95 SER B CA 1
ATOM 2406 C C . SER B 1 95 ? 12.305 -9.828 2.453 1 98.5 95 SER B C 1
ATOM 2408 O O . SER B 1 95 ? 12.156 -8.672 2.85 1 98.5 95 SER B O 1
ATOM 2410 N N . GLY B 1 96 ? 11.281 -10.625 2.102 1 98.31 96 GLY B N 1
ATOM 2411 C CA . GLY B 1 96 ? 9.914 -10.148 2.275 1 98.31 96 GLY B CA 1
ATOM 2412 C C . GLY B 1 96 ? 9.539 -9.922 3.727 1 98.31 96 GLY B C 1
ATOM 2413 O O . GLY B 1 96 ? 8.93 -8.906 4.062 1 98.31 96 GLY B O 1
ATOM 2414 N N . ILE B 1 97 ? 9.961 -10.781 4.547 1 97.62 97 ILE B N 1
ATOM 2415 C CA . ILE B 1 97 ? 9.664 -10.695 5.973 1 97.62 97 ILE B CA 1
ATOM 2416 C C . ILE B 1 97 ? 10.336 -9.469 6.566 1 97.62 97 ILE B C 1
ATOM 2418 O O . ILE B 1 97 ? 9.703 -8.695 7.293 1 97.62 97 ILE B O 1
ATOM 2422 N N . ARG B 1 98 ? 11.594 -9.234 6.211 1 98.19 98 ARG B N 1
ATOM 2423 C CA . ARG B 1 98 ? 12.336 -8.094 6.734 1 98.19 98 ARG B CA 1
ATOM 2424 C C . ARG B 1 98 ? 11.742 -6.777 6.234 1 98.19 98 ARG B C 1
ATOM 2426 O O . ARG B 1 98 ? 11.758 -5.77 6.945 1 98.19 98 ARG B O 1
ATOM 2433 N N . TYR B 1 99 ? 11.289 -6.797 5.004 1 98.44 99 TYR B N 1
ATOM 2434 C CA . TYR B 1 99 ? 10.625 -5.621 4.457 1 98.44 99 TYR B CA 1
ATOM 2435 C C . TYR B 1 99 ? 9.391 -5.258 5.281 1 98.44 99 TYR B C 1
ATOM 2437 O O . TYR B 1 99 ? 9.227 -4.105 5.691 1 98.44 99 TYR B O 1
ATOM 2445 N N . VAL B 1 100 ? 8.562 -6.25 5.574 1 98.19 100 VAL B N 1
ATOM 2446 C CA . VAL B 1 100 ? 7.332 -6.039 6.336 1 98.19 100 VAL B CA 1
ATOM 2447 C C . VAL B 1 100 ? 7.676 -5.621 7.766 1 98.19 100 VAL B C 1
ATOM 2449 O O . VAL B 1 100 ? 7.074 -4.691 8.305 1 98.19 100 VAL B O 1
ATOM 2452 N N . GLU B 1 101 ? 8.625 -6.23 8.336 1 97.69 101 GLU B N 1
ATOM 2453 C CA . GLU B 1 101 ? 9.062 -5.875 9.68 1 97.69 101 GLU B CA 1
ATOM 2454 C C . GLU B 1 101 ? 9.547 -4.43 9.742 1 97.69 101 GLU B C 1
ATOM 2456 O O . GLU B 1 101 ? 9.273 -3.717 10.711 1 97.69 101 GLU B O 1
ATOM 2461 N N . PHE B 1 102 ? 10.297 -4.086 8.758 1 98.06 102 PHE B N 1
ATOM 2462 C CA . PHE B 1 102 ? 10.789 -2.715 8.688 1 98.06 102 PHE B CA 1
ATOM 2463 C C . PHE B 1 102 ? 9.633 -1.723 8.703 1 98.06 102 PHE B C 1
ATOM 2465 O O . PHE B 1 102 ? 9.664 -0.735 9.438 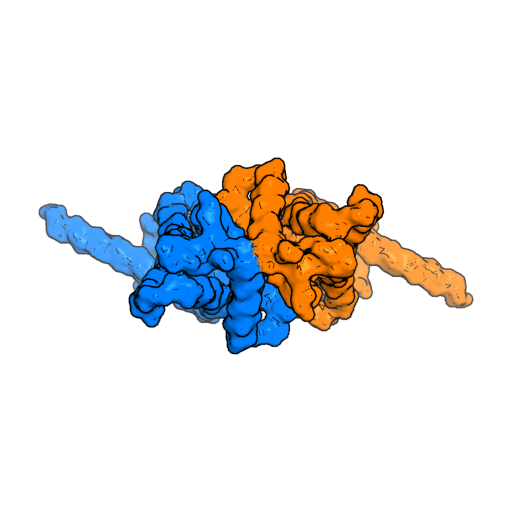1 98.06 102 PHE B O 1
ATOM 2472 N N . ALA B 1 103 ? 8.633 -1.952 7.867 1 97.25 103 ALA B N 1
ATOM 2473 C CA . ALA B 1 103 ? 7.457 -1.091 7.801 1 97.25 103 ALA B CA 1
ATOM 2474 C C . ALA B 1 103 ? 6.766 -0.999 9.164 1 97.25 103 ALA B C 1
ATOM 2476 O O . ALA B 1 103 ? 6.398 0.091 9.602 1 97.25 103 ALA B O 1
ATOM 2477 N N . LEU B 1 104 ? 6.625 -2.127 9.859 1 96.12 104 LEU B N 1
ATOM 2478 C CA . LEU B 1 104 ? 5.883 -2.197 11.109 1 96.12 104 LEU B CA 1
ATOM 2479 C C . LEU B 1 104 ? 6.668 -1.546 12.242 1 96.12 104 LEU B C 1
ATOM 2481 O O . LEU B 1 104 ? 6.082 -0.941 13.141 1 96.12 104 LEU B O 1
ATOM 2485 N N . LYS B 1 105 ? 7.98 -1.622 12.188 1 95.44 105 LYS B N 1
ATOM 2486 C CA . LYS B 1 105 ? 8.828 -1.091 13.25 1 95.44 105 LYS B CA 1
ATOM 2487 C C . LYS B 1 105 ? 9.094 0.397 13.047 1 95.44 105 LYS B C 1
ATOM 2489 O O . LYS B 1 105 ? 9.5 1.095 13.984 1 95.44 105 LYS B O 1
ATOM 2494 N N . ASN B 1 106 ? 8.961 0.83 11.82 1 95.56 106 ASN B N 1
ATOM 2495 C CA . ASN B 1 106 ? 9.242 2.221 11.492 1 95.56 106 ASN B CA 1
ATOM 2496 C C . ASN B 1 106 ? 8.086 2.865 10.734 1 95.56 106 ASN B C 1
ATOM 2498 O O . ASN B 1 106 ? 8.266 3.393 9.641 1 95.56 106 ASN B O 1
ATOM 2502 N N . PRO B 1 107 ? 6.941 2.889 11.352 1 93.56 107 PRO B N 1
ATOM 2503 C CA . PRO B 1 107 ? 5.75 3.297 10.602 1 93.56 107 PRO B CA 1
ATOM 2504 C C . PRO B 1 107 ? 5.848 4.73 10.078 1 93.56 107 PRO B C 1
ATOM 2506 O O . PRO B 1 107 ? 5.469 5 8.93 1 93.56 107 PRO B O 1
ATOM 2509 N N . ASP B 1 108 ? 6.344 5.695 10.844 1 94.75 108 ASP B N 1
ATOM 2510 C CA . ASP B 1 108 ? 6.41 7.086 10.406 1 94.75 108 ASP B CA 1
ATOM 2511 C C . ASP B 1 108 ? 7.5 7.281 9.359 1 94.75 108 ASP B C 1
ATOM 2513 O O . ASP B 1 108 ? 7.316 8.039 8.406 1 94.75 108 ASP B O 1
ATOM 2517 N N . LEU B 1 109 ? 8.617 6.617 9.586 1 96.5 109 LEU B N 1
ATOM 2518 C CA . LEU B 1 109 ? 9.664 6.656 8.57 1 96.5 109 LEU B CA 1
ATOM 2519 C C . LEU B 1 109 ? 9.172 6.062 7.254 1 96.5 109 LEU B C 1
ATOM 2521 O O . LEU B 1 109 ? 9.375 6.648 6.188 1 96.5 109 LEU B O 1
ATOM 2525 N N . PHE B 1 110 ? 8.508 4.922 7.309 1 96.31 110 PHE B N 1
ATOM 2526 C CA . PHE B 1 110 ? 7.953 4.246 6.141 1 96.31 110 PHE B CA 1
ATOM 2527 C C . PHE B 1 110 ? 6.969 5.148 5.41 1 96.31 110 PHE B C 1
ATOM 2529 O O . PHE B 1 110 ? 6.961 5.199 4.176 1 96.31 110 PHE B O 1
ATOM 2536 N N . LYS B 1 111 ? 6.227 5.852 6.152 1 93.44 111 LYS B N 1
ATOM 2537 C CA . LYS B 1 111 ? 5.273 6.805 5.59 1 93.44 111 LYS B CA 1
ATOM 2538 C C . LYS B 1 111 ? 5.984 7.914 4.828 1 93.44 111 LYS B C 1
ATOM 2540 O O . LYS B 1 111 ? 5.508 8.359 3.783 1 93.44 111 LYS B O 1
ATOM 2545 N N . ILE B 1 112 ? 7.082 8.391 5.324 1 95.25 112 ILE B N 1
ATOM 2546 C CA . ILE B 1 112 ? 7.844 9.43 4.637 1 95.25 112 ILE B CA 1
ATOM 2547 C C . ILE B 1 112 ? 8.461 8.852 3.363 1 95.25 112 ILE B C 1
ATOM 2549 O O . ILE B 1 112 ? 8.469 9.508 2.32 1 95.25 112 ILE B O 1
ATOM 2553 N N . MET B 1 113 ? 8.93 7.629 3.447 1 96.69 113 MET B N 1
ATOM 2554 C CA . MET B 1 113 ? 9.586 6.977 2.318 1 96.69 113 MET B CA 1
ATOM 2555 C C . MET B 1 113 ? 8.617 6.793 1.155 1 96.69 113 MET B C 1
ATOM 2557 O O . MET B 1 113 ? 9 6.961 -0.006 1 96.69 113 MET B O 1
ATOM 2561 N N . TYR B 1 114 ? 7.379 6.453 1.464 1 94.19 114 TYR B N 1
ATOM 2562 C CA . TYR B 1 114 ? 6.461 6.016 0.417 1 94.19 114 TYR B CA 1
ATOM 2563 C C . TYR B 1 114 ? 5.223 6.902 0.375 1 94.19 114 TYR B C 1
ATOM 2565 O O . TYR B 1 114 ? 4.328 6.691 -0.448 1 94.19 114 TYR B O 1
ATOM 2573 N N . GLY B 1 115 ? 5.203 7.902 1.2 1 85.25 115 GLY B N 1
ATOM 2574 C CA . GLY B 1 115 ? 4.027 8.758 1.258 1 85.25 115 GLY B CA 1
ATOM 2575 C C . GLY B 1 115 ? 4.105 9.945 0.326 1 85.25 115 GLY B C 1
ATOM 2576 O O . GLY B 1 115 ? 4.945 9.984 -0.578 1 85.25 115 GLY B O 1
ATOM 2577 N N . ASN B 1 116 ? 3.168 10.852 0.52 1 83 116 ASN B N 1
ATOM 2578 C CA . ASN B 1 116 ? 3.043 11.992 -0.381 1 83 116 ASN B CA 1
ATOM 2579 C C . ASN B 1 116 ? 3.635 13.258 0.232 1 83 116 ASN B C 1
ATOM 2581 O O . ASN B 1 116 ? 3.357 14.367 -0.232 1 83 116 ASN B O 1
ATOM 2585 N N . GLN B 1 117 ? 4.406 13.055 1.229 1 86.62 117 GLN B N 1
ATOM 2586 C CA . GLN B 1 117 ? 5.031 14.203 1.876 1 86.62 117 GLN B CA 1
ATOM 2587 C C . GLN B 1 117 ? 6.113 14.812 0.989 1 86.62 117 GLN B C 1
ATOM 2589 O O . GLN B 1 117 ? 6.426 16 1.112 1 86.62 117 GLN B O 1
ATOM 2594 N N . ILE B 1 118 ? 6.703 14.008 0.24 1 91.88 118 ILE B N 1
ATOM 2595 C CA . ILE B 1 118 ? 7.633 14.453 -0.795 1 91.88 118 ILE B CA 1
ATOM 2596 C C . ILE B 1 118 ? 6.926 14.461 -2.148 1 91.88 118 ILE B C 1
ATOM 2598 O O . ILE B 1 118 ? 6.531 13.414 -2.66 1 91.88 118 ILE B O 1
ATOM 2602 N N . HIS B 1 119 ? 6.816 15.562 -2.697 1 88.75 119 HIS B N 1
ATOM 2603 C CA . HIS B 1 119 ? 5.988 15.75 -3.885 1 88.75 119 HIS B CA 1
ATOM 2604 C C . HIS B 1 119 ? 6.516 14.922 -5.055 1 88.75 119 HIS B C 1
ATOM 2606 O O . HIS B 1 119 ? 5.738 14.312 -5.793 1 88.75 119 HIS B O 1
ATOM 2612 N N . ASP B 1 120 ? 7.77 15 -5.242 1 91.25 120 ASP B N 1
ATOM 2613 C CA . ASP B 1 120 ? 8.414 14.305 -6.359 1 91.25 120 ASP B CA 1
ATOM 2614 C C . ASP B 1 120 ? 9.805 13.812 -5.969 1 91.25 120 ASP B C 1
ATOM 2616 O O . ASP B 1 120 ? 10.75 14.602 -5.902 1 91.25 120 ASP B O 1
ATOM 2620 N N . HIS B 1 121 ? 9.867 12.523 -5.859 1 95.19 121 HIS B N 1
ATOM 2621 C CA . HIS B 1 121 ? 11.141 11.945 -5.457 1 95.19 121 HIS B CA 1
ATOM 2622 C C . HIS B 1 121 ? 12.227 12.211 -6.5 1 95.19 121 HIS B C 1
ATOM 2624 O O . HIS B 1 121 ? 13.414 12.258 -6.172 1 95.19 121 HIS B O 1
ATOM 2630 N N . SER B 1 122 ? 11.836 12.391 -7.719 1 93.25 122 SER B N 1
ATOM 2631 C CA . SER B 1 122 ? 12.789 12.5 -8.82 1 93.25 122 SER B CA 1
ATOM 2632 C C . SER B 1 122 ? 13.594 13.789 -8.727 1 93.25 122 SER B C 1
ATOM 2634 O O . SER B 1 122 ? 14.609 13.945 -9.406 1 93.25 122 SER B O 1
ATOM 2636 N N . LYS B 1 123 ? 13.188 14.711 -7.93 1 94.44 123 LYS B N 1
ATOM 2637 C CA . LYS B 1 123 ? 13.906 15.961 -7.719 1 94.44 123 LYS B CA 1
ATOM 2638 C C . LYS B 1 123 ? 15.156 15.742 -6.867 1 94.44 123 LYS B C 1
ATOM 2640 O O . LYS B 1 123 ? 16.016 16.625 -6.773 1 94.44 123 LYS B O 1
ATOM 2645 N N . TYR B 1 124 ? 15.266 14.578 -6.285 1 96.31 124 TYR B N 1
ATOM 2646 C CA . TYR B 1 124 ? 16.344 14.281 -5.359 1 96.31 124 TYR B CA 1
ATOM 2647 C C . TYR B 1 124 ? 17.141 13.055 -5.812 1 96.31 124 TYR B C 1
ATOM 2649 O O . TYR B 1 124 ? 16.766 11.922 -5.504 1 96.31 124 TYR B O 1
ATOM 2657 N N . ASP B 1 125 ? 18.25 13.258 -6.367 1 96.88 125 ASP B N 1
ATOM 2658 C CA . ASP B 1 125 ? 19.047 12.203 -6.996 1 96.88 125 ASP B CA 1
ATOM 2659 C C . ASP B 1 125 ? 19.469 11.148 -5.973 1 96.88 125 ASP B C 1
ATOM 2661 O O . ASP B 1 125 ? 19.422 9.953 -6.266 1 96.88 125 ASP B O 1
ATOM 2665 N N . THR B 1 126 ? 19.875 11.625 -4.816 1 96.94 126 THR B N 1
ATOM 2666 C CA . THR B 1 126 ? 20.328 10.688 -3.795 1 96.94 126 THR B CA 1
ATOM 2667 C C . THR B 1 126 ? 19.188 9.797 -3.326 1 96.94 126 THR B C 1
ATOM 2669 O O . THR B 1 126 ? 19.391 8.625 -3.006 1 96.94 126 THR B O 1
ATOM 2672 N N . LEU B 1 127 ? 17.984 10.359 -3.283 1 97.5 127 LEU B N 1
ATOM 2673 C CA . LEU B 1 127 ? 16.812 9.586 -2.912 1 97.5 127 LEU B CA 1
ATOM 2674 C C . LEU B 1 127 ? 16.5 8.516 -3.957 1 97.5 127 LEU B C 1
ATOM 2676 O O . LEU B 1 127 ? 16.297 7.348 -3.615 1 97.5 127 LEU B O 1
ATOM 2680 N N . ILE B 1 128 ? 16.594 8.875 -5.207 1 96.94 128 ILE B N 1
ATOM 2681 C CA . ILE B 1 128 ? 16.359 7.938 -6.301 1 96.94 128 ILE B CA 1
ATOM 2682 C C . ILE B 1 128 ? 17.391 6.824 -6.266 1 96.94 128 ILE B C 1
ATOM 2684 O O . ILE B 1 128 ? 17.062 5.648 -6.422 1 96.94 128 ILE B O 1
ATOM 2688 N N . ALA B 1 129 ? 18.625 7.188 -6.059 1 97.88 129 ALA B N 1
ATOM 2689 C CA . ALA B 1 129 ? 19.703 6.203 -6.004 1 97.88 129 ALA B CA 1
ATOM 2690 C C . ALA B 1 129 ? 19.484 5.207 -4.867 1 97.88 129 ALA B C 1
ATOM 2692 O O . ALA B 1 129 ? 19.688 4.004 -5.039 1 97.88 129 ALA B O 1
ATOM 2693 N N . ALA B 1 130 ? 19.031 5.711 -3.707 1 98.06 130 ALA B N 1
ATOM 2694 C CA . ALA B 1 130 ? 18.781 4.844 -2.561 1 98.06 130 ALA B CA 1
ATOM 2695 C C . ALA B 1 130 ? 17.609 3.902 -2.834 1 98.06 130 ALA B C 1
ATOM 2697 O O . ALA B 1 130 ? 17.641 2.73 -2.449 1 98.06 130 ALA B O 1
ATOM 2698 N N . GLU B 1 131 ? 16.562 4.379 -3.473 1 97.38 131 GLU B N 1
ATOM 2699 C CA . GLU B 1 131 ? 15.445 3.557 -3.896 1 97.38 131 GLU B CA 1
ATOM 2700 C C . GLU B 1 131 ? 15.898 2.406 -4.789 1 97.38 131 GLU B C 1
ATOM 2702 O O . GLU B 1 131 ? 15.547 1.25 -4.551 1 97.38 131 GLU B O 1
ATOM 2707 N N . GLU B 1 132 ? 16.672 2.785 -5.754 1 97 132 GLU B N 1
ATOM 2708 C CA . GLU B 1 132 ? 17.141 1.812 -6.734 1 97 132 GLU B CA 1
ATOM 2709 C C . GLU B 1 132 ? 18.047 0.766 -6.086 1 97 132 GLU B C 1
ATOM 2711 O O . GLU B 1 132 ? 17.938 -0.427 -6.379 1 97 132 GLU B O 1
ATOM 2716 N N . GLU B 1 133 ? 18.906 1.223 -5.234 1 97.81 133 GLU B N 1
ATOM 2717 C CA . GLU B 1 133 ? 19.797 0.302 -4.535 1 97.81 133 GLU B CA 1
ATOM 2718 C C . GLU B 1 133 ? 19 -0.709 -3.707 1 97.81 133 GLU B C 1
ATOM 2720 O O . GLU B 1 133 ? 19.344 -1.895 -3.68 1 97.81 133 GLU B O 1
ATOM 2725 N N . THR B 1 134 ? 18 -0.228 -3.049 1 98.12 134 THR B N 1
ATOM 2726 C CA . THR B 1 134 ? 17.172 -1.103 -2.221 1 98.12 134 THR B CA 1
ATOM 2727 C C . THR B 1 134 ? 16.484 -2.158 -3.074 1 98.12 134 THR B C 1
ATOM 2729 O O . THR B 1 134 ? 16.5 -3.346 -2.744 1 98.12 134 THR B O 1
ATOM 2732 N N . PHE B 1 135 ? 15.938 -1.75 -4.188 1 97.94 135 PHE B N 1
ATOM 2733 C CA . PHE B 1 135 ? 15.258 -2.67 -5.094 1 97.94 135 PHE B CA 1
ATOM 2734 C C . PHE B 1 135 ? 16.25 -3.668 -5.688 1 97.94 135 PHE B C 1
ATOM 2736 O O . PHE B 1 135 ? 15.914 -4.844 -5.867 1 97.94 135 PHE B O 1
ATOM 2743 N N . ASP B 1 136 ? 17.422 -3.225 -5.973 1 98.19 136 ASP B N 1
ATOM 2744 C CA . ASP B 1 136 ? 18.438 -4.062 -6.59 1 98.19 136 ASP B CA 1
ATOM 2745 C C . ASP B 1 136 ? 18.828 -5.219 -5.676 1 98.19 136 ASP B C 1
ATOM 2747 O O . ASP B 1 136 ? 19.234 -6.289 -6.145 1 98.19 136 ASP B O 1
ATOM 2751 N N . VAL B 1 137 ? 18.75 -5 -4.387 1 98.5 137 VAL B N 1
ATOM 2752 C CA . VAL B 1 137 ? 19.031 -6.105 -3.477 1 98.5 137 VAL B CA 1
ATOM 2753 C C . VAL B 1 137 ? 18.078 -7.27 -3.771 1 98.5 137 VAL B C 1
ATOM 2755 O O . VAL B 1 137 ? 18.516 -8.422 -3.848 1 98.5 137 VAL B O 1
ATOM 2758 N N . LEU B 1 138 ? 16.797 -6.996 -3.93 1 98.25 138 LEU B N 1
ATOM 2759 C CA . LEU B 1 138 ? 15.82 -8.031 -4.25 1 98.25 138 LEU B CA 1
ATOM 2760 C C . LEU B 1 138 ? 16.109 -8.648 -5.613 1 98.25 138 LEU B C 1
ATOM 2762 O O . LEU B 1 138 ? 16.031 -9.867 -5.77 1 98.25 138 LEU B O 1
ATOM 2766 N N . VAL B 1 139 ? 16.469 -7.805 -6.574 1 98.31 139 VAL B N 1
ATOM 2767 C CA . VAL B 1 139 ? 16.797 -8.281 -7.91 1 98.31 139 VAL B CA 1
ATOM 2768 C C . VAL B 1 139 ? 17.938 -9.289 -7.832 1 98.31 139 VAL B C 1
ATOM 2770 O O . VAL B 1 139 ? 17.891 -10.352 -8.453 1 98.31 139 VAL B O 1
ATOM 2773 N N . ASN B 1 140 ? 18.906 -8.945 -7.066 1 98.38 140 ASN B N 1
ATOM 2774 C CA . ASN B 1 140 ? 20.078 -9.82 -6.922 1 98.38 140 ASN B CA 1
ATOM 2775 C C . ASN B 1 140 ? 19.703 -11.141 -6.246 1 98.38 140 ASN B C 1
ATOM 2777 O O . ASN B 1 140 ? 20.172 -12.203 -6.637 1 98.38 140 ASN B O 1
ATOM 2781 N N . ILE B 1 141 ? 18.875 -11.07 -5.273 1 98.12 141 ILE B N 1
ATOM 2782 C CA . ILE B 1 141 ? 18.438 -12.273 -4.574 1 98.12 141 ILE B CA 1
ATOM 2783 C C . ILE B 1 141 ? 17.688 -13.188 -5.539 1 98.12 141 ILE B C 1
ATOM 2785 O O . ILE B 1 141 ? 17.938 -14.398 -5.586 1 98.12 141 ILE B O 1
ATOM 2789 N N . ILE B 1 142 ? 16.781 -12.656 -6.336 1 97.75 142 ILE B N 1
ATOM 2790 C CA . ILE B 1 142 ? 15.992 -13.43 -7.285 1 97.75 142 ILE B CA 1
ATOM 2791 C C . ILE B 1 142 ? 16.891 -13.977 -8.383 1 97.75 142 ILE B C 1
ATOM 2793 O O . ILE B 1 142 ? 16.734 -15.117 -8.828 1 97.75 142 ILE B O 1
ATOM 2797 N N . SER B 1 143 ? 17.875 -13.141 -8.82 1 98.19 143 SER B N 1
ATOM 2798 C CA . SER B 1 143 ? 18.875 -13.609 -9.773 1 98.19 143 SER B CA 1
ATOM 2799 C C . SER B 1 143 ? 19.625 -14.82 -9.234 1 98.19 143 SER B C 1
ATOM 2801 O O . SER B 1 143 ? 19.859 -15.781 -9.969 1 98.19 143 SER B O 1
ATOM 2803 N N . ASP B 1 144 ? 20 -14.781 -7.98 1 97.94 144 ASP B N 1
ATOM 2804 C CA . ASP B 1 144 ? 20.688 -15.898 -7.344 1 97.94 144 ASP B CA 1
ATOM 2805 C C . ASP B 1 144 ? 19.797 -17.141 -7.297 1 97.94 144 ASP B C 1
ATOM 2807 O O . ASP B 1 144 ? 20.25 -18.25 -7.551 1 97.94 144 ASP B O 1
ATOM 2811 N N . CYS B 1 145 ? 18.547 -16.984 -6.93 1 97.88 145 CYS B N 1
ATOM 2812 C CA . CYS B 1 145 ? 17.609 -18.094 -6.91 1 97.88 145 CYS B CA 1
ATOM 2813 C C . CYS B 1 145 ? 17.5 -18.734 -8.289 1 97.88 145 CYS B C 1
ATOM 2815 O O . CYS B 1 145 ? 17.453 -19.969 -8.398 1 97.88 145 CYS B O 1
ATOM 2817 N N . LYS B 1 146 ? 17.438 -17.875 -9.289 1 97.5 146 LYS B N 1
ATOM 2818 C CA . LYS B 1 146 ? 17.391 -18.375 -10.664 1 97.5 146 LYS B CA 1
ATOM 2819 C C . LYS B 1 146 ? 18.656 -19.156 -11.016 1 97.5 146 LYS B C 1
ATOM 2821 O O . LYS B 1 146 ? 18.594 -20.266 -11.539 1 97.5 146 LYS B O 1
ATOM 2826 N N . ARG B 1 147 ? 19.766 -18.578 -10.75 1 97.25 147 ARG B N 1
ATOM 2827 C CA . ARG B 1 147 ? 21.062 -19.188 -11.008 1 97.25 147 ARG B CA 1
ATOM 2828 C C . ARG B 1 147 ? 21.156 -20.562 -10.328 1 97.25 147 ARG B C 1
ATOM 2830 O O . ARG B 1 147 ? 21.688 -21.5 -10.898 1 97.25 147 ARG B O 1
ATOM 2837 N N . ASP B 1 148 ? 20.609 -20.656 -9.125 1 97 148 ASP B N 1
ATOM 2838 C CA . ASP B 1 148 ? 20.672 -21.859 -8.32 1 97 148 ASP B CA 1
ATOM 2839 C C . ASP B 1 148 ? 19.625 -22.875 -8.75 1 97 148 ASP B C 1
ATOM 2841 O O . ASP B 1 148 ? 19.531 -23.969 -8.188 1 97 148 ASP B O 1
ATOM 2845 N N . GLY B 1 149 ? 18.797 -22.547 -9.672 1 96.69 149 GLY B N 1
ATOM 2846 C CA . GLY B 1 149 ? 17.766 -23.438 -10.18 1 96.69 149 GLY B CA 1
ATOM 2847 C C . GLY B 1 149 ? 16.578 -23.578 -9.25 1 96.69 149 GLY B C 1
ATOM 2848 O O . GLY B 1 149 ? 15.82 -24.547 -9.336 1 96.69 149 GLY B O 1
ATOM 2849 N N . LEU B 1 150 ? 16.406 -22.562 -8.391 1 96.56 150 LEU B N 1
ATOM 2850 C CA . LEU B 1 150 ? 15.367 -22.656 -7.367 1 96.56 150 LEU B CA 1
ATOM 2851 C C . LEU B 1 150 ? 14.148 -21.828 -7.762 1 96.56 150 LEU B C 1
ATOM 2853 O O . LEU B 1 150 ? 13.078 -21.984 -7.176 1 96.56 150 LEU B O 1
ATOM 2857 N N . LEU B 1 151 ? 14.328 -20.938 -8.727 1 94.69 151 LEU B N 1
ATOM 2858 C CA . LEU B 1 151 ? 13.266 -20.125 -9.305 1 94.69 151 LEU B CA 1
ATOM 2859 C C . LEU B 1 151 ? 13.391 -20.062 -10.82 1 94.69 151 LEU B C 1
ATOM 2861 O O . LEU B 1 151 ? 14.5 -19.984 -11.352 1 94.69 151 LEU B O 1
ATOM 2865 N N . VAL B 1 152 ? 12.266 -20.156 -11.469 1 94.44 152 VAL B N 1
ATOM 2866 C CA . VAL B 1 152 ? 12.242 -20.047 -12.922 1 94.44 152 VAL B CA 1
ATOM 2867 C C . VAL B 1 152 ? 11.562 -18.734 -13.328 1 94.44 152 VAL B C 1
ATOM 2869 O O . VAL B 1 152 ? 10.438 -18.469 -12.914 1 94.44 152 VAL B O 1
ATOM 2872 N N . THR B 1 153 ? 12.281 -17.969 -14.047 1 92.62 153 THR B N 1
ATOM 2873 C CA . THR B 1 153 ? 11.734 -16.734 -14.57 1 92.62 153 THR B CA 1
ATOM 2874 C C . THR B 1 153 ? 12.469 -16.312 -15.844 1 92.62 153 THR B C 1
ATOM 2876 O O . THR B 1 153 ? 13.664 -16.547 -15.984 1 92.62 153 THR B O 1
ATOM 2879 N N . SER B 1 154 ? 11.602 -15.75 -16.75 1 90.69 154 SER B N 1
ATOM 2880 C CA . SER B 1 154 ? 12.195 -15.25 -17.984 1 90.69 154 SER B CA 1
ATOM 2881 C C . SER B 1 154 ? 12.648 -13.797 -17.828 1 90.69 154 SER B C 1
ATOM 2883 O O . SER B 1 154 ? 13.383 -13.281 -18.672 1 90.69 154 SER B O 1
ATOM 2885 N N . ASP B 1 155 ? 12.234 -13.117 -16.781 1 94.12 155 ASP B N 1
ATOM 2886 C CA . ASP B 1 155 ? 12.531 -11.703 -16.531 1 94.12 155 ASP B CA 1
ATOM 2887 C C . ASP B 1 155 ? 12.695 -11.422 -15.047 1 94.12 155 ASP B C 1
ATOM 2889 O O . ASP B 1 155 ? 11.711 -11.172 -14.344 1 94.12 155 ASP B O 1
ATOM 2893 N N . VAL B 1 156 ? 13.953 -11.336 -14.602 1 96.75 156 VAL B N 1
ATOM 2894 C CA . VAL B 1 156 ? 14.281 -11.219 -13.188 1 96.75 156 VAL B CA 1
ATOM 2895 C C . VAL B 1 156 ? 13.719 -9.914 -12.633 1 96.75 156 VAL B C 1
ATOM 2897 O O . VAL B 1 156 ? 13.164 -9.891 -11.523 1 96.75 156 VAL B O 1
ATOM 2900 N N . LYS B 1 157 ? 13.781 -8.836 -13.359 1 95.62 157 LYS B N 1
ATOM 2901 C CA . LYS B 1 157 ? 13.305 -7.539 -12.898 1 95.62 157 LYS B CA 1
ATOM 2902 C C . LYS B 1 157 ? 11.789 -7.539 -12.734 1 95.62 157 LYS B C 1
ATOM 2904 O O . LYS B 1 157 ? 11.258 -7.016 -11.75 1 95.62 157 LYS B O 1
ATOM 2909 N N . LYS B 1 158 ? 11.109 -8.133 -13.672 1 92.31 158 LYS B N 1
ATOM 2910 C CA . LYS B 1 158 ? 9.656 -8.203 -13.594 1 92.31 158 LYS B CA 1
ATOM 2911 C C . LYS B 1 158 ? 9.203 -9.07 -12.422 1 92.31 158 LYS B C 1
ATOM 2913 O O . LYS B 1 158 ? 8.242 -8.742 -11.734 1 92.31 158 LYS B O 1
ATOM 2918 N N . THR B 1 159 ? 9.906 -10.172 -12.273 1 94.19 159 THR B N 1
ATOM 2919 C CA . THR B 1 159 ? 9.617 -11.047 -11.141 1 94.19 159 THR B CA 1
ATOM 2920 C C . THR B 1 159 ? 9.875 -10.32 -9.82 1 94.19 159 THR B C 1
ATOM 2922 O O . THR B 1 159 ? 9.102 -10.461 -8.867 1 94.19 159 THR B O 1
ATOM 2925 N N . SER B 1 160 ? 10.945 -9.523 -9.773 1 96.62 160 SER B N 1
ATOM 2926 C CA . SER B 1 160 ? 11.258 -8.734 -8.586 1 96.62 160 SER B CA 1
ATOM 2927 C C . SER B 1 160 ? 10.164 -7.707 -8.305 1 96.62 160 SER B C 1
ATOM 2929 O O . SER B 1 160 ? 9.766 -7.516 -7.16 1 96.62 160 SER B O 1
ATOM 2931 N N . MET B 1 161 ? 9.648 -7.109 -9.328 1 94.31 161 MET B N 1
ATOM 2932 C CA . MET B 1 161 ? 8.586 -6.121 -9.188 1 94.31 161 MET B CA 1
ATOM 2933 C C . MET B 1 161 ? 7.309 -6.77 -8.656 1 94.31 161 MET B C 1
ATOM 2935 O O . MET B 1 161 ? 6.668 -6.234 -7.75 1 94.31 161 MET B O 1
ATOM 2939 N N . ALA B 1 162 ? 6.996 -7.922 -9.203 1 93 162 ALA B N 1
ATOM 2940 C CA . ALA B 1 162 ? 5.812 -8.648 -8.742 1 93 162 ALA B CA 1
ATOM 2941 C C . ALA B 1 162 ? 5.945 -9.039 -7.273 1 93 162 ALA B C 1
ATOM 2943 O O . ALA B 1 162 ? 5.008 -8.859 -6.492 1 93 162 ALA B O 1
ATOM 2944 N N . SER B 1 163 ? 7.094 -9.508 -6.945 1 95.5 163 SER B N 1
ATOM 2945 C CA . SER B 1 163 ? 7.348 -9.914 -5.566 1 95.5 163 SER B CA 1
ATOM 2946 C C . SER B 1 163 ? 7.273 -8.727 -4.617 1 95.5 163 SER B C 1
ATOM 2948 O O . SER B 1 163 ? 6.641 -8.805 -3.561 1 95.5 163 SER B O 1
ATOM 2950 N N . TRP B 1 164 ? 7.84 -7.656 -5.047 1 96.94 164 TRP B N 1
ATOM 2951 C CA . TRP B 1 164 ? 7.875 -6.457 -4.219 1 96.94 164 TRP B CA 1
ATOM 2952 C C . TRP B 1 164 ? 6.477 -5.875 -4.047 1 96.94 164 TRP B C 1
ATOM 2954 O O . TRP B 1 164 ? 6.102 -5.461 -2.947 1 96.94 164 TRP B O 1
ATOM 2964 N N . THR B 1 165 ? 5.699 -5.809 -5.102 1 95.81 165 THR B N 1
ATOM 2965 C CA . THR B 1 165 ? 4.363 -5.227 -5.031 1 95.81 165 THR B CA 1
ATOM 2966 C C . THR B 1 165 ? 3.492 -5.996 -4.043 1 95.81 165 THR B C 1
ATOM 2968 O O . THR B 1 165 ? 2.74 -5.395 -3.273 1 95.81 165 THR B O 1
ATOM 2971 N N . MET B 1 166 ? 3.582 -7.293 -4.035 1 95.12 166 MET B N 1
ATOM 2972 C CA . MET B 1 166 ? 2.816 -8.094 -3.082 1 95.12 166 MET B CA 1
ATOM 2973 C C . MET B 1 166 ? 3.242 -7.789 -1.649 1 95.12 166 MET B C 1
ATOM 2975 O O . MET B 1 166 ? 2.4 -7.52 -0.791 1 95.12 166 MET B O 1
ATOM 2979 N N . VAL B 1 167 ? 4.547 -7.809 -1.427 1 97.62 167 VAL B N 1
ATOM 2980 C CA . VAL B 1 167 ? 5.07 -7.613 -0.079 1 97.62 167 VAL B CA 1
ATOM 2981 C C . VAL B 1 167 ? 4.762 -6.195 0.395 1 97.62 167 VAL B C 1
ATOM 2983 O O . VAL B 1 167 ? 4.441 -5.98 1.566 1 97.62 167 VAL B O 1
ATOM 2986 N N . HIS B 1 168 ? 4.863 -5.25 -0.517 1 97.56 168 HIS B N 1
ATOM 2987 C CA . HIS B 1 168 ? 4.496 -3.879 -0.179 1 97.56 168 HIS B CA 1
ATOM 2988 C C . HIS B 1 168 ? 3.018 -3.781 0.192 1 97.56 168 HIS B C 1
ATOM 2990 O O . HIS B 1 168 ? 2.656 -3.076 1.137 1 97.56 168 HIS B O 1
ATOM 2996 N N . GLY B 1 169 ? 2.191 -4.477 -0.54 1 97.06 169 GLY B N 1
ATOM 2997 C CA . GLY B 1 169 ? 0.785 -4.539 -0.178 1 97.06 169 GLY B CA 1
ATOM 2998 C C . GLY B 1 169 ? 0.551 -5.078 1.22 1 97.06 169 GLY B C 1
ATOM 2999 O O . GLY B 1 169 ? -0.239 -4.52 1.983 1 97.06 169 GLY B O 1
ATOM 3000 N N . ILE B 1 170 ? 1.246 -6.098 1.59 1 97.06 170 ILE B N 1
ATOM 3001 C CA . ILE B 1 170 ? 1.159 -6.676 2.926 1 97.06 170 ILE B CA 1
ATOM 3002 C C . ILE B 1 170 ? 1.584 -5.637 3.965 1 97.06 170 ILE B C 1
ATOM 3004 O O . ILE B 1 170 ? 0.888 -5.426 4.961 1 97.06 170 ILE B O 1
ATOM 3008 N N . ALA B 1 171 ? 2.689 -4.988 3.654 1 97.31 171 ALA B N 1
ATOM 3009 C CA . ALA B 1 171 ? 3.248 -4.012 4.586 1 97.31 171 ALA B CA 1
ATOM 3010 C C . ALA B 1 171 ? 2.273 -2.863 4.828 1 97.31 171 ALA B C 1
ATOM 3012 O O . ALA B 1 171 ? 2.051 -2.461 5.973 1 97.31 171 ALA B O 1
ATOM 3013 N N . VAL B 1 172 ? 1.713 -2.404 3.781 1 95.5 172 VAL B N 1
ATOM 3014 C CA . VAL B 1 172 ? 0.808 -1.264 3.871 1 95.5 172 VAL B CA 1
ATOM 3015 C C . VAL B 1 172 ? -0.467 -1.672 4.605 1 95.5 172 VAL B C 1
ATOM 3017 O O . VAL B 1 172 ? -0.947 -0.945 5.48 1 95.5 172 VAL B O 1
ATOM 3020 N N . LEU B 1 173 ? -0.994 -2.809 4.328 1 95.12 173 LEU B N 1
ATOM 3021 C CA . LEU B 1 173 ? -2.232 -3.264 4.949 1 95.12 173 LEU B CA 1
ATOM 3022 C C . LEU B 1 173 ? -2.023 -3.557 6.434 1 95.12 173 LEU B C 1
ATOM 3024 O O . LEU B 1 173 ? -2.873 -3.223 7.262 1 95.12 173 LEU B O 1
ATOM 3028 N N . LEU B 1 174 ? -0.924 -4.16 6.77 1 94.81 174 LEU B N 1
ATOM 3029 C CA . LEU B 1 174 ? -0.611 -4.445 8.164 1 94.81 174 LEU B CA 1
ATOM 3030 C C . LEU B 1 174 ? -0.357 -3.154 8.938 1 94.81 174 LEU B C 1
ATOM 3032 O O . LEU B 1 174 ? -0.882 -2.973 10.039 1 94.81 174 LEU B O 1
ATOM 3036 N N . SER B 1 175 ? 0.407 -2.266 8.344 1 92.56 175 SER B N 1
ATOM 3037 C CA . SER B 1 175 ? 0.748 -1.01 9 1 92.56 175 SER B CA 1
ATOM 3038 C C . SER B 1 175 ? -0.493 -0.159 9.25 1 92.56 175 SER B C 1
ATOM 3040 O O . SER B 1 175 ? -0.596 0.516 10.273 1 92.56 175 SER B O 1
ATOM 3042 N N . GLY B 1 176 ? -1.376 -0.181 8.312 1 89.81 176 GLY B N 1
ATOM 3043 C CA . GLY B 1 176 ? -2.598 0.601 8.422 1 89.81 176 GLY B CA 1
ATOM 3044 C C . GLY B 1 176 ? -3.697 -0.115 9.18 1 89.81 176 GLY B C 1
ATOM 3045 O O . GLY B 1 176 ? -4.777 0.444 9.398 1 89.81 176 GLY B O 1
ATOM 3046 N N . LYS B 1 177 ? -3.443 -1.371 9.578 1 88.69 177 LYS B N 1
ATOM 3047 C CA . LYS B 1 177 ? -4.445 -2.193 10.258 1 88.69 177 LYS B CA 1
ATOM 3048 C C . LYS B 1 177 ? -5.758 -2.211 9.477 1 88.69 177 LYS B C 1
ATOM 3050 O O . LYS B 1 177 ? -6.82 -1.937 10.039 1 88.69 177 LYS B O 1
ATOM 3055 N N . GLN B 1 178 ? -5.625 -2.576 8.258 1 87.88 178 GLN B N 1
ATOM 3056 C CA . GLN B 1 178 ? -6.762 -2.471 7.348 1 87.88 178 GLN B CA 1
ATOM 3057 C C . GLN B 1 178 ? -7.398 -3.836 7.098 1 87.88 178 GLN B C 1
ATOM 3059 O O . GLN B 1 178 ? -6.691 -4.84 6.977 1 87.88 178 GLN B O 1
ATOM 3064 N N . MET B 1 179 ? -8.773 -3.826 7.074 1 89.56 179 MET B N 1
ATOM 3065 C CA . MET B 1 179 ? -9.547 -4.996 6.676 1 89.56 179 MET B CA 1
ATOM 3066 C C . MET B 1 179 ? -9.172 -6.211 7.523 1 89.56 179 MET B C 1
ATOM 3068 O O . MET B 1 179 ? -9.188 -6.145 8.75 1 89.56 179 MET B O 1
ATOM 3072 N N . MET B 1 180 ? -8.93 -7.348 6.91 1 85.25 180 MET B N 1
ATOM 3073 C CA . MET B 1 180 ? -8.656 -8.586 7.629 1 85.25 180 MET B CA 1
ATOM 3074 C C . MET B 1 180 ? -7.273 -8.547 8.281 1 85.25 180 MET B C 1
ATOM 3076 O O . MET B 1 180 ? -6.914 -9.445 9.039 1 85.25 180 MET B O 1
ATOM 3080 N N . PHE B 1 181 ? -6.555 -7.477 8.109 1 88.31 181 PHE B N 1
ATOM 3081 C CA . PHE B 1 181 ? -5.215 -7.363 8.68 1 88.31 181 PHE B CA 1
ATOM 3082 C C . PHE B 1 181 ? -5.242 -6.562 9.977 1 88.31 181 PHE B C 1
ATOM 3084 O O . PHE B 1 181 ? -4.223 -6.441 10.656 1 88.31 181 PHE B O 1
ATOM 3091 N N . ARG B 1 182 ? -6.359 -6.09 10.406 1 88.44 182 ARG B N 1
ATOM 3092 C CA . ARG B 1 182 ? -6.516 -5.191 11.547 1 88.44 182 ARG B CA 1
ATOM 3093 C C . ARG B 1 182 ? -6.105 -5.879 12.844 1 88.44 182 ARG B C 1
ATOM 3095 O O . ARG B 1 182 ? -5.59 -5.234 13.758 1 88.44 182 ARG B O 1
ATOM 3102 N N . LYS B 1 183 ? -6.32 -7.18 12.883 1 86 183 LYS B N 1
ATOM 3103 C CA . LYS B 1 183 ? -6.125 -7.855 14.156 1 86 183 LYS B CA 1
ATOM 3104 C C . LYS B 1 183 ? -4.852 -8.695 14.141 1 86 183 LYS B C 1
ATOM 3106 O O . LYS B 1 183 ? -4.609 -9.484 15.062 1 86 183 LYS B O 1
ATOM 3111 N N . ILE B 1 184 ? -4.125 -8.508 13.125 1 87.81 184 ILE B N 1
ATOM 3112 C CA . ILE B 1 184 ? -2.904 -9.297 13.023 1 87.81 184 ILE B CA 1
ATOM 3113 C C . ILE B 1 184 ? -1.783 -8.625 13.812 1 87.81 184 ILE B C 1
ATOM 3115 O O . ILE B 1 184 ? -1.442 -7.465 13.555 1 87.81 184 ILE B O 1
ATOM 3119 N N . ASP B 1 185 ? -1.295 -9.344 14.773 1 86.06 185 ASP B N 1
ATOM 3120 C CA . ASP B 1 185 ? -0.191 -8.797 15.555 1 86.06 185 ASP B CA 1
ATOM 3121 C C . ASP B 1 185 ? 1.15 -9.07 14.883 1 86.06 185 ASP B C 1
ATOM 3123 O O . ASP B 1 185 ? 1.2 -9.688 13.812 1 86.06 185 ASP B O 1
ATOM 3127 N N . PHE B 1 186 ? 2.227 -8.555 15.438 1 83.62 186 PHE B N 1
ATOM 3128 C CA . PHE B 1 186 ? 3.559 -8.602 14.844 1 83.62 186 PHE B CA 1
ATOM 3129 C C . PHE B 1 186 ? 3.996 -10.047 14.625 1 83.62 186 PHE B C 1
ATOM 3131 O O . PHE B 1 186 ? 4.59 -10.367 13.586 1 83.62 186 PHE B O 1
ATOM 3138 N N . LYS B 1 187 ? 3.7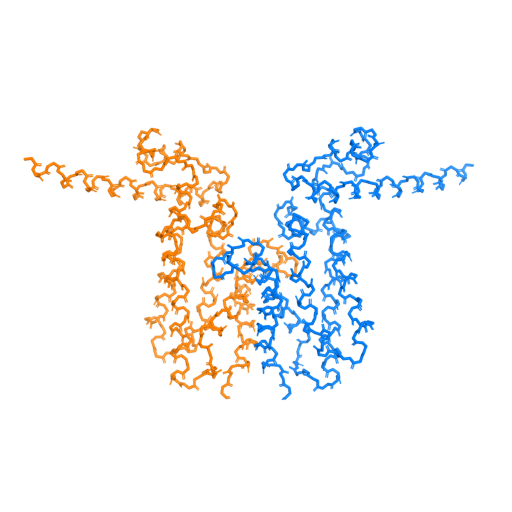29 -10.914 15.562 1 84.94 187 LYS B N 1
ATOM 3139 C CA . LYS B 1 187 ? 4.105 -12.32 15.438 1 84.94 187 LYS B CA 1
ATOM 3140 C C . LYS B 1 187 ? 3.393 -12.977 14.258 1 84.94 187 LYS B C 1
ATOM 3142 O O . LYS B 1 187 ? 4.016 -13.688 13.469 1 84.94 187 LYS B O 1
ATOM 3147 N N . ASN B 1 188 ? 2.168 -12.672 14.086 1 92.94 188 ASN B N 1
ATOM 3148 C CA . ASN B 1 188 ? 1.385 -13.266 13.008 1 92.94 188 ASN B CA 1
ATOM 3149 C C . ASN B 1 188 ? 1.677 -12.594 11.672 1 92.94 188 ASN B C 1
ATOM 3151 O O . ASN B 1 188 ? 1.405 -13.164 10.617 1 92.94 188 ASN B O 1
ATOM 3155 N N . ALA B 1 189 ? 2.254 -11.383 11.789 1 94.62 189 ALA B N 1
ATOM 3156 C CA . ALA B 1 189 ? 2.643 -10.688 10.562 1 94.62 189 ALA B CA 1
ATOM 3157 C C . ALA B 1 189 ? 3.686 -11.477 9.789 1 94.62 189 ALA B C 1
ATOM 3159 O O . ALA B 1 189 ? 3.615 -11.57 8.555 1 94.62 189 ALA B O 1
ATOM 3160 N N . LYS B 1 1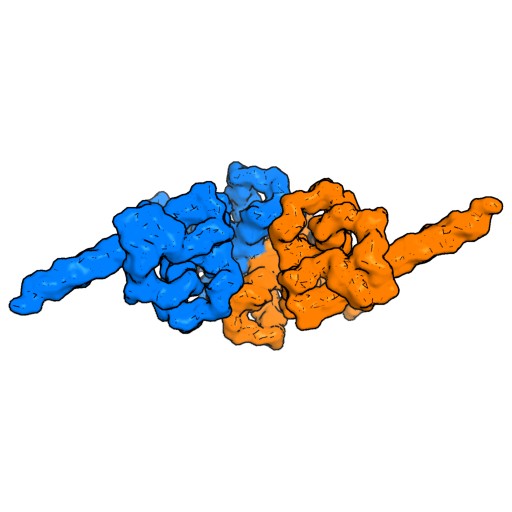90 ? 4.594 -12.086 10.523 1 94.94 190 LYS B N 1
ATOM 3161 C CA . LYS B 1 190 ? 5.617 -12.914 9.891 1 94.94 190 LYS B CA 1
ATOM 3162 C C . LYS B 1 190 ? 4.988 -14.109 9.18 1 94.94 190 LYS B C 1
ATOM 3164 O O . LYS B 1 190 ? 5.32 -14.391 8.031 1 94.94 190 LYS B O 1
ATOM 3169 N N . THR B 1 191 ? 4.09 -14.758 9.852 1 94.5 191 THR B N 1
ATOM 3170 C CA . THR B 1 191 ? 3.457 -15.961 9.32 1 94.5 191 THR B CA 1
ATOM 3171 C C . THR B 1 191 ? 2.643 -15.633 8.07 1 94.5 191 THR B C 1
ATOM 3173 O O . THR B 1 191 ? 2.73 -16.344 7.07 1 94.5 191 THR B O 1
ATOM 3176 N N . ILE B 1 192 ? 1.908 -14.594 8.133 1 93.56 192 ILE B N 1
ATOM 3177 C CA . ILE B 1 192 ? 1.066 -14.234 6.996 1 93.56 192 ILE B CA 1
ATOM 3178 C C . ILE B 1 192 ? 1.942 -13.836 5.809 1 93.56 192 ILE B C 1
ATOM 3180 O O . ILE B 1 192 ? 1.633 -14.172 4.664 1 93.56 192 ILE B O 1
ATOM 3184 N N . THR B 1 193 ? 3.025 -13.086 6.066 1 96.19 193 THR B N 1
ATOM 3185 C CA . THR B 1 193 ? 3.953 -12.711 5.004 1 96.19 193 THR B CA 1
ATOM 3186 C C . THR B 1 193 ? 4.555 -13.953 4.348 1 96.19 193 THR B C 1
ATOM 3188 O O . THR B 1 193 ? 4.578 -14.055 3.119 1 96.19 193 THR B O 1
ATOM 3191 N N . LYS B 1 194 ? 4.957 -14.898 5.168 1 94.5 194 LYS B N 1
ATOM 3192 C CA . LYS B 1 194 ? 5.508 -16.156 4.664 1 94.5 194 LYS B CA 1
ATOM 3193 C C . LYS B 1 194 ? 4.5 -16.875 3.781 1 94.5 194 LYS B C 1
ATOM 3195 O O . LYS B 1 194 ? 4.844 -17.359 2.697 1 94.5 194 LYS B O 1
ATOM 3200 N N . ASP B 1 195 ? 3.285 -16.938 4.242 1 91.69 195 ASP B N 1
ATOM 3201 C CA . ASP B 1 195 ? 2.23 -17.641 3.508 1 91.69 195 ASP B CA 1
ATOM 3202 C C . ASP B 1 195 ? 1.993 -17 2.145 1 91.69 195 ASP B C 1
ATOM 3204 O O . ASP B 1 195 ? 1.821 -17.688 1.144 1 91.69 195 ASP B O 1
ATOM 3208 N N . MET B 1 196 ? 1.991 -15.742 2.107 1 91.69 196 MET B N 1
ATOM 3209 C CA . MET B 1 196 ? 1.72 -15.031 0.862 1 91.69 196 MET B CA 1
ATOM 3210 C C . MET B 1 196 ? 2.891 -15.164 -0.106 1 91.69 196 MET B C 1
ATOM 3212 O O . MET B 1 196 ? 2.689 -15.352 -1.309 1 91.69 196 MET B O 1
ATOM 3216 N N . ILE B 1 197 ? 4.102 -15.047 0.4 1 93.06 197 ILE B N 1
ATOM 3217 C CA . ILE B 1 197 ? 5.289 -15.211 -0.431 1 93.06 197 ILE B CA 1
ATOM 3218 C C . ILE B 1 197 ? 5.305 -16.625 -1.029 1 93.06 197 ILE B C 1
ATOM 3220 O O . ILE B 1 197 ? 5.715 -16.812 -2.176 1 93.06 197 ILE B O 1
ATOM 3224 N N . GLU B 1 198 ? 4.863 -17.594 -0.271 1 91 198 GLU B N 1
ATOM 3225 C CA . GLU B 1 198 ? 4.781 -18.969 -0.765 1 91 198 GLU B CA 1
ATOM 3226 C C . GLU B 1 198 ? 3.842 -19.062 -1.961 1 91 198 GLU B C 1
ATOM 3228 O O . GLU B 1 198 ? 4.113 -19.812 -2.91 1 91 198 GLU B O 1
ATOM 3233 N N . HIS B 1 199 ? 2.764 -18.359 -1.911 1 87.94 199 HIS B N 1
ATOM 3234 C CA . HIS B 1 199 ? 1.833 -18.359 -3.035 1 87.94 199 HIS B CA 1
ATOM 3235 C C . HIS B 1 199 ? 2.502 -17.828 -4.301 1 87.94 199 HIS B C 1
ATOM 3237 O O . HIS B 1 199 ? 2.303 -18.375 -5.387 1 87.94 199 HIS B O 1
ATOM 3243 N N . LEU B 1 200 ? 3.246 -16.781 -4.168 1 87.56 200 LEU B N 1
ATOM 3244 C CA . LEU B 1 200 ? 3.973 -16.219 -5.297 1 87.56 200 LEU B CA 1
ATOM 3245 C C . LEU B 1 200 ? 5.035 -17.188 -5.805 1 87.56 200 LEU B C 1
ATOM 3247 O O . LEU B 1 200 ? 5.176 -17.375 -7.016 1 87.56 200 LEU B O 1
ATOM 3251 N N . TYR B 1 201 ? 5.684 -17.844 -4.871 1 89.56 201 TYR B N 1
ATOM 3252 C CA . TYR B 1 201 ? 6.766 -18.75 -5.207 1 89.56 201 TYR B CA 1
ATOM 3253 C C . TYR B 1 201 ? 6.242 -19.953 -6.004 1 89.56 201 TYR B C 1
ATOM 3255 O O . TYR B 1 201 ? 6.926 -20.453 -6.891 1 89.56 201 TYR B O 1
ATOM 3263 N N . LEU B 1 202 ? 5.066 -20.391 -5.738 1 86.31 202 LEU B N 1
ATOM 3264 C CA . LEU B 1 202 ? 4.488 -21.547 -6.434 1 86.31 202 LEU B CA 1
ATOM 3265 C C . LEU B 1 202 ? 4.426 -21.297 -7.934 1 86.31 202 LEU B C 1
ATOM 3267 O O . LEU B 1 202 ? 4.566 -22.219 -8.727 1 86.31 202 LEU B O 1
ATOM 3271 N N . GLY B 1 203 ? 4.344 -20 -8.305 1 84 203 GLY B N 1
ATOM 3272 C CA . GLY B 1 203 ? 4.285 -19.656 -9.719 1 84 203 GLY B CA 1
ATOM 3273 C C . GLY B 1 203 ? 5.652 -19.594 -10.375 1 84 203 GLY B C 1
ATOM 3274 O O . GLY B 1 203 ? 5.754 -19.5 -11.602 1 84 203 GLY B O 1
ATOM 3275 N N . MET B 1 204 ? 6.652 -19.75 -9.562 1 89.06 204 MET B N 1
ATOM 3276 C CA . MET B 1 204 ? 8.016 -19.594 -10.062 1 89.06 204 MET B CA 1
ATOM 3277 C C . MET B 1 204 ? 8.844 -20.844 -9.805 1 89.06 204 MET B C 1
ATOM 3279 O O . MET B 1 204 ? 10.031 -20.875 -10.117 1 89.06 204 MET B O 1
ATOM 3283 N N . LYS B 1 205 ? 8.234 -21.719 -9.125 1 89.38 205 LYS B N 1
ATOM 3284 C CA . LYS B 1 205 ? 8.953 -22.938 -8.789 1 89.38 205 LYS B CA 1
ATOM 3285 C C . LYS B 1 205 ? 9.305 -23.734 -10.047 1 89.38 205 LYS B C 1
ATOM 3287 O O . LYS B 1 205 ? 8.516 -23.797 -10.992 1 89.38 205 LYS B O 1
ATOM 3292 N N . PRO B 1 206 ? 10.523 -24.328 -10.078 1 87.5 206 PRO B N 1
ATOM 3293 C CA . PRO B 1 206 ? 10.914 -25.141 -11.227 1 87.5 206 PRO B CA 1
ATOM 3294 C C . PRO B 1 206 ? 9.961 -26.312 -11.484 1 87.5 206 PRO B C 1
ATOM 3296 O O . PRO B 1 206 ? 9.344 -26.828 -10.547 1 87.5 206 PRO B O 1
#

Foldseek 3Di:
DVVVVVVVVVVVVVVLVLLLVLQQVCCLPPNDVPDDLQSSCVSSVHDSCVCCVPPVGSLSNLLVNLLVLLQVLLVQLVCLCVVVPPNLVVSLLVNLLSVLVSCQNRVRSVCSNPHPSRPDNVVPPSSVVSVVSSLVSNLVSQVSCVVVLFWADPDSSVLSVVLVVQSVVLSVCCNVLHDPNVPQDSVVSSVVSSVSSVVSRVVTGD/DVVVVVVVVVVVVVVLVLLLVLQQVCCLPPNDVPDDLQSSCVSSVHDSCVCCVPPVGSLSNLLVNLLVLLQVLLVQLLCLCVVVPPNLVVSLLVNLLSVLVSCQNRVRSVCSNPHPSRPDNVVPPSSVVSNVSSLVSNLVSQVSCVVVLFWADPDSSVLSVVLVVQSVVLSVCCNVLHDPNVPQDSVVSSVVSSVSSVVSRVVTGD

pLDDT: mean 91.74, std 11.8, range [37.66, 98.62]

Radius of gyration: 23.98 Å; Cα contacts (8 Å, |Δi|>4): 485; chains: 2; bounding box: 94×55×40 Å

InterPro domains:
  IPR001647 DNA-binding HTH domain, TetR-type [PF00440] (19-65)
  IPR001647 DNA-binding HTH domain, TetR-type [PR00455] (19-32)
  IPR001647 DNA-binding HTH domain, TetR-type [PR00455] (40-63)
  IPR001647 DNA-binding HTH domain, TetR-type [PS50977] (13-73)
  IPR009057 Homedomain-like superfamily [SSF46689] (10-78)
  IPR025996 HTH-type transcriptional regulator MT1864/Rv1816-like, C-terminal domain [PF13305] (95-180)
  IPR036271 Tetracyclin repressor-like, C-terminal domain superfamily [SSF48498] (91-179)
  IPR050624 Nucleoid occlusion factor SlmA/HTH-type transcriptional regulator [PTHR43479] (13-173)